Protein AF-0000000080337053 (afdb_homodimer)

Nearest PDB structures (foldseek):
  2oxe-assembly1_A  TM=8.988E-01  e=9.380E-27  Homo sapiens
  2pvs-assembly1_A  TM=9.034E-01  e=1.422E-26  Homo sapiens
  1gpl-assembly1_A  TM=8.709E-01  e=1.672E-27  Cavia porcellus
  2pvs-assembly2_B  TM=8.969E-01  e=1.602E-26  Homo sapiens
  2oxe-assembly2_B  TM=8.987E-01  e=6.675E-26  Homo sapiens

Radius of gyration: 25.96 Å; Cα contacts (8 Å, |Δi|>4): 1400; chains: 2; bounding box: 49×73×68 Å

Solvent-accessible surface area (backbone atoms only — not comparable to full-atom values): 31498 Å² total; per-residue (Å²): 130,88,77,72,81,76,74,73,87,65,86,67,90,72,82,64,91,69,77,88,74,49,38,79,77,46,44,42,37,33,37,29,27,84,90,32,70,85,59,62,45,65,47,46,82,96,34,67,64,41,48,72,76,38,86,74,48,65,87,34,51,35,37,38,39,28,58,25,74,65,25,44,80,80,29,62,68,53,57,48,43,54,51,32,46,57,66,61,45,70,41,32,36,36,36,46,27,43,29,76,47,18,58,41,94,56,57,68,62,29,60,68,40,31,61,47,49,10,51,40,52,34,50,43,54,52,50,39,29,74,73,59,57,44,56,51,64,52,30,37,32,34,8,31,26,50,8,11,22,19,36,23,34,24,19,54,71,49,69,65,46,30,36,37,35,40,26,26,18,33,44,23,82,91,35,62,86,82,41,85,67,45,48,41,36,79,22,18,78,35,17,37,29,34,21,20,14,26,74,65,55,8,40,61,71,81,50,37,39,21,27,36,18,48,52,57,9,38,56,47,65,80,42,76,82,44,87,84,31,61,55,19,45,50,42,25,54,54,52,41,31,46,11,44,61,34,86,73,33,34,65,21,38,26,25,75,42,68,65,25,44,79,67,71,44,67,58,64,73,81,50,67,43,63,50,56,34,75,74,55,52,65,84,83,48,66,70,46,38,24,39,31,66,60,45,63,48,68,68,32,52,61,91,110,130,87,77,72,80,74,72,72,87,65,85,69,92,73,84,63,90,68,76,89,73,49,40,80,77,46,44,42,38,32,37,28,28,83,91,31,71,86,59,61,46,64,47,48,82,94,36,66,63,42,48,72,75,37,86,71,48,63,90,33,50,34,37,37,39,28,59,25,76,63,24,43,80,81,30,63,68,53,57,48,42,53,51,31,47,55,64,60,46,70,42,33,35,36,36,46,27,42,29,76,48,20,58,41,93,55,57,68,62,28,60,69,39,32,62,49,49,11,50,39,52,34,51,43,53,50,50,38,29,74,74,59,57,43,57,52,64,52,30,36,30,34,9,30,26,51,9,11,22,18,36,24,35,22,18,54,72,48,69,66,46,29,36,36,35,39,24,25,18,32,45,24,82,92,37,62,86,80,42,85,68,45,46,40,34,79,22,20,77,35,17,37,31,35,21,19,14,26,74,65,54,9,41,62,71,82,49,38,40,21,26,37,18,48,54,58,8,40,57,46,66,81,43,75,84,42,88,83,31,61,55,20,44,50,43,28,53,54,52,41,31,46,10,43,62,34,88,74,31,35,64,20,37,26,25,76,41,67,65,26,44,79,68,72,44,65,59,65,74,81,51,69,44,65,51,56,36,76,75,56,52,64,86,82,48,64,69,45,38,25,39,32,68,60,45,63,50,67,66,33,50,60,91,106

Foldseek 3Di:
DPPPPDDDPDDPDPDDDADDADQLPQKWKWKAKPVRLDHTQTDHPPDLCSVVVHPDDLPAQEEEEEEAAQDACPDPLNNLQSVLVVVQDIYTYIYIGNNSQRNDPPRVSNLSCLLVNLLNVLSRQVRCCVRVNRQQQRYEYEYAASGLLSQLNVLVVNPARYQEYEYQQYFDVPPPDCNPSGHAQNSYVFYEYEAQQDPQGGHLDDGHQEYECAQLRRHAAPCPPCVNCPVSSCVSSVLQSLQANDPVRAKWFAAPASVCSVVSHGPGPPDIDHDHYVVGCRVVRDGHYTYTYFDNDPVTHPDD/DPPPPQDQPDDPDPDDDADDADQLPQKWKWKAKPVRLDHTQTDHPPDLCSVVVHPDDLPAQEEEEEEAAQDACPDPLNNLQSVLVVVQDTYTYIYIGNNSQRNDPPRVSNLSCLLVNLLNVLSRQVRCCVRVNRQQQRYEYEYAASGLLSQLNVLVVNPARYQEYEYQQYFDVPPPDCNPSGHAQNSYVFYEYEAQQDPQGGHLDDGHQEYECAQLRRHAAPCPPCVNCPVSSCVSSVLQSLQANDPVRAKWFAAPASVCSVVSHGPGPPDIDHDHYVVGCRVVRDGHYTYTYFDNDPVTHPDD

Secondary structure (DSSP, 8-state):
--------SS--SS---PPP--HHHH-EEEEE-TTSSSSPEEE-TT-HHHHHTS---TTS-EEEEE--TT--TT-HHHHHHHHHHHHH---EEEEEE-HHHH--SSHHHHHTTHHHHHHHHHHHHHHHHHHH---GGGEEEEEETHHHHHHHHHHHHHTT---EEEEES-B-TTTTTT-TTS--GGGSSEEEEE-SSBTTTB--S--SSEEEEEGGGT--TT-TT-TT-HHHHHHHHHHHHHHHH-SS-EEEEEES-HHHHHHT---EEEEEEEES-SS-TTTT---EEEEE-B-SSSS-BS--/--------SS--SS---PPP--HHHH-EEEEE-TTSSSSPEEE-TT-HHHHHTS---TTS-EEEEE--TT--TT-HHHHHHHHHHHHH---EEEEEE-HHHH--SSHHHHHTTHHHHHHHHHHHHHHHHHHH---GGGEEEEEETHHHHHHHHHHHHHTT---EEEEES-B-TTTTTT-TTS--GGGSSEEEEE-SSBTTTB--S--SSEEEEEGGGT--TT-TT-TT-HHHHHHHHHHHHHHHH-SS-EEEEEES-HHHHHHT---EEEEEEEES-SS-TTTT---EEEEE-B-SSSS-BS--

pLDDT: mean 91.43, std 13.81, range [21.97, 98.94]

Sequence (608 aa):
MRLVSYRMPYQLDGEKPRREFVPERDTRFLLYTNSNPEVPEVLRNGDVDSIVRSSFNRNNPTRMVIHGWLGSQDSEINRLVRSALFFTGNYNVIYVDWSVGAQDEFYPNSRQLVYAVAAAASNMLDYLSRNVDLNKRDVVVVGHSLGAHVAGNVGKWQSGELETIIGLDPALPFFAGNAPDRIRSTDADYVEIIHTNGGVLGFMEPIGDADFYPNFGRIQPSCGPDAGGSCAHARAVHFYVESILSRNGFVGQQCESFQNIRDGLCNVTGVTSRMGGEPPNAAGAPEGIFFLQTANSFPFAAGCMRLVSYRMPYQLDGEKPRREFVPERDTRFLLYTNSNPEVPEVLRNGDVDSIVRSSFNRNNPTRMVIHGWLGSQDSEINRLVRSALFFTGNYNVIYVDWSVGAQDEFYPNSRQLVYAVAAAASNMLDYLSRNVDLNKRDVVVVGHSLGAHVAGNVGKWQSGELETIIGLDPALPFFAGNAPDRIRSTDADYVEIIHTNGGVLGFMEPIGDADFYPNFGRIQPSCGPDAGGSCAHARAVHFYVESILSRNGFVGQQCESFQNIRDGLCNVTGVTSRMGGEPPNAAGAPEGIFFLQTANSFPFAAGC

Organism: Anopheles sinensis (NCBI:txid74873)

Structure (mmCIF, N/CA/C/O backbone):
data_AF-0000000080337053-model_v1
#
loop_
_entity.id
_entity.type
_entity.pdbx_description
1 polymer 'Lipase domain-containing protein'
#
loop_
_atom_site.group_PDB
_atom_site.id
_atom_site.type_symbol
_atom_site.label_atom_id
_atom_site.label_alt_id
_atom_site.label_comp_id
_atom_site.label_asym_id
_atom_site.label_entity_id
_atom_site.label_seq_id
_atom_site.pdbx_PDB_ins_code
_atom_site.Cartn_x
_atom_site.Cartn_y
_atom_site.Cartn_z
_atom_site.occupancy
_atom_site.B_iso_or_equiv
_atom_site.auth_seq_id
_atom_site.auth_comp_id
_atom_site.auth_asym_id
_atom_site.auth_atom_id
_atom_site.pdbx_PDB_model_num
ATOM 1 N N . MET A 1 1 ? -8.904 -36.789 4.219 1 22.22 1 MET A N 1
ATOM 2 C CA . MET A 1 1 ? -7.641 -36.083 4.024 1 22.22 1 MET A CA 1
ATOM 3 C C . MET A 1 1 ? -6.713 -36.873 3.107 1 22.22 1 MET A C 1
ATOM 5 O O . MET A 1 1 ? -6.377 -38.022 3.397 1 22.22 1 MET A O 1
ATOM 9 N N . ARG A 1 2 ? -6.829 -36.669 1.761 1 28.99 2 ARG A N 1
ATOM 10 C CA . ARG A 1 2 ? -6.061 -37.51 0.849 1 28.99 2 ARG A CA 1
ATOM 11 C C . ARG A 1 2 ? -4.564 -37.272 1.016 1 28.99 2 ARG A C 1
ATOM 13 O O . ARG A 1 2 ? -4.093 -36.138 0.903 1 28.99 2 ARG A O 1
ATOM 20 N N . LEU A 1 3 ? -3.839 -38.064 1.831 1 29.45 3 LEU A N 1
ATOM 21 C CA . LEU A 1 3 ? -2.385 -38.112 1.938 1 29.45 3 LEU A CA 1
ATOM 22 C C . LEU A 1 3 ? -1.752 -38.45 0.593 1 29.45 3 LEU A C 1
ATOM 24 O O . LEU A 1 3 ? -2.029 -39.506 0.019 1 29.45 3 LEU A O 1
ATOM 28 N N . VAL A 1 4 ? -1.73 -37.582 -0.271 1 29.26 4 VAL A N 1
ATOM 29 C CA . VAL A 1 4 ? -1.107 -37.909 -1.55 1 29.26 4 VAL A CA 1
ATOM 30 C C . VAL A 1 4 ? 0.39 -38.137 -1.352 1 29.26 4 VAL A C 1
ATOM 32 O O . VAL A 1 4 ? 1.084 -37.291 -0.783 1 29.26 4 VAL A O 1
ATOM 35 N N . SER A 1 5 ? 0.779 -39.347 -1.19 1 31.09 5 SER A N 1
ATOM 36 C CA . SER A 1 5 ? 2.18 -39.755 -1.179 1 31.09 5 SER A CA 1
ATOM 37 C C . SER A 1 5 ? 2.893 -39.315 -2.454 1 31.09 5 SER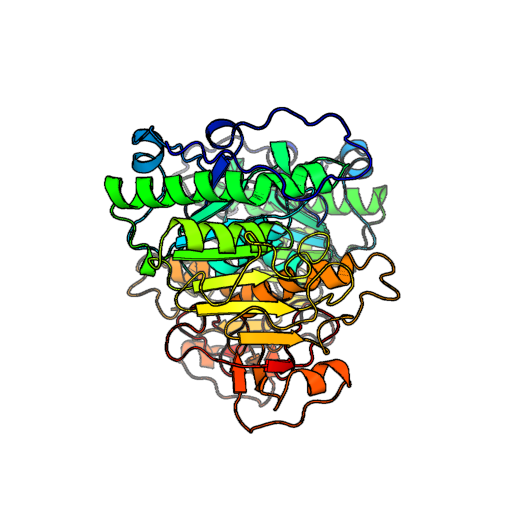 A C 1
ATOM 39 O O . SER A 1 5 ? 2.433 -39.605 -3.56 1 31.09 5 SER A O 1
ATOM 41 N N . TYR A 1 6 ? 3.283 -38.147 -2.635 1 33.03 6 TYR A N 1
ATOM 42 C CA . TYR A 1 6 ? 4.042 -37.709 -3.801 1 33.03 6 TYR A CA 1
ATOM 43 C C . TYR A 1 6 ? 5.463 -38.26 -3.766 1 33.03 6 TYR A C 1
ATOM 45 O O . TYR A 1 6 ? 6.158 -38.136 -2.755 1 33.03 6 TYR A O 1
ATOM 53 N N . ARG A 1 7 ? 5.724 -39.278 -4.45 1 37.87 7 ARG A N 1
ATOM 54 C CA . ARG A 1 7 ? 7.093 -39.74 -4.65 1 37.87 7 ARG A CA 1
ATOM 55 C C . ARG A 1 7 ? 7.817 -38.88 -5.681 1 37.87 7 ARG A C 1
ATOM 57 O O . ARG A 1 7 ? 7.258 -38.559 -6.731 1 37.87 7 ARG A O 1
ATOM 64 N N . MET A 1 8 ? 8.879 -38.238 -5.32 1 42.3 8 MET A N 1
ATOM 65 C CA . MET A 1 8 ? 9.774 -37.43 -6.144 1 42.3 8 MET A CA 1
ATOM 66 C C . MET A 1 8 ? 10.244 -38.213 -7.365 1 42.3 8 MET A C 1
ATOM 68 O O . MET A 1 8 ? 10.755 -39.326 -7.235 1 42.3 8 MET A O 1
ATOM 72 N N . PRO A 1 9 ? 9.801 -37.81 -8.434 1 39.77 9 PRO A N 1
ATOM 73 C CA . PRO A 1 9 ? 10.162 -38.672 -9.563 1 39.77 9 PRO A CA 1
ATOM 74 C C . PRO A 1 9 ? 11.663 -38.678 -9.844 1 39.77 9 PRO A C 1
ATOM 76 O O . PRO A 1 9 ? 12.134 -39.455 -10.678 1 39.77 9 PRO A O 1
ATOM 79 N N . TYR A 1 10 ? 12.388 -37.539 -9.346 1 41.85 10 TYR A N 1
ATOM 80 C CA . TYR A 1 10 ? 13.797 -37.558 -9.724 1 41.85 10 TYR A CA 1
ATOM 81 C C . TYR A 1 10 ? 14.688 -37.743 -8.501 1 41.85 10 TYR A C 1
ATOM 83 O O . TYR A 1 10 ? 14.315 -37.359 -7.39 1 41.85 10 TYR A O 1
ATOM 91 N N . GLN A 1 11 ? 15.548 -38.73 -8.641 1 45.09 11 GLN A N 1
ATOM 92 C CA . GLN A 1 11 ? 16.555 -38.967 -7.613 1 45.09 11 GLN A CA 1
ATOM 93 C C . GLN A 1 11 ? 17.507 -37.78 -7.492 1 45.09 11 GLN A C 1
ATOM 95 O O . GLN A 1 11 ? 18.098 -37.347 -8.483 1 45.09 11 GLN A O 1
ATOM 100 N N . LEU A 1 12 ? 17.297 -36.683 -6.693 1 49.14 12 LEU A N 1
ATOM 101 C CA . LEU A 1 12 ? 18.259 -35.609 -6.474 1 49.14 12 LEU A CA 1
ATOM 102 C C . LEU A 1 12 ? 19.592 -36.165 -5.983 1 49.14 12 LEU A C 1
ATOM 104 O O . LEU A 1 12 ? 19.622 -37.037 -5.112 1 49.14 12 LEU A O 1
ATOM 108 N N . ASP A 1 13 ? 20.538 -35.992 -6.774 1 47.91 13 ASP A N 1
ATOM 109 C CA . ASP A 1 13 ? 21.885 -36.249 -6.274 1 47.91 13 ASP A CA 1
ATOM 110 C C . ASP A 1 13 ? 22.213 -35.341 -5.091 1 47.91 13 ASP A C 1
ATOM 112 O O . ASP A 1 13 ? 21.981 -34.132 -5.146 1 47.91 13 ASP A O 1
ATOM 116 N N . GLY A 1 14 ? 22.299 -35.891 -3.707 1 55.55 14 GLY A N 1
ATOM 117 C CA . GLY A 1 14 ? 22.751 -35.263 -2.476 1 55.55 14 GLY A CA 1
ATOM 118 C C . GLY A 1 14 ? 21.644 -35.09 -1.453 1 55.55 14 GLY A C 1
ATOM 119 O O . GLY A 1 14 ? 21.395 -33.979 -0.981 1 55.55 14 GLY A O 1
ATOM 120 N N . GLU A 1 15 ? 20.895 -35.973 -1.235 1 61.14 15 GLU A N 1
ATOM 121 C CA . GLU A 1 15 ? 19.832 -35.934 -0.236 1 61.14 15 GLU A CA 1
ATOM 122 C C . GLU A 1 15 ? 20.337 -35.363 1.086 1 61.14 15 GLU A C 1
ATOM 124 O O . GLU A 1 15 ? 21.313 -35.86 1.651 1 61.14 15 GLU A O 1
ATOM 129 N N . LYS A 1 16 ? 20.046 -34.011 1.179 1 70.95 16 LYS A N 1
ATOM 130 C CA . LYS A 1 16 ? 20.268 -33.485 2.523 1 70.95 16 LYS A CA 1
ATOM 131 C C . LYS A 1 16 ? 19.055 -33.73 3.416 1 70.95 16 LYS A C 1
ATOM 133 O O . LYS A 1 16 ? 17.926 -33.813 2.93 1 70.95 16 LYS A O 1
ATOM 138 N N . PRO A 1 17 ? 19.337 -34.041 4.651 1 76.14 17 PRO A N 1
ATOM 139 C CA . PRO A 1 17 ? 18.237 -34.283 5.587 1 76.14 17 PRO A CA 1
ATOM 140 C C . PRO A 1 17 ? 17.112 -33.26 5.453 1 76.14 17 PRO A C 1
ATOM 142 O O . PRO A 1 17 ? 17.373 -32.079 5.209 1 76.14 17 PRO A O 1
ATOM 145 N N . ARG A 1 18 ? 15.919 -33.845 5.343 1 78.18 18 ARG A N 1
ATOM 146 C CA . ARG A 1 18 ? 14.707 -33.044 5.203 1 78.18 18 ARG A CA 1
ATOM 147 C C . ARG A 1 18 ? 14.025 -32.844 6.553 1 78.18 18 ARG A C 1
ATOM 149 O O . ARG A 1 18 ? 14.024 -33.745 7.394 1 78.18 18 ARG A O 1
ATOM 156 N N . ARG A 1 19 ? 13.724 -31.639 6.762 1 78.99 19 ARG A N 1
ATOM 157 C CA . ARG A 1 19 ? 12.863 -31.369 7.909 1 78.99 19 ARG A CA 1
ATOM 158 C C . ARG A 1 19 ? 11.487 -31.999 7.719 1 78.99 19 ARG A C 1
ATOM 160 O O . ARG A 1 19 ? 10.99 -32.091 6.595 1 78.99 19 ARG A O 1
ATOM 167 N N . GLU A 1 20 ? 11.071 -32.579 8.792 1 89.8 20 GLU A N 1
ATOM 168 C CA . GLU A 1 20 ? 9.709 -33.102 8.748 1 89.8 20 GLU A CA 1
ATOM 169 C C . GLU A 1 20 ? 8.712 -32.014 8.359 1 89.8 20 GLU A C 1
ATOM 171 O O . GLU A 1 20 ? 8.798 -30.884 8.843 1 89.8 20 GLU A O 1
ATOM 176 N N . PHE A 1 21 ? 7.829 -32.324 7.363 1 94.38 21 PHE A N 1
ATOM 177 C CA . PHE A 1 21 ? 6.792 -31.401 6.917 1 94.38 21 PHE A CA 1
ATOM 178 C C . PHE A 1 21 ? 5.44 -32.101 6.842 1 94.38 21 PHE A C 1
ATOM 180 O O . PHE A 1 21 ? 5.283 -33.082 6.113 1 94.38 21 PHE A O 1
ATOM 187 N N . VAL A 1 22 ? 4.551 -31.714 7.717 1 95.15 22 VAL A N 1
ATOM 188 C CA . VAL A 1 22 ? 3.169 -32.181 7.694 1 95.15 22 VAL A CA 1
ATOM 189 C C . VAL A 1 22 ? 2.266 -31.094 7.116 1 95.15 22 VAL A C 1
ATOM 191 O O . VAL A 1 22 ? 2.001 -30.084 7.773 1 95.15 22 VAL A O 1
ATOM 194 N N . PRO A 1 23 ? 1.763 -31.27 5.967 1 95.11 23 PRO A N 1
ATOM 195 C CA . PRO A 1 23 ? 1.07 -30.209 5.232 1 95.11 23 PRO A CA 1
ATOM 196 C C . PRO A 1 23 ? -0.044 -29.556 6.047 1 95.11 23 PRO A C 1
ATOM 198 O O . PRO A 1 23 ? -0.106 -28.328 6.141 1 95.11 23 PRO A O 1
ATOM 201 N N . GLU A 1 24 ? -0.872 -30.309 6.759 1 93.07 24 GLU A N 1
ATOM 202 C CA . GLU A 1 24 ? -2.021 -29.773 7.483 1 93.07 24 GLU A CA 1
ATOM 203 C C . GLU A 1 24 ? -1.581 -29.008 8.728 1 93.07 24 GLU A C 1
ATOM 205 O O . GLU A 1 24 ? -2.3 -28.131 9.21 1 93.07 24 GLU A O 1
ATOM 210 N N . ARG A 1 25 ? -0.442 -29.357 9.207 1 93.7 25 ARG A N 1
ATOM 211 C CA . ARG A 1 25 ? 0.083 -28.725 10.414 1 93.7 25 ARG A CA 1
ATOM 212 C C . ARG A 1 25 ? 0.988 -27.548 10.066 1 93.7 25 ARG A C 1
ATOM 214 O O . ARG A 1 25 ? 0.951 -26.512 10.733 1 93.7 25 ARG A O 1
ATOM 221 N N . ASP A 1 26 ? 1.736 -27.749 9.04 1 97.02 26 ASP A N 1
ATOM 222 C CA . ASP A 1 26 ? 2.869 -26.855 8.823 1 97.02 26 ASP A CA 1
ATOM 223 C C . ASP A 1 26 ? 2.536 -25.79 7.78 1 97.02 26 ASP A C 1
ATOM 225 O O . ASP A 1 26 ? 3.304 -24.846 7.583 1 97.02 26 ASP A O 1
ATOM 229 N N . THR A 1 27 ? 1.396 -25.944 7.076 1 98.19 27 THR A N 1
ATOM 230 C CA . THR A 1 27 ? 0.877 -24.892 6.209 1 98.19 27 THR A CA 1
ATOM 231 C C . THR A 1 27 ? -0.139 -24.029 6.953 1 98.19 27 THR A C 1
ATOM 233 O O . THR A 1 27 ? -1.176 -24.526 7.396 1 98.19 27 THR A O 1
ATOM 236 N N . ARG A 1 28 ? 0.174 -22.77 7.101 1 98.67 28 ARG A N 1
ATOM 237 C CA . ARG A 1 28 ? -0.706 -21.848 7.811 1 98.67 28 ARG A CA 1
ATOM 238 C C . ARG A 1 28 ? -1.489 -20.977 6.835 1 98.67 28 ARG A C 1
ATOM 240 O O . ARG A 1 28 ? -0.951 -20.541 5.815 1 98.67 28 ARG A O 1
ATOM 247 N N . PHE A 1 29 ? -2.742 -20.769 7.177 1 98.86 29 PHE A N 1
ATOM 248 C CA . PHE A 1 29 ? -3.62 -19.919 6.382 1 98.86 29 PHE A CA 1
ATOM 249 C C . PHE A 1 29 ? -3.954 -18.634 7.131 1 98.86 29 PHE A C 1
ATOM 251 O O . PHE A 1 29 ? -4.694 -18.658 8.116 1 98.86 29 PHE A O 1
ATOM 258 N N . LEU A 1 30 ? -3.403 -17.553 6.644 1 98.86 30 LEU A N 1
ATOM 259 C CA . LEU A 1 30 ? -3.505 -16.256 7.304 1 98.86 30 LEU A CA 1
ATOM 260 C C . LEU A 1 30 ? -4.495 -15.352 6.576 1 98.86 30 LEU A C 1
ATOM 262 O O . LEU A 1 30 ? -4.271 -14.981 5.422 1 98.86 30 LEU A O 1
ATOM 266 N N . LEU A 1 31 ? -5.579 -14.99 7.248 1 98.86 31 LEU A N 1
ATOM 267 C CA . LEU A 1 31 ? -6.622 -14.161 6.653 1 98.86 31 LEU A CA 1
ATOM 268 C C . LEU A 1 31 ? -6.395 -12.687 6.976 1 98.86 31 LEU A C 1
ATOM 270 O O . LEU A 1 31 ? -6.26 -12.317 8.144 1 98.86 31 LEU A O 1
ATOM 274 N N . TYR A 1 32 ? -6.33 -11.933 5.958 1 98.56 32 TYR A N 1
ATOM 275 C CA . TYR A 1 32 ? -6.332 -10.477 6.048 1 98.56 32 TYR A CA 1
ATOM 276 C C . TYR A 1 32 ? -7.568 -9.89 5.375 1 98.56 32 TYR A C 1
ATOM 278 O O . TYR A 1 32 ? -7.975 -10.347 4.305 1 98.56 32 TYR A O 1
ATOM 286 N N . THR A 1 33 ? -8.147 -8.922 6.005 1 98.13 33 THR A N 1
ATOM 287 C CA . THR A 1 33 ? -9.23 -8.105 5.47 1 98.13 33 THR A CA 1
ATOM 288 C C . THR A 1 33 ? -9.02 -6.634 5.815 1 98.13 33 THR A C 1
ATOM 290 O O . THR A 1 33 ? -8.041 -6.28 6.476 1 98.13 33 THR A O 1
ATOM 293 N N . ASN A 1 34 ? -9.92 -5.747 5.328 1 94.5 34 ASN A N 1
ATOM 294 C CA . ASN A 1 34 ? -9.814 -4.335 5.678 1 94.5 34 ASN A CA 1
ATOM 295 C C . ASN A 1 34 ? -9.964 -4.116 7.181 1 94.5 34 ASN A C 1
ATOM 297 O O . ASN A 1 34 ? -9.527 -3.094 7.711 1 94.5 34 ASN A O 1
ATOM 301 N N . SER A 1 35 ? -10.569 -5.108 7.899 1 94.53 35 SER A N 1
ATOM 302 C CA . SER A 1 35 ? -10.764 -5.005 9.342 1 94.53 35 SER A CA 1
ATOM 303 C C . SER A 1 35 ? -9.496 -5.384 10.099 1 94.53 35 SER A C 1
ATOM 305 O O . SER A 1 35 ? -9.322 -5.004 11.259 1 94.53 35 SER A O 1
ATOM 307 N N . ASN A 1 36 ? -8.666 -6.178 9.544 1 96 36 ASN A N 1
ATOM 308 C CA . ASN A 1 36 ? -7.393 -6.613 10.108 1 96 36 ASN A CA 1
ATOM 309 C C . ASN A 1 36 ? -6.293 -6.646 9.05 1 96 36 ASN A C 1
ATOM 311 O O . ASN A 1 36 ? -5.718 -7.702 8.78 1 96 36 ASN A O 1
ATOM 315 N N . PRO A 1 37 ? -5.973 -5.52 8.496 1 95.33 37 PRO A N 1
ATOM 316 C CA . PRO A 1 37 ? -5.146 -5.454 7.288 1 95.33 37 PRO A CA 1
ATOM 317 C C . PRO A 1 37 ? -3.688 -5.822 7.55 1 95.33 37 PRO A C 1
ATOM 319 O O . PRO A 1 37 ? -2.947 -6.129 6.613 1 95.33 37 PRO A O 1
ATOM 322 N N . GLU A 1 38 ? -3.217 -5.847 8.837 1 94.5 38 GLU A N 1
ATOM 323 C CA . GLU A 1 38 ? -1.789 -6.049 9.06 1 94.5 38 GLU A CA 1
ATOM 324 C C . GLU A 1 38 ? -1.542 -7.16 10.077 1 94.5 38 GLU A C 1
ATOM 326 O O . GLU A 1 38 ? -0.418 -7.649 10.209 1 94.5 38 GLU A O 1
ATOM 331 N N . VAL A 1 39 ? -2.56 -7.54 10.85 1 95.04 39 VAL A N 1
ATOM 332 C CA . VAL A 1 39 ? -2.477 -8.65 11.793 1 95.04 39 VAL A CA 1
ATOM 333 C C . VAL A 1 39 ? -3.452 -9.751 11.383 1 95.04 39 VAL A C 1
ATOM 335 O O . VAL A 1 39 ? -4.667 -9.604 11.541 1 95.04 39 VAL A O 1
ATOM 338 N N . PRO A 1 40 ? -2.945 -10.823 10.961 1 97.82 40 PRO A N 1
ATOM 339 C CA . PRO A 1 40 ? -3.83 -11.827 10.366 1 97.82 40 PRO A CA 1
ATOM 340 C C . PRO A 1 40 ? -4.605 -12.625 11.413 1 97.82 40 PRO A C 1
ATOM 342 O O . PRO A 1 40 ? -4.179 -12.712 12.567 1 97.82 40 PRO A O 1
ATOM 345 N N . GLU A 1 41 ? -5.72 -13.133 11.009 1 98.55 41 GLU A N 1
ATOM 346 C CA . GLU A 1 41 ? -6.442 -14.197 11.701 1 98.55 41 GLU A CA 1
ATOM 347 C C . GLU A 1 41 ? -6.126 -15.562 11.097 1 98.55 41 GLU A C 1
ATOM 349 O O . GLU A 1 41 ? -6.086 -15.712 9.874 1 98.55 41 GLU A O 1
ATOM 354 N N . VAL A 1 42 ? -5.841 -16.511 11.914 1 98.46 42 VAL A N 1
ATOM 355 C CA . VAL A 1 42 ? -5.421 -17.823 11.434 1 98.46 42 VAL A CA 1
ATOM 356 C C . VAL A 1 42 ? -6.647 -18.697 11.179 1 98.46 42 VAL A C 1
ATOM 358 O O . VAL A 1 42 ? -7.46 -18.914 12.08 1 98.46 42 VAL A O 1
ATOM 361 N N . LEU A 1 43 ? -6.786 -19.139 9.965 1 98.46 43 LEU A N 1
ATOM 362 C CA . LEU A 1 43 ? -7.82 -20.102 9.603 1 98.46 43 LEU A CA 1
ATOM 363 C C . LEU A 1 43 ? -7.305 -21.531 9.742 1 98.46 43 LEU A C 1
ATOM 365 O O . LEU A 1 43 ? -6.159 -21.819 9.39 1 98.46 43 LEU A O 1
ATOM 369 N N . ARG A 1 44 ? -8.126 -22.348 10.259 1 96.82 44 ARG A N 1
ATOM 370 C CA . ARG A 1 44 ? -7.727 -23.737 10.456 1 96.82 44 ARG A CA 1
ATOM 371 C C . ARG A 1 44 ? -8.766 -24.692 9.878 1 96.82 44 ARG A C 1
ATOM 373 O O . ARG A 1 44 ? -9.965 -24.529 10.11 1 96.82 44 ARG A O 1
ATOM 380 N N . ASN A 1 45 ? -8.206 -25.619 9.085 1 93.66 45 ASN A N 1
ATOM 381 C CA . ASN A 1 45 ? -9.083 -26.701 8.651 1 93.66 45 ASN A CA 1
ATOM 382 C C . ASN A 1 45 ? -9.612 -27.504 9.836 1 93.66 45 ASN A C 1
ATOM 384 O O . ASN A 1 45 ? -8.875 -27.777 10.785 1 93.66 45 ASN A O 1
ATOM 388 N N . GLY A 1 46 ? -10.858 -27.868 9.773 1 93.16 46 GLY A N 1
ATOM 389 C CA . GLY A 1 46 ? -11.445 -28.674 10.831 1 93.16 46 GLY A CA 1
ATOM 390 C C . GLY A 1 46 ? -11.871 -27.858 12.037 1 93.16 46 GLY A C 1
ATOM 391 O O . GLY A 1 46 ? -12.374 -28.408 13.019 1 93.16 46 GLY A O 1
ATOM 392 N N . ASP A 1 47 ? -11.583 -26.611 12.059 1 95.45 47 ASP A N 1
ATOM 393 C CA . ASP A 1 47 ? -11.99 -25.711 13.134 1 95.45 47 ASP A CA 1
ATOM 394 C C . ASP A 1 47 ? -12.894 -24.599 12.606 1 95.45 47 ASP A C 1
ATOM 396 O O . ASP A 1 47 ? -12.423 -23.5 12.305 1 95.45 47 ASP A O 1
ATOM 400 N N . VAL A 1 48 ? -14.176 -24.85 12.597 1 94.32 48 VAL A N 1
ATOM 401 C CA . VAL A 1 48 ? -15.139 -23.935 11.992 1 94.32 48 VAL A CA 1
ATOM 402 C C . VAL A 1 48 ? -15.152 -22.616 12.76 1 94.32 48 VAL A C 1
ATOM 404 O O . VAL A 1 48 ? -15.391 -21.555 12.18 1 94.32 48 VAL A O 1
ATOM 407 N N . ASP A 1 49 ? -14.846 -22.637 14.042 1 96.25 49 ASP A N 1
ATOM 408 C CA . ASP A 1 49 ? -14.83 -21.432 14.865 1 96.25 49 ASP A CA 1
ATOM 409 C C . ASP A 1 49 ? -13.773 -20.445 14.373 1 96.25 49 ASP A C 1
ATOM 411 O O . ASP A 1 49 ? -13.966 -19.23 14.453 1 96.25 49 ASP A O 1
ATOM 415 N N . SER A 1 50 ? -12.68 -20.996 13.852 1 96.8 50 SER A N 1
ATOM 416 C CA . SER A 1 50 ? -11.624 -20.125 13.346 1 96.8 50 SER A CA 1
ATOM 417 C C . SER A 1 50 ? -12.107 -19.307 12.153 1 96.8 50 SER A C 1
ATOM 419 O O . SER A 1 50 ? -11.574 -18.231 11.875 1 96.8 50 SER A O 1
ATOM 421 N N . ILE A 1 51 ? -13.106 -19.808 11.474 1 96.59 51 ILE A N 1
ATOM 422 C CA . ILE A 1 51 ? -13.631 -19.129 10.295 1 96.59 51 ILE A CA 1
ATOM 423 C C . ILE A 1 51 ? -14.758 -18.182 10.704 1 96.59 51 ILE A C 1
ATOM 425 O O . ILE A 1 51 ? -14.734 -16.997 10.367 1 96.59 51 ILE A O 1
ATOM 429 N N . VAL A 1 52 ? -15.664 -18.679 11.53 1 95.41 52 VAL A N 1
ATOM 430 C CA . VAL A 1 52 ? -16.873 -17.94 11.88 1 95.41 52 VAL A CA 1
ATOM 431 C C . VAL A 1 52 ? -16.508 -16.73 12.738 1 95.41 52 VAL A C 1
ATOM 433 O O . VAL A 1 52 ? -17.163 -15.688 12.661 1 95.41 52 VAL A O 1
ATOM 436 N N . ARG A 1 53 ? -15.484 -16.789 13.502 1 96.7 53 ARG A N 1
ATOM 437 C CA . ARG A 1 53 ? -15.081 -15.696 14.38 1 96.7 53 ARG A CA 1
ATOM 438 C C . ARG A 1 53 ? -14.107 -14.757 13.675 1 96.7 53 ARG A C 1
ATOM 440 O O . ARG A 1 53 ? -13.683 -13.75 14.247 1 96.7 53 ARG A O 1
ATOM 447 N N . SER A 1 54 ? -13.785 -15.17 12.47 1 97.87 54 SER A N 1
ATOM 448 C CA . SER A 1 54 ? -12.86 -14.334 11.711 1 97.87 54 SER A CA 1
ATOM 449 C C . SER A 1 54 ? -13.598 -13.22 10.977 1 97.87 54 SER A C 1
ATOM 451 O O . SER A 1 54 ? -14.829 -13.16 11.004 1 97.87 54 SER A O 1
ATOM 453 N N . SER A 1 55 ? -12.879 -12.381 10.318 1 97.94 55 SER A N 1
ATOM 454 C CA . SER A 1 55 ? -13.422 -11.266 9.549 1 97.94 55 SER A CA 1
ATOM 455 C C . SER A 1 55 ? -13.733 -11.682 8.115 1 97.94 55 SER A C 1
ATOM 457 O O . SER A 1 55 ? -13.985 -10.834 7.257 1 97.94 55 SER A O 1
ATOM 459 N N . PHE A 1 56 ? -13.747 -13.035 7.904 1 98.09 56 PHE A N 1
ATOM 460 C CA . PHE A 1 56 ? -14.08 -13.528 6.573 1 98.09 56 PHE A CA 1
ATOM 461 C C . PHE A 1 56 ? -15.486 -13.097 6.171 1 98.09 56 PHE A C 1
ATOM 463 O O . PHE A 1 56 ? -16.426 -13.22 6.958 1 98.09 56 PHE A O 1
ATOM 470 N N . ASN A 1 57 ? -15.579 -12.528 4.939 1 97.5 57 ASN A N 1
ATOM 471 C CA . ASN A 1 57 ? -16.854 -12.117 4.361 1 97.5 57 ASN A CA 1
ATOM 472 C C . ASN A 1 57 ? -17.093 -12.775 3.005 1 97.5 57 ASN A C 1
ATOM 474 O O . ASN A 1 57 ? -16.421 -12.45 2.025 1 97.5 57 ASN A O 1
ATOM 478 N N . ARG A 1 58 ? -18.029 -13.638 2.907 1 95.51 58 ARG A N 1
ATOM 479 C CA . ARG A 1 58 ? -18.288 -14.428 1.707 1 95.51 58 ARG A CA 1
ATOM 480 C C . ARG A 1 58 ? -18.637 -13.53 0.525 1 95.51 58 ARG A C 1
ATOM 482 O O . ARG A 1 58 ? -18.547 -13.952 -0.63 1 95.51 58 ARG A O 1
ATOM 489 N N . ASN A 1 59 ? -19.028 -12.303 0.784 1 96.04 59 ASN A N 1
ATOM 490 C CA . ASN A 1 59 ? -19.438 -11.396 -0.283 1 96.04 59 ASN A CA 1
ATOM 491 C C . ASN A 1 59 ? -18.242 -10.667 -0.889 1 96.04 59 ASN A C 1
ATOM 493 O O . ASN A 1 59 ? -18.373 -9.994 -1.912 1 96.04 59 ASN A O 1
ATOM 497 N N . ASN A 1 60 ? -17.112 -10.764 -0.194 1 96.65 60 ASN A N 1
ATOM 498 C CA . ASN A 1 60 ? -15.889 -10.183 -0.736 1 96.65 60 ASN A CA 1
ATOM 499 C C . ASN A 1 60 ? -15.152 -11.169 -1.639 1 96.65 60 ASN A C 1
ATOM 501 O O . ASN A 1 60 ? -15.108 -12.366 -1.352 1 96.65 60 ASN A O 1
ATOM 505 N N . PRO A 1 61 ? -14.628 -10.651 -2.767 1 96.46 61 PRO A N 1
ATOM 506 C CA . PRO A 1 61 ? -13.764 -11.552 -3.533 1 96.46 61 PRO A CA 1
ATOM 507 C C . PRO A 1 61 ? -12.589 -12.081 -2.714 1 96.46 61 PRO A C 1
ATOM 509 O O . PRO A 1 61 ? -12.046 -11.363 -1.871 1 96.46 61 PRO A O 1
ATOM 512 N N . THR A 1 62 ? -12.209 -13.303 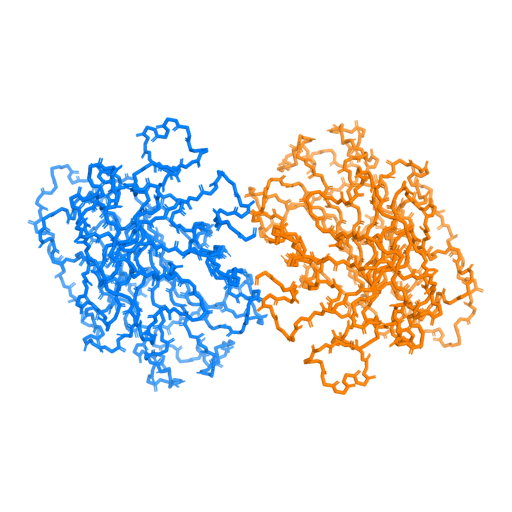-2.973 1 97.96 62 THR A N 1
ATOM 513 C CA . THR A 1 62 ? -11.143 -13.947 -2.213 1 97.96 62 THR A CA 1
ATOM 514 C C . THR A 1 62 ? -9.895 -14.122 -3.073 1 97.96 62 THR A C 1
ATOM 516 O O . THR A 1 62 ? -9.986 -14.518 -4.237 1 97.96 62 THR A O 1
ATOM 519 N N . ARG A 1 63 ? -8.755 -13.715 -2.544 1 98.51 63 ARG A N 1
ATOM 520 C CA . ARG A 1 63 ? -7.444 -13.909 -3.155 1 98.51 63 ARG A CA 1
ATOM 521 C C . ARG A 1 63 ? -6.557 -14.79 -2.281 1 98.51 63 ARG A C 1
ATOM 523 O O . ARG A 1 63 ? -6.405 -14.534 -1.085 1 98.51 63 ARG A O 1
ATOM 530 N N . MET A 1 64 ? -6.102 -15.867 -2.815 1 98.79 64 MET A N 1
ATOM 531 C CA . MET A 1 64 ? -5.122 -16.716 -2.143 1 98.79 64 MET A CA 1
ATOM 532 C C . MET A 1 64 ? -3.719 -16.457 -2.68 1 98.79 64 MET A C 1
ATOM 534 O O . MET A 1 64 ? -3.471 -16.601 -3.879 1 98.79 64 MET A O 1
ATOM 538 N N . VAL A 1 65 ? -2.819 -16.063 -1.831 1 98.91 65 VAL A N 1
ATOM 539 C CA . VAL A 1 65 ? -1.475 -15.648 -2.218 1 98.91 65 VAL A CA 1
ATOM 540 C C . VAL A 1 65 ? -0.447 -16.615 -1.633 1 98.91 65 VAL A C 1
ATOM 542 O O . VAL A 1 65 ? -0.475 -16.911 -0.437 1 98.91 65 VAL A O 1
ATOM 545 N N . ILE A 1 66 ? 0.491 -17.081 -2.446 1 98.94 66 ILE A N 1
ATOM 546 C CA . ILE A 1 66 ? 1.39 -18.152 -2.03 1 98.94 66 ILE A CA 1
ATOM 547 C C . ILE A 1 66 ? 2.836 -17.754 -2.321 1 98.94 66 ILE A C 1
ATOM 549 O O . ILE A 1 66 ? 3.187 -17.461 -3.466 1 98.94 66 ILE A O 1
ATOM 553 N N . HIS A 1 67 ? 3.695 -17.765 -1.275 1 98.8 67 HIS A N 1
ATOM 554 C CA . HIS A 1 67 ? 5.099 -17.406 -1.442 1 98.8 67 HIS A CA 1
ATOM 555 C C . HIS A 1 67 ? 5.913 -18.588 -1.958 1 98.8 67 HIS A C 1
ATOM 557 O O . HIS A 1 67 ? 5.44 -19.726 -1.942 1 98.8 67 HIS A O 1
ATOM 563 N N . GLY A 1 68 ? 7.126 -18.3 -2.464 1 98.41 68 GLY A N 1
ATOM 564 C CA . GLY A 1 68 ? 8.032 -19.312 -2.984 1 98.41 68 GLY A CA 1
ATOM 565 C C . GLY A 1 68 ? 9.115 -19.706 -1.997 1 98.41 68 GLY A C 1
ATOM 566 O O . GLY A 1 68 ? 8.909 -19.643 -0.783 1 98.41 68 GLY A O 1
ATOM 567 N N . TRP A 1 69 ? 10.23 -20.133 -2.51 1 97.56 69 TRP A N 1
ATOM 568 C CA . TRP A 1 69 ? 11.37 -20.617 -1.738 1 97.56 69 TRP A CA 1
ATOM 569 C C . TRP A 1 69 ? 11.904 -19.527 -0.815 1 97.56 69 TRP A C 1
ATOM 571 O O . TRP A 1 69 ? 12.004 -18.363 -1.211 1 97.56 69 TRP A O 1
ATOM 581 N N . LEU A 1 70 ? 12.183 -19.902 0.431 1 97.46 70 LEU A N 1
ATOM 582 C CA . LEU A 1 70 ? 12.734 -19.056 1.484 1 97.46 70 LEU A CA 1
ATOM 583 C C . LEU A 1 70 ? 11.712 -18.02 1.939 1 97.46 70 LEU A C 1
ATOM 585 O O . LEU A 1 70 ? 12.044 -17.104 2.694 1 97.46 70 LEU A O 1
ATOM 589 N N . GLY A 1 71 ? 10.452 -18.161 1.46 1 97.63 71 GLY A N 1
ATOM 590 C CA . GLY A 1 71 ? 9.396 -17.244 1.858 1 97.63 71 GLY A CA 1
ATOM 591 C C . GLY A 1 71 ? 8.864 -17.516 3.252 1 97.63 71 GLY A C 1
ATOM 592 O O . GLY A 1 71 ? 9.106 -18.584 3.818 1 97.63 71 GLY A O 1
ATOM 593 N N . SER A 1 72 ? 8.179 -16.582 3.815 1 97.93 72 SER A N 1
ATOM 594 C CA . SER A 1 72 ? 7.501 -16.619 5.107 1 97.93 72 SER A CA 1
ATOM 595 C C . SER A 1 72 ? 6.343 -15.629 5.152 1 97.93 72 SER A C 1
ATOM 597 O O . SER A 1 72 ? 6.021 -14.996 4.145 1 97.93 72 SER A O 1
ATOM 599 N N . GLN A 1 73 ? 5.698 -15.576 6.291 1 96.96 73 GLN A N 1
ATOM 600 C CA . GLN A 1 73 ? 4.597 -14.636 6.478 1 96.96 73 GLN A CA 1
ATOM 601 C C . GLN A 1 73 ? 5.052 -13.201 6.23 1 96.96 73 GLN A C 1
ATOM 603 O O . GLN A 1 73 ? 4.249 -12.347 5.847 1 96.96 73 GLN A O 1
ATOM 608 N N . ASP A 1 74 ? 6.32 -12.947 6.338 1 94.53 74 ASP A N 1
ATOM 609 C CA . ASP A 1 74 ? 6.863 -11.596 6.238 1 94.53 74 ASP A CA 1
ATOM 610 C C . ASP A 1 74 ? 7.382 -11.316 4.829 1 94.53 74 ASP A C 1
ATOM 612 O O . ASP A 1 74 ? 7.926 -10.242 4.565 1 94.53 74 ASP A O 1
ATOM 616 N N . SER A 1 75 ? 7.172 -12.297 3.968 1 95.82 75 SER A N 1
ATOM 617 C CA . SER A 1 75 ? 7.638 -12.107 2.598 1 95.82 75 SER A CA 1
ATOM 618 C C . SER A 1 75 ? 6.945 -10.919 1.939 1 95.82 75 SER A C 1
ATOM 620 O O . SER A 1 75 ? 5.772 -10.651 2.206 1 95.82 75 SER A O 1
ATOM 622 N N . GLU A 1 76 ? 7.653 -10.294 1.037 1 94.37 76 GLU A N 1
ATOM 623 C CA . GLU A 1 76 ? 7.2 -9.071 0.381 1 94.37 76 GLU A CA 1
ATOM 624 C C . GLU A 1 76 ? 5.899 -9.303 -0.382 1 94.37 76 GLU A C 1
ATOM 626 O O . GLU A 1 76 ? 5.034 -8.426 -0.426 1 94.37 76 GLU A O 1
ATOM 631 N N . ILE A 1 77 ? 5.784 -10.457 -1.014 1 97.89 77 ILE A N 1
ATOM 632 C CA . ILE A 1 77 ? 4.589 -10.715 -1.81 1 97.89 77 ILE A CA 1
ATOM 633 C C . ILE A 1 77 ? 3.348 -10.603 -0.928 1 97.89 77 ILE A C 1
ATOM 635 O O . ILE A 1 77 ? 2.299 -10.136 -1.379 1 97.89 77 ILE A O 1
ATOM 639 N N . ASN A 1 78 ? 3.426 -11.03 0.326 1 98.29 78 ASN A N 1
ATOM 640 C CA . ASN A 1 78 ? 2.305 -10.927 1.254 1 98.29 78 ASN A CA 1
ATOM 641 C C . ASN A 1 78 ? 1.9 -9.473 1.484 1 98.29 78 ASN A C 1
ATOM 643 O O . ASN A 1 78 ? 0.79 -9.07 1.13 1 98.29 78 ASN A O 1
ATOM 647 N N . ARG A 1 79 ? 2.81 -8.695 1.885 1 96.79 79 ARG A N 1
ATOM 648 C CA . ARG A 1 79 ? 2.547 -7.301 2.227 1 96.79 79 ARG A CA 1
ATOM 649 C C . ARG A 1 79 ? 2.122 -6.506 0.998 1 96.79 79 ARG A C 1
ATOM 651 O O . ARG A 1 79 ? 1.144 -5.757 1.044 1 96.79 79 ARG A O 1
ATOM 658 N N . LEU A 1 80 ? 2.829 -6.622 -0.062 1 96.99 80 LEU A N 1
ATOM 659 C CA . LEU A 1 80 ? 2.611 -5.779 -1.233 1 96.99 80 LEU A CA 1
ATOM 660 C C . LEU A 1 80 ? 1.271 -6.096 -1.887 1 96.99 80 LEU A C 1
ATOM 662 O O . LEU A 1 80 ? 0.518 -5.185 -2.241 1 96.99 80 LEU A O 1
ATOM 666 N N . VAL A 1 81 ? 0.961 -7.34 -1.989 1 97.95 81 VAL A N 1
ATOM 667 C CA . VAL A 1 81 ? -0.278 -7.717 -2.661 1 97.95 81 VAL A CA 1
ATOM 668 C C . VAL A 1 81 ? -1.476 -7.29 -1.816 1 97.95 81 VAL A C 1
ATOM 670 O O . VAL A 1 81 ? -2.419 -6.682 -2.328 1 97.95 81 VAL A O 1
ATOM 673 N N . ARG A 1 82 ? -1.45 -7.589 -0.541 1 97.43 82 ARG A N 1
ATOM 674 C CA . ARG A 1 82 ? -2.608 -7.236 0.273 1 97.43 82 ARG A CA 1
ATOM 675 C C . ARG A 1 82 ? -2.786 -5.723 0.346 1 97.43 82 ARG A C 1
ATOM 677 O O . ARG A 1 82 ? -3.912 -5.223 0.316 1 97.43 82 ARG A O 1
ATOM 684 N N . SER A 1 83 ? -1.647 -5.004 0.437 1 95.74 83 SER A N 1
ATOM 685 C CA . SER A 1 83 ? -1.744 -3.548 0.46 1 95.74 83 SER A CA 1
ATOM 686 C C . SER A 1 83 ? -2.381 -3.017 -0.82 1 95.74 83 SER A C 1
ATOM 688 O O . SER A 1 83 ? -3.264 -2.158 -0.769 1 95.74 83 SER A O 1
ATOM 690 N N . ALA A 1 84 ? -1.933 -3.501 -1.925 1 96.03 84 ALA A N 1
ATOM 691 C CA . ALA A 1 84 ? -2.494 -3.072 -3.203 1 96.03 84 ALA A CA 1
ATOM 692 C C . ALA A 1 84 ? -3.989 -3.368 -3.274 1 96.03 84 ALA A C 1
ATOM 694 O O . ALA A 1 84 ? -4.778 -2.518 -3.694 1 96.03 84 ALA A O 1
ATOM 695 N N . LEU A 1 85 ? -4.351 -4.525 -2.823 1 96.86 85 LEU A N 1
ATOM 696 C CA . LEU A 1 85 ? -5.755 -4.921 -2.867 1 96.86 85 LEU A CA 1
ATOM 697 C C . LEU A 1 85 ? -6.601 -4.028 -1.966 1 96.86 85 LEU A C 1
ATOM 699 O O . LEU A 1 85 ? -7.687 -3.595 -2.357 1 96.86 85 LEU A O 1
ATOM 703 N N . PHE A 1 86 ? -6.085 -3.698 -0.815 1 95.46 86 PHE A N 1
ATOM 704 C CA . PHE A 1 86 ? -6.867 -2.94 0.154 1 95.46 86 PHE A CA 1
ATOM 705 C C . PHE A 1 86 ? -6.959 -1.474 -0.253 1 95.46 86 PHE A C 1
ATOM 707 O O . PHE A 1 86 ? -7.827 -0.743 0.229 1 95.46 86 PHE A O 1
ATOM 714 N N . PHE A 1 87 ? -6.057 -1.068 -1.142 1 92.23 87 PHE A N 1
ATOM 715 C CA . PHE A 1 87 ? -6.204 0.262 -1.723 1 92.23 87 PHE A CA 1
ATOM 716 C C . PHE A 1 87 ? -7.386 0.305 -2.684 1 92.23 87 PHE A C 1
ATOM 718 O O . PHE A 1 87 ? -8.008 1.354 -2.863 1 92.23 87 PHE A O 1
ATOM 725 N N . THR A 1 88 ? -7.711 -0.812 -3.241 1 91.46 88 THR A N 1
ATOM 726 C CA . THR A 1 88 ? -8.644 -0.782 -4.362 1 91.46 88 THR A CA 1
ATOM 727 C C . THR A 1 88 ? -10.026 -1.262 -3.927 1 91.46 88 THR A C 1
ATOM 729 O O . THR A 1 88 ? -11.014 -1.046 -4.632 1 91.46 88 THR A O 1
ATOM 732 N N . GLY A 1 89 ? -10.095 -1.98 -2.778 1 92.21 89 GLY A N 1
ATOM 733 C CA . GLY A 1 89 ? -11.407 -2.45 -2.363 1 92.21 89 GLY A CA 1
ATOM 734 C C . GLY A 1 89 ? -11.354 -3.408 -1.188 1 92.21 89 GLY A C 1
ATOM 735 O O . GLY A 1 89 ? -10.353 -3.465 -0.471 1 92.21 89 GLY A O 1
ATOM 736 N N . ASN A 1 90 ? -12.488 -4.088 -0.942 1 94.9 90 ASN A N 1
ATOM 737 C CA . ASN A 1 90 ? -12.616 -5.061 0.138 1 94.9 90 ASN A CA 1
ATOM 738 C C . ASN A 1 90 ? -12.365 -6.483 -0.356 1 94.9 90 ASN A C 1
ATOM 740 O O . ASN A 1 90 ? -13.008 -6.937 -1.305 1 94.9 90 ASN A O 1
ATOM 744 N N . TYR A 1 91 ? -11.451 -7.122 0.259 1 97.43 91 TYR A N 1
ATOM 745 C CA . TYR A 1 91 ? -11.065 -8.47 -0.144 1 97.43 91 TYR A CA 1
ATOM 746 C C . TYR A 1 91 ? -10.875 -9.369 1.072 1 97.43 91 TYR A C 1
ATOM 748 O O . TYR A 1 91 ? -10.616 -8.883 2.176 1 97.43 91 TYR A O 1
ATOM 756 N N . ASN A 1 92 ? -11.133 -10.678 0.884 1 98.57 92 ASN A N 1
ATOM 757 C CA . ASN A 1 92 ? -10.504 -11.713 1.699 1 98.57 92 ASN A CA 1
ATOM 758 C C . ASN A 1 92 ? -9.151 -12.13 1.129 1 98.57 92 ASN A C 1
ATOM 760 O O . ASN A 1 92 ? -9.08 -12.69 0.034 1 98.57 92 ASN A O 1
ATOM 764 N N . VAL A 1 93 ? -8.121 -11.798 1.828 1 98.78 93 VAL A N 1
ATOM 765 C CA . VAL A 1 93 ? -6.808 -12.24 1.37 1 98.78 93 VAL A CA 1
ATOM 766 C C . VAL A 1 93 ? -6.304 -13.373 2.261 1 98.78 93 VAL A C 1
ATOM 768 O O . VAL A 1 93 ? -6.048 -13.169 3.45 1 98.78 93 VAL A O 1
ATOM 771 N N . ILE A 1 94 ? -6.198 -14.53 1.703 1 98.88 94 ILE A N 1
ATOM 772 C CA . ILE A 1 94 ? -5.664 -15.689 2.409 1 98.88 94 ILE A CA 1
ATOM 773 C C . ILE A 1 94 ? -4.222 -15.94 1.973 1 98.88 94 ILE A C 1
ATOM 775 O O . ILE A 1 94 ? -3.974 -16.367 0.843 1 98.88 94 ILE A O 1
ATOM 779 N N . TYR A 1 95 ? -3.334 -15.636 2.823 1 98.89 95 TYR A N 1
ATOM 780 C CA . TYR A 1 95 ? -1.923 -15.884 2.55 1 98.89 95 TYR A CA 1
ATOM 781 C C . TYR A 1 95 ? -1.511 -17.272 3.024 1 98.89 95 TYR A C 1
ATOM 783 O O . TYR A 1 95 ? -1.76 -17.641 4.174 1 98.89 95 TYR A O 1
ATOM 791 N N . VAL A 1 96 ? -0.952 -18.023 2.167 1 98.92 96 VAL A N 1
ATOM 792 C CA . VAL A 1 96 ? -0.502 -19.378 2.468 1 98.92 96 VAL A CA 1
ATOM 793 C C . VAL A 1 96 ? 0.96 -19.352 2.906 1 98.92 96 VAL A C 1
ATOM 795 O O . VAL A 1 96 ? 1.859 -19.174 2.08 1 98.92 96 VAL A O 1
ATOM 798 N N . ASP A 1 97 ? 1.146 -19.565 4.172 1 98.87 97 ASP A N 1
ATOM 799 C CA . ASP A 1 97 ? 2.492 -19.599 4.734 1 98.87 97 ASP A CA 1
ATOM 800 C C . ASP A 1 97 ? 2.966 -21.036 4.939 1 98.87 97 ASP A C 1
ATOM 802 O O . ASP A 1 97 ? 2.509 -21.721 5.857 1 98.87 97 ASP A O 1
ATOM 806 N N . TRP A 1 98 ? 3.87 -21.425 4.1 1 98.73 98 TRP A N 1
ATOM 807 C CA . TRP A 1 98 ? 4.44 -22.761 4.238 1 98.73 98 TRP A CA 1
ATOM 808 C C . TRP A 1 98 ? 5.935 -22.688 4.531 1 98.73 98 TRP A C 1
ATOM 810 O O . TRP A 1 98 ? 6.713 -23.504 4.031 1 98.73 98 TRP A O 1
ATOM 820 N N . SER A 1 99 ? 6.349 -21.738 5.327 1 98.42 99 SER A N 1
ATOM 821 C CA . SER A 1 99 ? 7.738 -21.403 5.625 1 98.42 99 SER A CA 1
ATOM 822 C C . SER A 1 99 ? 8.47 -22.586 6.249 1 98.42 99 SER A C 1
ATOM 824 O O . SER A 1 99 ? 9.677 -22.749 6.055 1 98.42 99 SER A O 1
ATOM 826 N N . VAL A 1 100 ? 7.745 -23.467 6.992 1 97.57 100 VAL A N 1
ATOM 827 C CA . VAL A 1 100 ? 8.361 -24.649 7.587 1 97.57 100 VAL A CA 1
ATOM 828 C C . VAL A 1 100 ? 9.037 -25.483 6.501 1 97.57 100 VAL A C 1
ATOM 830 O O . VAL A 1 100 ? 10.128 -26.017 6.709 1 97.57 100 VAL A O 1
ATOM 833 N N . GLY A 1 101 ? 8.398 -25.594 5.372 1 97.49 101 GLY A N 1
ATOM 834 C CA . GLY A 1 101 ? 8.944 -26.362 4.265 1 97.49 101 GLY A CA 1
ATOM 835 C C . GLY A 1 101 ? 9.768 -25.524 3.306 1 97.49 101 GLY A C 1
ATOM 836 O O . GLY A 1 101 ? 10.721 -26.02 2.701 1 97.49 101 GLY A O 1
ATOM 837 N N . ALA A 1 102 ? 9.443 -24.215 3.191 1 97.7 102 ALA A N 1
ATOM 838 C CA . ALA A 1 102 ? 10.044 -23.366 2.166 1 97.7 102 ALA A CA 1
ATOM 839 C C . ALA A 1 102 ? 11.42 -22.87 2.602 1 97.7 102 ALA A C 1
ATOM 841 O O . ALA A 1 102 ? 12.279 -22.589 1.763 1 97.7 102 ALA A O 1
ATOM 842 N N . GLN A 1 103 ? 11.557 -22.702 3.928 1 96.41 103 GLN A N 1
ATOM 843 C CA . GLN A 1 103 ? 12.817 -22.172 4.438 1 96.41 103 GLN A CA 1
ATOM 844 C C . GLN A 1 103 ? 13.835 -23.287 4.655 1 96.41 103 GLN A C 1
ATOM 846 O O . GLN A 1 103 ? 14.237 -23.555 5.789 1 96.41 103 GLN A O 1
ATOM 851 N N . ASP A 1 104 ? 14.187 -23.931 3.594 1 94.39 104 ASP A N 1
ATOM 852 C CA . ASP A 1 104 ? 15.253 -24.925 3.506 1 94.39 104 ASP A CA 1
ATOM 853 C C . ASP A 1 104 ? 16.347 -24.472 2.542 1 94.39 104 ASP A C 1
ATOM 855 O O . ASP A 1 104 ? 16.068 -24.144 1.387 1 94.39 104 ASP A O 1
ATOM 859 N N . GLU A 1 105 ? 17.569 -24.428 3.033 1 91.51 105 GLU A N 1
ATOM 860 C CA . GLU A 1 105 ? 18.669 -23.948 2.203 1 91.51 105 GLU A CA 1
ATOM 861 C C . GLU A 1 105 ? 18.893 -24.861 1 1 91.51 105 GLU A C 1
ATOM 863 O O . GLU A 1 105 ? 19.424 -24.428 -0.024 1 91.51 105 GLU A O 1
ATOM 868 N N . PHE A 1 106 ? 18.546 -26.109 1.233 1 93.51 106 PHE A N 1
ATOM 869 C CA . PHE A 1 106 ? 18.64 -27.054 0.127 1 93.51 106 PHE A CA 1
ATOM 870 C C . PHE A 1 106 ? 17.359 -27.048 -0.7 1 93.51 106 PHE A C 1
ATOM 872 O O . PHE A 1 106 ? 16.406 -27.762 -0.382 1 93.51 106 PHE A O 1
ATOM 879 N N . TYR A 1 107 ? 17.302 -26.375 -1.811 1 94.01 107 TYR A N 1
ATOM 880 C CA . TYR A 1 107 ? 16.168 -26.029 -2.661 1 94.01 107 TYR A CA 1
ATOM 881 C C . TYR A 1 107 ? 15.354 -27.268 -3.014 1 94.01 107 TYR A C 1
ATOM 883 O O . TYR A 1 107 ? 14.122 -27.245 -2.959 1 94.01 107 TYR A O 1
ATOM 891 N N . PRO A 1 108 ? 15.907 -28.411 -3.339 1 93.52 108 PRO A N 1
ATOM 892 C CA . PRO A 1 108 ? 15.123 -29.581 -3.743 1 93.52 108 PRO A CA 1
ATOM 893 C C . PRO A 1 108 ? 14.173 -30.062 -2.649 1 93.52 108 PRO A C 1
ATOM 895 O O . PRO A 1 108 ? 13.118 -30.628 -2.947 1 93.52 108 PRO A O 1
ATOM 898 N N . ASN A 1 109 ? 14.579 -29.851 -1.389 1 94.2 109 ASN A N 1
ATOM 899 C CA . ASN A 1 109 ? 13.686 -30.21 -0.292 1 94.2 109 ASN A CA 1
ATOM 900 C C . ASN A 1 109 ? 12.373 -29.437 -0.362 1 94.2 109 ASN A C 1
ATOM 902 O O . ASN A 1 109 ? 11.298 -30.014 -0.19 1 94.2 109 ASN A O 1
ATOM 906 N N . SER A 1 110 ? 12.475 -28.158 -0.618 1 96.23 110 SER A N 1
ATOM 907 C CA . SER A 1 110 ? 11.289 -27.316 -0.739 1 96.23 110 SER A CA 1
ATOM 908 C C . SER A 1 110 ? 10.506 -27.642 -2.006 1 96.23 110 SER A C 1
ATOM 910 O O . SER A 1 110 ? 9.275 -27.698 -1.984 1 96.23 110 SER A O 1
ATOM 912 N N . ARG A 1 111 ? 11.217 -27.862 -3.049 1 95.28 111 ARG A N 1
ATOM 913 C CA . ARG A 1 111 ? 10.619 -2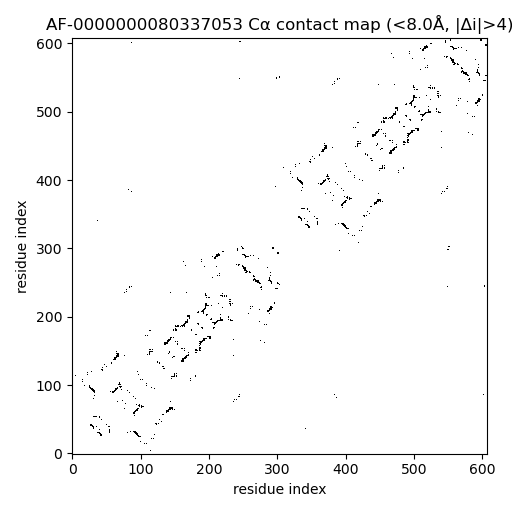8.2 -4.337 1 95.28 111 ARG A CA 1
ATOM 914 C C . ARG A 1 111 ? 9.712 -29.42 -4.216 1 95.28 111 ARG A C 1
ATOM 916 O O . ARG A 1 111 ? 8.632 -29.458 -4.809 1 95.28 111 ARG A O 1
ATOM 923 N N . GLN A 1 112 ? 10.03 -30.343 -3.456 1 93.94 112 GLN A N 1
ATOM 924 C CA . GLN A 1 112 ? 9.307 -31.603 -3.325 1 93.94 112 GLN A CA 1
ATOM 925 C C . GLN A 1 112 ? 7.995 -31.41 -2.569 1 93.94 112 GLN A C 1
ATOM 927 O O . GLN A 1 112 ? 7.135 -32.293 -2.571 1 93.94 112 GLN A O 1
ATOM 932 N N . LEU A 1 113 ? 7.835 -30.279 -1.976 1 96.24 113 LEU A N 1
ATOM 933 C CA . LEU A 1 113 ? 6.686 -30.076 -1.1 1 96.24 113 LEU A CA 1
ATOM 934 C C . LEU A 1 113 ? 5.555 -29.373 -1.842 1 96.24 113 LEU A C 1
ATOM 936 O O . LEU A 1 113 ? 4.47 -29.178 -1.288 1 96.24 113 LEU A O 1
ATOM 940 N N . VAL A 1 114 ? 5.747 -29.007 -3.105 1 96.87 114 VAL A N 1
ATOM 941 C CA . VAL A 1 114 ? 4.815 -28.218 -3.902 1 96.87 114 VAL A CA 1
ATOM 942 C C . VAL A 1 114 ? 3.439 -28.881 -3.894 1 96.87 114 VAL A C 1
ATOM 944 O O . VAL A 1 114 ? 2.435 -28.238 -3.576 1 96.87 114 VAL A O 1
ATOM 947 N N . TYR A 1 115 ? 3.419 -30.139 -4.149 1 95.48 115 TYR A N 1
ATOM 948 C CA . TYR A 1 115 ? 2.158 -30.868 -4.229 1 95.48 115 TYR A CA 1
ATOM 949 C C . TYR A 1 115 ? 1.482 -30.939 -2.865 1 95.48 115 TYR A C 1
ATOM 951 O O . TYR A 1 115 ? 0.265 -30.771 -2.759 1 95.48 115 TYR A O 1
ATOM 959 N N . ALA A 1 116 ? 2.221 -31.217 -1.827 1 95.94 116 ALA A N 1
ATOM 960 C CA . ALA A 1 116 ? 1.691 -31.351 -0.473 1 95.94 116 ALA A CA 1
ATOM 961 C C . ALA A 1 116 ? 1.095 -30.033 0.015 1 95.94 116 ALA A C 1
ATOM 963 O O . ALA A 1 116 ? 0.018 -30.016 0.614 1 95.94 116 ALA A O 1
ATOM 964 N N . VAL A 1 117 ? 1.779 -28.964 -0.201 1 98.26 117 VAL A N 1
ATOM 965 C CA . VAL A 1 117 ? 1.291 -27.647 0.195 1 98.26 117 VAL A CA 1
ATOM 966 C C . VAL A 1 117 ? -0.004 -27.33 -0.55 1 98.26 117 VAL A C 1
ATOM 968 O O . VAL A 1 117 ? -0.959 -26.823 0.042 1 98.26 117 VAL A O 1
ATOM 971 N N . ALA A 1 118 ? -0.049 -27.645 -1.841 1 98.57 118 ALA A N 1
ATOM 972 C CA . ALA A 1 118 ? -1.235 -27.396 -2.655 1 98.57 118 ALA A CA 1
ATOM 973 C C . ALA A 1 118 ? -2.435 -28.18 -2.131 1 98.57 118 ALA A C 1
ATOM 975 O O . ALA A 1 118 ? -3.563 -27.684 -2.146 1 98.57 118 ALA A O 1
ATOM 976 N N . ALA A 1 119 ? -2.191 -29.396 -1.732 1 97.06 119 ALA A N 1
ATOM 977 C CA . ALA A 1 119 ? -3.269 -30.2 -1.162 1 97.06 119 ALA A CA 1
ATOM 978 C C . ALA A 1 119 ? -3.873 -29.518 0.063 1 97.06 119 ALA A C 1
ATOM 980 O O . ALA A 1 119 ? -5.097 -29.421 0.186 1 97.06 119 ALA A O 1
ATOM 981 N N . ALA A 1 120 ? -2.99 -29.06 0.946 1 98.01 120 ALA A N 1
ATOM 982 C CA . ALA A 1 120 ? -3.46 -28.37 2.144 1 98.01 120 ALA A CA 1
ATOM 983 C C . ALA A 1 120 ? -4.252 -27.117 1.781 1 98.01 120 ALA A C 1
ATOM 985 O O . ALA A 1 120 ? -5.309 -26.854 2.358 1 98.01 120 ALA A O 1
ATOM 986 N N . ALA A 1 121 ? -3.751 -26.361 0.852 1 98.49 121 ALA A N 1
ATOM 987 C CA . ALA A 1 121 ? -4.419 -25.138 0.415 1 98.49 121 ALA A CA 1
ATOM 988 C C . ALA A 1 121 ? -5.771 -25.448 -0.22 1 98.49 121 ALA A C 1
ATOM 990 O O . ALA A 1 121 ? -6.756 -24.748 0.028 1 98.49 121 ALA A O 1
ATOM 991 N N . SER A 1 122 ? -5.802 -26.474 -1.026 1 98.09 122 SER A N 1
ATOM 992 C CA . SER A 1 122 ? -7.05 -26.906 -1.646 1 98.09 122 SER A CA 1
ATOM 993 C C . SER A 1 122 ? -8.076 -27.319 -0.596 1 98.09 122 SER A C 1
ATOM 995 O O . SER A 1 122 ? -9.252 -26.966 -0.697 1 98.09 122 SER A O 1
ATOM 997 N N . ASN A 1 123 ? -7.646 -28.039 0.373 1 97.53 123 ASN A N 1
ATOM 998 C CA . ASN A 1 123 ? -8.528 -28.442 1.464 1 97.53 123 ASN A CA 1
ATOM 999 C C . ASN A 1 123 ? -9.122 -27.233 2.18 1 97.53 123 ASN A C 1
ATOM 1001 O O . ASN A 1 123 ? -10.281 -27.261 2.598 1 97.53 123 ASN A O 1
ATOM 1005 N N . MET A 1 124 ? -8.342 -26.212 2.312 1 97.95 124 MET A N 1
ATOM 1006 C CA . MET A 1 124 ? -8.845 -24.995 2.944 1 97.95 124 MET A CA 1
ATOM 1007 C C . MET A 1 124 ? -9.965 -24.375 2.115 1 97.95 124 MET A C 1
ATOM 1009 O O . MET A 1 124 ? -10.99 -23.962 2.66 1 97.95 124 MET A O 1
ATOM 1013 N N . LEU A 1 125 ? -9.766 -24.298 0.827 1 97.93 125 LEU A N 1
ATOM 1014 C CA . LEU A 1 125 ? -10.81 -23.762 -0.04 1 97.93 125 LEU A CA 1
ATOM 1015 C C . LEU A 1 125 ? -12.085 -24.592 0.067 1 97.93 125 LEU A C 1
ATOM 1017 O O . LEU A 1 125 ? -13.186 -24.042 0.135 1 97.93 125 LEU A O 1
ATOM 1021 N N . ASP A 1 126 ? -11.947 -25.897 0.08 1 97.32 126 ASP A N 1
ATOM 1022 C CA . ASP A 1 126 ? -13.097 -26.781 0.241 1 97.32 126 ASP A CA 1
ATOM 1023 C C . ASP A 1 126 ? -13.803 -26.528 1.571 1 97.32 126 ASP A C 1
ATOM 1025 O O . ASP A 1 126 ? -15.034 -26.493 1.629 1 97.32 126 ASP A O 1
ATOM 1029 N N . TYR A 1 127 ? -12.967 -26.418 2.576 1 97.22 127 TYR A N 1
ATOM 1030 C CA . TYR A 1 127 ? -13.516 -26.19 3.908 1 97.22 127 TYR A CA 1
ATOM 1031 C C . TYR A 1 127 ? -14.318 -24.894 3.953 1 97.22 127 TYR A C 1
ATOM 1033 O O . TYR A 1 127 ? -15.408 -24.85 4.528 1 97.22 127 TYR A O 1
ATOM 1041 N N . LEU A 1 128 ? -13.824 -23.826 3.368 1 97.78 128 LEU A N 1
ATOM 1042 C CA . LEU A 1 128 ? -14.514 -22.542 3.31 1 97.78 128 LEU A CA 1
ATOM 1043 C C . LEU A 1 128 ? -15.786 -22.646 2.475 1 97.78 128 LEU A C 1
ATOM 1045 O O . LEU A 1 128 ? -16.814 -22.065 2.829 1 97.78 128 LEU A O 1
ATOM 1049 N N . SER A 1 129 ? -15.696 -23.358 1.357 1 96.92 129 SER A N 1
ATOM 1050 C CA . SER A 1 129 ? -16.865 -23.56 0.508 1 96.92 129 SER A CA 1
ATOM 1051 C C . SER A 1 129 ? -17.983 -24.268 1.267 1 96.92 129 SER A C 1
ATOM 1053 O O . SER A 1 129 ? -19.145 -23.864 1.191 1 96.92 129 SER A O 1
ATOM 1055 N N . ARG A 1 130 ? -17.654 -25.194 2.039 1 96.42 130 ARG A N 1
ATOM 1056 C CA . ARG A 1 130 ? -18.623 -26.025 2.746 1 96.42 130 ARG A CA 1
ATOM 1057 C C . ARG A 1 130 ? -19.217 -25.282 3.937 1 96.42 130 ARG A C 1
ATOM 1059 O O . ARG A 1 130 ? -20.399 -25.441 4.25 1 96.42 130 ARG A O 1
ATOM 1066 N N . ASN A 1 131 ? -18.454 -24.452 4.587 1 96.24 131 ASN A N 1
ATOM 1067 C CA . ASN A 1 131 ? -18.874 -23.97 5.898 1 96.24 131 ASN A CA 1
ATOM 1068 C C . ASN A 1 131 ? -19.318 -22.511 5.844 1 96.24 131 ASN A C 1
ATOM 1070 O O . ASN A 1 131 ? -20.104 -22.065 6.682 1 96.24 131 ASN A O 1
ATOM 1074 N N . VAL A 1 132 ? -18.78 -21.753 4.877 1 96.37 132 VAL A N 1
ATOM 1075 C CA . VAL A 1 132 ? -19.173 -20.348 4.833 1 96.37 132 VAL A CA 1
ATOM 1076 C C . VAL A 1 132 ? -19.519 -19.953 3.399 1 96.37 132 VAL A C 1
ATOM 1078 O O . VAL A 1 132 ? -19.481 -18.771 3.048 1 96.37 132 VAL A O 1
ATOM 1081 N N . ASP A 1 133 ? -19.658 -20.922 2.543 1 95.73 133 ASP A N 1
ATOM 1082 C CA . ASP A 1 133 ? -20.21 -20.781 1.199 1 95.73 133 ASP A CA 1
ATOM 1083 C C . ASP A 1 133 ? -19.285 -19.953 0.31 1 95.73 133 ASP A C 1
ATOM 1085 O O . ASP A 1 133 ? -19.74 -19.056 -0.403 1 95.73 133 ASP A O 1
ATOM 1089 N N . LEU A 1 134 ? -18.026 -20.187 0.478 1 96.91 134 LEU A N 1
ATOM 1090 C CA . LEU A 1 134 ? -17.089 -19.588 -0.467 1 96.91 134 LEU A CA 1
ATOM 1091 C C . LEU A 1 134 ? -17.411 -20.013 -1.895 1 96.91 134 LEU A C 1
ATOM 1093 O O . LEU A 1 134 ? -17.568 -21.205 -2.173 1 96.91 134 LEU A O 1
ATOM 1097 N N . ASN A 1 135 ? -17.576 -19.018 -2.775 1 95.24 135 ASN A N 1
ATOM 1098 C CA . ASN A 1 135 ? -17.658 -19.303 -4.203 1 95.24 135 ASN A CA 1
ATOM 1099 C C . ASN A 1 135 ? -16.273 -19.449 -4.827 1 95.24 135 ASN A C 1
ATOM 1101 O O . ASN A 1 135 ? -15.588 -18.453 -5.068 1 95.24 135 ASN A O 1
ATOM 1105 N N . LYS A 1 136 ? -15.887 -20.581 -5.163 1 94.71 136 LYS A N 1
ATOM 1106 C CA . LYS A 1 136 ? -14.542 -20.868 -5.652 1 94.71 136 LYS A CA 1
ATOM 1107 C C . LYS A 1 136 ? -14.298 -20.211 -7.008 1 94.71 136 LYS A C 1
ATOM 1109 O O . LYS A 1 136 ? -13.15 -19.985 -7.396 1 94.71 136 LYS A O 1
ATOM 1114 N N . ARG A 1 137 ? -15.331 -19.913 -7.743 1 91.31 137 ARG A N 1
ATOM 1115 C CA . ARG A 1 137 ? -15.195 -19.25 -9.036 1 91.31 137 ARG A CA 1
ATOM 1116 C C . ARG A 1 137 ? -14.731 -17.807 -8.865 1 91.31 137 ARG A C 1
ATOM 1118 O O . ARG A 1 137 ? -14.236 -17.193 -9.812 1 91.31 137 ARG A O 1
ATOM 1125 N N . ASP A 1 138 ? -14.86 -17.342 -7.623 1 91.68 138 ASP A N 1
ATOM 1126 C CA . ASP A 1 138 ? -14.446 -15.973 -7.33 1 91.68 138 ASP A CA 1
ATOM 1127 C C . ASP A 1 138 ? -13.068 -15.944 -6.673 1 91.68 138 ASP A C 1
ATOM 1129 O O . ASP A 1 138 ? -12.594 -14.884 -6.259 1 91.68 138 ASP A O 1
ATOM 1133 N N . VAL A 1 139 ? -12.464 -17.066 -6.604 1 96.23 139 VAL A N 1
ATOM 1134 C CA . VAL A 1 139 ? -11.144 -17.155 -5.989 1 96.23 139 VAL A CA 1
ATOM 1135 C C . VAL A 1 139 ? -10.064 -17.007 -7.058 1 96.23 139 VAL A C 1
ATOM 1137 O O . VAL A 1 139 ? -10.136 -17.64 -8.114 1 96.23 139 VAL A O 1
ATOM 1140 N N . VAL A 1 140 ? -9.163 -16.099 -6.875 1 97.24 140 VAL A N 1
ATOM 1141 C CA . VAL A 1 140 ? -7.945 -16.02 -7.674 1 97.24 140 VAL A CA 1
ATOM 1142 C C . VAL A 1 140 ? -6.754 -16.505 -6.851 1 97.24 140 VAL A C 1
ATOM 1144 O O . VAL A 1 140 ? -6.535 -16.039 -5.73 1 97.24 140 VAL A O 1
ATOM 1147 N N . VAL A 1 141 ? -6.062 -17.495 -7.35 1 98.51 141 VAL A N 1
ATOM 1148 C CA . VAL A 1 141 ? -4.86 -17.996 -6.692 1 98.51 141 VAL A CA 1
ATOM 1149 C C . VAL A 1 141 ? -3.62 -17.419 -7.373 1 98.51 141 VAL A C 1
ATOM 1151 O O . VAL A 1 141 ? -3.464 -17.533 -8.591 1 98.51 141 VAL A O 1
ATOM 1154 N N . VAL A 1 142 ? -2.818 -16.754 -6.606 1 98.64 142 VAL A N 1
ATOM 1155 C CA . VAL A 1 142 ? -1.609 -16.099 -7.096 1 98.64 142 VAL A CA 1
ATOM 1156 C C . VAL A 1 142 ? -0.384 -16.686 -6.398 1 98.64 142 VAL A C 1
ATOM 1158 O O . VAL A 1 142 ? -0.371 -16.834 -5.174 1 98.64 142 VAL A O 1
ATOM 1161 N N . GLY A 1 143 ? 0.608 -17.05 -7.105 1 98.79 143 GLY A N 1
ATOM 1162 C CA . GLY A 1 143 ? 1.824 -17.588 -6.515 1 98.79 143 GLY A CA 1
ATOM 1163 C C . GLY A 1 143 ? 3.085 -17.117 -7.213 1 98.79 143 GLY A C 1
ATOM 1164 O O . GLY A 1 143 ? 3.077 -16.87 -8.421 1 98.79 143 GLY A O 1
ATOM 1165 N N . HIS A 1 144 ? 4.189 -17.019 -6.475 1 98.8 144 HIS A N 1
ATOM 1166 C CA . HIS A 1 144 ? 5.482 -16.6 -7.005 1 98.8 144 HIS A CA 1
ATOM 1167 C C . HIS A 1 144 ? 6.507 -17.724 -6.91 1 98.8 144 HIS A C 1
ATOM 1169 O O . HIS A 1 144 ? 6.65 -18.352 -5.858 1 98.8 144 HIS A O 1
ATOM 1175 N N . SER A 1 145 ? 7.29 -17.92 -7.974 1 98.48 145 SER A N 1
ATOM 1176 C CA . SER A 1 145 ? 8.375 -18.896 -7.961 1 98.48 145 SER A CA 1
ATOM 1177 C C . SER A 1 145 ? 7.856 -20.295 -7.646 1 98.48 145 SER A C 1
ATOM 1179 O O . SER A 1 145 ? 6.962 -20.8 -8.328 1 98.48 145 SER A O 1
ATOM 1181 N N . LEU A 1 146 ? 8.231 -20.956 -6.546 1 98.59 146 LEU A N 1
ATOM 1182 C CA . LEU A 1 146 ? 7.652 -22.236 -6.152 1 98.59 146 LEU A CA 1
ATOM 1183 C C . LEU A 1 146 ? 6.167 -22.088 -5.84 1 98.59 146 LEU A C 1
ATOM 1185 O O . LEU A 1 146 ? 5.384 -23.012 -6.073 1 98.59 146 LEU A O 1
ATOM 1189 N N . GLY A 1 147 ? 5.813 -20.941 -5.405 1 98.82 147 GLY A N 1
ATOM 1190 C CA . GLY A 1 147 ? 4.414 -20.674 -5.108 1 98.82 147 GLY A CA 1
ATOM 1191 C C . GLY A 1 147 ? 3.524 -20.719 -6.335 1 98.82 147 GLY A C 1
ATOM 1192 O O . GLY A 1 147 ? 2.342 -21.054 -6.239 1 98.82 147 GLY A O 1
ATOM 1193 N N . ALA A 1 148 ? 4.084 -20.346 -7.452 1 98.84 148 ALA A N 1
ATOM 1194 C CA . ALA A 1 148 ? 3.317 -20.437 -8.692 1 98.84 148 ALA A CA 1
ATOM 1195 C C . ALA A 1 148 ? 2.956 -21.886 -9.008 1 98.84 148 ALA A C 1
ATOM 1197 O O . ALA A 1 148 ? 1.85 -22.169 -9.472 1 98.84 148 ALA A O 1
ATOM 1198 N N . HIS A 1 149 ? 3.899 -22.75 -8.756 1 98.66 149 HIS A N 1
ATOM 1199 C CA . HIS A 1 149 ? 3.608 -24.166 -8.954 1 98.66 149 HIS A CA 1
ATOM 1200 C C . HIS A 1 149 ? 2.614 -24.675 -7.916 1 98.66 149 HIS A C 1
ATOM 1202 O O . HIS A 1 149 ? 1.753 -25.501 -8.227 1 98.66 149 HIS A O 1
ATOM 1208 N N . VAL A 1 150 ? 2.741 -24.188 -6.701 1 98.82 150 VAL A N 1
ATOM 1209 C CA . VAL A 1 150 ? 1.734 -24.536 -5.703 1 98.82 150 VAL A CA 1
ATOM 1210 C C . VAL A 1 150 ? 0.356 -24.084 -6.18 1 98.82 150 VAL A C 1
ATOM 1212 O O . VAL A 1 150 ? -0.612 -24.845 -6.111 1 98.82 150 VAL A O 1
ATOM 1215 N N . ALA A 1 151 ? 0.276 -22.9 -6.698 1 98.82 151 ALA A N 1
ATOM 1216 C CA . ALA A 1 151 ? -0.987 -22.367 -7.203 1 98.82 151 ALA A CA 1
ATOM 1217 C C . ALA A 1 151 ? -1.564 -23.265 -8.293 1 98.82 151 ALA A C 1
ATOM 1219 O O . ALA A 1 151 ? -2.756 -23.581 -8.28 1 98.82 151 ALA A O 1
ATOM 1220 N N . GLY A 1 152 ? -0.727 -23.636 -9.236 1 98.57 152 GLY A N 1
ATOM 1221 C CA . GLY A 1 152 ? -1.177 -24.562 -10.264 1 98.57 152 GLY A CA 1
ATOM 1222 C C . GLY A 1 152 ? -1.718 -25.862 -9.7 1 98.57 152 GLY A C 1
ATOM 1223 O O . GLY A 1 152 ? -2.751 -26.36 -10.153 1 98.57 152 GLY A O 1
ATOM 1224 N N . ASN A 1 153 ? -1.032 -26.378 -8.735 1 98.41 153 ASN A N 1
ATOM 1225 C CA . ASN A 1 153 ? -1.437 -27.655 -8.156 1 98.41 153 ASN A CA 1
ATOM 1226 C C . ASN A 1 153 ? -2.7 -27.513 -7.312 1 98.41 153 ASN A C 1
ATOM 1228 O O . ASN A 1 153 ? -3.48 -28.459 -7.189 1 98.41 153 ASN A O 1
ATOM 1232 N N . VAL A 1 154 ? -2.913 -26.333 -6.713 1 98.65 154 VAL A N 1
ATOM 1233 C CA . VAL A 1 154 ? -4.222 -26.079 -6.12 1 98.65 154 VAL A CA 1
ATOM 1234 C C . VAL A 1 154 ? -5.311 -26.259 -7.175 1 98.65 154 VAL A C 1
ATOM 1236 O O . VAL A 1 154 ? -6.341 -26.885 -6.913 1 98.65 154 VAL A O 1
ATOM 1239 N N . GLY A 1 155 ? -5.078 -25.709 -8.331 1 98.14 155 GLY A N 1
ATOM 1240 C CA . GLY A 1 155 ? -6.011 -25.872 -9.434 1 98.14 155 GLY A CA 1
ATOM 1241 C C . GLY A 1 155 ? -6.265 -27.324 -9.792 1 98.14 155 GLY A C 1
ATOM 1242 O O . GLY A 1 155 ? -7.41 -27.723 -10.013 1 98.14 155 GLY A O 1
ATOM 1243 N N . LYS A 1 156 ? -5.215 -28.131 -9.81 1 96.5 156 LYS A N 1
ATOM 1244 C CA . LYS A 1 156 ? -5.352 -29.558 -10.089 1 96.5 156 LYS A CA 1
ATOM 1245 C C . LYS A 1 156 ? -6.245 -30.237 -9.054 1 96.5 156 LYS A C 1
ATOM 1247 O O . LYS A 1 156 ? -7.13 -31.019 -9.408 1 96.5 156 LYS A O 1
ATOM 1252 N N . TRP A 1 157 ? -6.029 -29.867 -7.83 1 95.57 157 TRP A N 1
ATOM 1253 C CA . TRP A 1 157 ? -6.786 -30.465 -6.735 1 95.57 157 TRP A CA 1
ATOM 1254 C C . TRP A 1 157 ? -8.247 -30.033 -6.784 1 95.57 157 TRP A C 1
ATOM 1256 O O . TRP A 1 157 ? -9.134 -30.771 -6.348 1 95.57 157 TRP A O 1
ATOM 1266 N N . GLN A 1 158 ? -8.48 -28.835 -7.337 1 96.35 158 GLN A N 1
ATOM 1267 C CA . GLN A 1 158 ? -9.832 -28.287 -7.36 1 96.35 158 GLN A CA 1
ATOM 1268 C C . GLN A 1 158 ? -10.604 -28.778 -8.581 1 96.35 158 GLN A C 1
ATOM 1270 O O . GLN A 1 158 ? -11.81 -28.546 -8.695 1 96.35 158 GLN A O 1
ATOM 1275 N N . SER A 1 159 ? -9.962 -29.551 -9.468 1 90.77 159 SER A N 1
ATOM 1276 C CA . SER A 1 159 ? -10.534 -30.283 -10.593 1 90.77 159 SER A CA 1
ATOM 1277 C C . SER A 1 159 ? -11.467 -29.397 -11.412 1 90.77 159 SER A C 1
ATOM 1279 O O . SER A 1 159 ? -12.619 -29.761 -11.658 1 90.77 159 SER A O 1
ATOM 1281 N N . GLY A 1 160 ? -10.979 -28.19 -11.821 1 85.46 160 GLY A N 1
ATOM 1282 C CA . GLY A 1 160 ? -11.724 -27.361 -12.755 1 85.46 160 GLY A CA 1
ATOM 1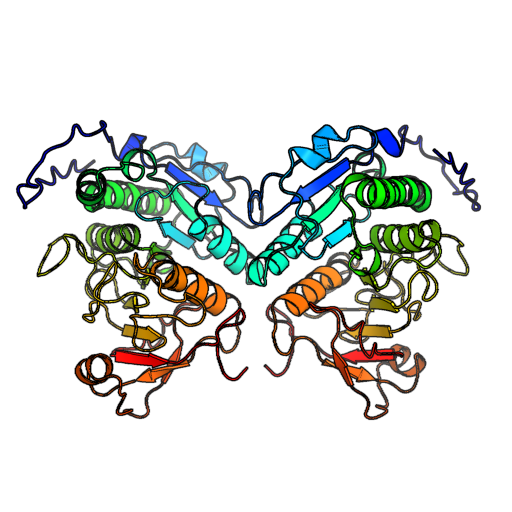283 C C . GLY A 1 160 ? -12.626 -26.353 -12.069 1 85.46 160 GLY A C 1
ATOM 1284 O O . GLY A 1 160 ? -13.417 -25.672 -12.726 1 85.46 160 GLY A O 1
ATOM 1285 N N . GLU A 1 161 ? -12.487 -26.108 -10.8 1 92.33 161 GLU A N 1
ATOM 1286 C CA . GLU A 1 161 ? -13.403 -25.231 -10.077 1 92.33 161 GLU A CA 1
ATOM 1287 C C . GLU A 1 161 ? -12.841 -23.816 -9.968 1 92.33 161 GLU A C 1
ATOM 1289 O O . GLU A 1 161 ? -13.565 -22.88 -9.619 1 92.33 161 GLU A O 1
ATOM 1294 N N . LEU A 1 162 ? -11.571 -23.679 -10.227 1 94.62 162 LEU A N 1
ATOM 1295 C CA . LEU A 1 162 ? -10.971 -22.351 -10.15 1 94.62 162 LEU A CA 1
ATOM 1296 C C . LEU A 1 162 ? -11.072 -21.631 -11.49 1 94.62 162 LEU A C 1
ATOM 1298 O O . LEU A 1 162 ? -10.869 -22.239 -12.544 1 94.62 162 LEU A O 1
ATOM 1302 N N . GLU A 1 163 ? -11.359 -20.386 -11.414 1 93.25 163 GLU A N 1
ATOM 1303 C CA . GLU A 1 163 ? -11.462 -19.615 -12.649 1 93.25 163 GLU A CA 1
ATOM 1304 C C . GLU A 1 163 ? -10.106 -19.051 -13.063 1 93.25 163 GLU A C 1
ATOM 1306 O O . GLU A 1 163 ? -9.759 -19.06 -14.246 1 93.25 163 GLU A O 1
ATOM 1311 N N . THR A 1 164 ? -9.367 -18.613 -12.103 1 95.93 164 THR A N 1
ATOM 1312 C CA . THR A 1 164 ? -8.181 -17.861 -12.498 1 95.93 164 THR A CA 1
ATOM 1313 C C . THR A 1 164 ? -6.998 -18.204 -11.598 1 95.93 164 THR A C 1
ATOM 1315 O O . THR A 1 164 ? -7.146 -18.296 -10.377 1 95.93 164 THR A O 1
ATOM 1318 N N . ILE A 1 165 ? -5.861 -18.485 -12.159 1 97.36 165 ILE A N 1
ATOM 1319 C CA . ILE A 1 165 ? -4.569 -18.594 -11.489 1 97.36 165 ILE A CA 1
ATOM 1320 C C . ILE A 1 165 ? -3.57 -17.637 -12.135 1 97.36 165 ILE A C 1
ATOM 1322 O O . ILE A 1 165 ? -3.526 -17.51 -13.361 1 97.36 165 ILE A O 1
ATOM 1326 N N . ILE A 1 166 ? -2.828 -16.929 -11.373 1 98.09 166 ILE A N 1
ATOM 1327 C CA . ILE A 1 166 ? -1.755 -16.07 -11.861 1 98.09 166 ILE A CA 1
ATOM 1328 C C . ILE A 1 166 ? -0.413 -16.567 -11.328 1 98.09 166 ILE A C 1
ATOM 1330 O O . ILE A 1 166 ? -0.183 -16.574 -10.117 1 98.09 166 ILE A O 1
ATOM 1334 N N . GLY A 1 167 ? 0.426 -17.038 -12.17 1 98.64 167 GLY A N 1
ATOM 1335 C CA . GLY A 1 167 ? 1.779 -17.446 -11.826 1 98.64 167 GLY A CA 1
ATOM 1336 C C . GLY A 1 167 ? 2.806 -16.35 -12.042 1 98.64 167 GLY A C 1
ATOM 1337 O O . GLY A 1 167 ? 2.985 -15.872 -13.164 1 98.64 167 GLY A O 1
ATOM 1338 N N . LEU A 1 168 ? 3.473 -15.972 -11.002 1 98.85 168 LEU A N 1
ATOM 1339 C CA . LEU A 1 168 ? 4.503 -14.941 -11.061 1 98.85 168 LEU A CA 1
ATOM 1340 C C . LEU A 1 168 ? 5.891 -15.563 -11.166 1 98.85 168 LEU A C 1
ATOM 1342 O O . LEU A 1 168 ? 6.427 -16.067 -10.176 1 98.85 168 LEU A O 1
ATOM 1346 N N . ASP A 1 169 ? 6.396 -15.539 -12.316 1 98.69 169 ASP A N 1
ATOM 1347 C CA . ASP A 1 169 ? 7.707 -16.08 -12.661 1 98.69 169 ASP A CA 1
ATOM 1348 C C . ASP A 1 169 ? 7.893 -17.48 -12.08 1 98.69 169 ASP A C 1
ATOM 1350 O O . ASP A 1 169 ? 8.816 -17.715 -11.297 1 98.69 169 ASP A O 1
ATOM 1354 N N . PRO A 1 170 ? 7.102 -18.431 -12.529 1 98.69 170 PRO A N 1
ATOM 1355 C CA . PRO A 1 170 ? 7.203 -19.798 -12.011 1 98.69 170 PRO A CA 1
ATOM 1356 C C . PRO A 1 170 ? 8.627 -20.346 -12.068 1 98.69 170 PRO A C 1
ATOM 1358 O O . PRO A 1 170 ? 9.323 -20.164 -13.07 1 98.69 170 PRO A O 1
ATOM 1361 N N . ALA A 1 171 ? 9.029 -21.034 -11.017 1 97.86 171 ALA A N 1
ATOM 1362 C CA . ALA A 1 171 ? 10.393 -21.545 -10.903 1 97.86 171 ALA A CA 1
ATOM 1363 C C . ALA A 1 171 ? 10.701 -22.541 -12.017 1 97.86 171 ALA A C 1
ATOM 1365 O O . ALA A 1 171 ? 9.889 -23.422 -12.312 1 97.86 171 ALA A O 1
ATOM 1366 N N . LEU A 1 172 ? 11.854 -22.407 -12.595 1 95.71 172 LEU A N 1
ATOM 1367 C CA . LEU A 1 172 ? 12.295 -23.313 -13.651 1 95.71 172 LEU A CA 1
ATOM 1368 C C . LEU A 1 172 ? 13.069 -24.491 -13.068 1 95.71 172 LEU A C 1
ATOM 1370 O O . LEU A 1 172 ? 12.843 -25.64 -13.455 1 95.71 172 LEU A O 1
ATOM 1374 N N . PRO A 1 173 ? 13.967 -24.283 -12.105 1 92.44 173 PRO A N 1
ATOM 1375 C CA . PRO A 1 173 ? 14.8 -25.39 -11.629 1 92.44 173 PRO A CA 1
ATOM 1376 C C . PRO A 1 173 ? 13.978 -26.583 -11.146 1 92.44 173 PRO A C 1
ATOM 1378 O O . PRO A 1 173 ? 13.158 -26.443 -10.235 1 92.44 173 PRO A O 1
ATOM 1381 N N . PHE A 1 174 ? 14.146 -27.645 -11.796 1 90.98 174 PHE A N 1
ATOM 1382 C CA . PHE A 1 174 ? 13.571 -28.941 -11.455 1 90.98 174 PHE A CA 1
ATOM 1383 C C . PHE A 1 174 ? 12.139 -29.049 -11.967 1 90.98 174 PHE A C 1
ATOM 1385 O O . PHE A 1 174 ? 11.402 -29.957 -11.577 1 90.98 174 PHE A O 1
ATOM 1392 N N . PHE A 1 175 ? 11.745 -28.128 -12.785 1 93.48 175 PHE A N 1
ATOM 1393 C CA . PHE A 1 175 ? 10.399 -28.203 -13.342 1 93.48 175 PHE A CA 1
ATOM 1394 C C . PHE A 1 175 ? 10.445 -28.241 -14.865 1 93.48 175 PHE A C 1
ATOM 1396 O O . PHE A 1 175 ? 9.403 -28.243 -15.523 1 93.48 175 PHE A O 1
ATOM 1403 N N . ALA A 1 176 ? 11.696 -28.268 -15.284 1 84.71 176 ALA A N 1
ATOM 1404 C CA . ALA A 1 176 ? 11.846 -28.321 -16.736 1 84.71 176 ALA A CA 1
ATOM 1405 C C . ALA A 1 176 ? 11.195 -29.576 -17.31 1 84.71 176 ALA A C 1
ATOM 1407 O O . ALA A 1 176 ? 10.943 -30.54 -16.583 1 84.71 176 ALA A O 1
ATOM 1408 N N . GLY A 1 177 ? 10.814 -29.557 -18.569 1 80 177 GLY A N 1
ATOM 1409 C CA . GLY A 1 177 ? 10.189 -30.7 -19.216 1 80 177 GLY A CA 1
ATOM 1410 C C . GLY A 1 177 ? 8.721 -30.853 -18.867 1 80 177 GLY A C 1
ATOM 1411 O O . GLY A 1 177 ? 7.965 -29.88 -18.899 1 80 177 GLY A O 1
ATOM 1412 N N . ASN A 1 178 ? 8.298 -32.007 -18.588 1 83.23 178 ASN A N 1
ATOM 1413 C CA . ASN A 1 178 ? 6.886 -32.279 -18.338 1 83.23 178 ASN A CA 1
ATOM 1414 C C . ASN A 1 178 ? 6.645 -32.712 -16.895 1 83.23 178 ASN A C 1
ATOM 1416 O O . ASN A 1 178 ? 5.952 -33.7 -16.646 1 83.23 178 ASN A O 1
ATOM 1420 N N . ALA A 1 179 ? 7.274 -31.911 -15.971 1 88.23 179 ALA A N 1
ATOM 1421 C CA . ALA A 1 179 ? 7.026 -32.225 -14.566 1 88.23 179 ALA A CA 1
ATOM 1422 C C . ALA A 1 179 ? 5.534 -32.181 -14.249 1 88.23 179 ALA A C 1
ATOM 1424 O O . ALA A 1 179 ? 4.851 -31.209 -14.583 1 88.23 179 ALA A O 1
ATOM 1425 N N . PRO A 1 180 ? 4.988 -33.168 -13.689 1 90.45 180 PRO A N 1
ATOM 1426 C CA . PRO A 1 180 ? 3.539 -33.237 -13.484 1 90.45 180 PRO A CA 1
ATOM 1427 C C . PRO A 1 180 ? 3.028 -32.169 -12.518 1 90.45 180 PRO A C 1
ATOM 1429 O O . PRO A 1 180 ? 1.85 -31.807 -12.56 1 90.45 180 PRO A O 1
ATOM 1432 N N . ASP A 1 181 ? 3.894 -31.677 -11.669 1 93.45 181 ASP A N 1
ATOM 1433 C CA . ASP A 1 181 ? 3.459 -30.719 -10.657 1 93.45 181 ASP A CA 1
ATOM 1434 C C . ASP A 1 181 ? 3.828 -29.292 -11.057 1 93.45 181 ASP A C 1
ATOM 1436 O O . ASP A 1 181 ? 3.874 -28.397 -10.211 1 93.45 181 ASP A O 1
ATOM 1440 N N . ARG A 1 182 ? 4.111 -29.125 -12.278 1 95.55 182 ARG A N 1
ATOM 1441 C CA . ARG A 1 182 ? 4.321 -27.774 -12.789 1 95.55 182 ARG A CA 1
ATOM 1442 C C . ARG A 1 182 ? 2.993 -27.102 -13.12 1 95.55 182 ARG A C 1
ATOM 1444 O O . ARG A 1 182 ? 2.044 -27.765 -13.543 1 95.55 182 ARG A O 1
ATOM 1451 N N . ILE A 1 183 ? 2.974 -25.816 -13 1 97.87 183 ILE A N 1
ATOM 1452 C CA . ILE A 1 183 ? 1.793 -25.045 -13.372 1 97.87 183 ILE A CA 1
ATOM 1453 C C . ILE A 1 183 ? 1.554 -25.159 -14.876 1 97.87 183 ILE A C 1
ATOM 1455 O O . ILE A 1 183 ? 2.501 -25.132 -15.665 1 97.87 183 ILE A O 1
ATOM 1459 N N . ARG A 1 184 ? 0.286 -25.332 -15.239 1 96.71 184 ARG A N 1
ATOM 1460 C CA . ARG A 1 184 ? -0.125 -25.47 -16.632 1 96.71 184 ARG A CA 1
ATOM 1461 C C . ARG A 1 184 ? -1.391 -24.667 -16.912 1 96.71 184 ARG A C 1
ATOM 1463 O O . ARG A 1 184 ? -2.119 -24.304 -15.987 1 96.71 184 ARG A O 1
ATOM 1470 N N . SER A 1 185 ? -1.639 -24.446 -18.216 1 95.82 185 SER A N 1
ATOM 1471 C CA . SER A 1 185 ? -2.82 -23.7 -18.638 1 95.82 185 SER A CA 1
ATOM 1472 C C . SER A 1 185 ? -4.102 -24.448 -18.286 1 95.82 185 SER A C 1
ATOM 1474 O O . SER A 1 185 ? -5.169 -23.842 -18.173 1 95.82 185 SER A O 1
ATOM 1476 N N . THR A 1 186 ? -4.057 -25.749 -17.992 1 96.15 186 THR A N 1
ATOM 1477 C CA . THR A 1 186 ? -5.239 -26.565 -17.741 1 96.15 186 THR A CA 1
ATOM 1478 C C . THR A 1 186 ? -5.624 -26.519 -16.265 1 96.15 186 THR A C 1
ATOM 1480 O O . THR A 1 186 ? -6.638 -27.095 -15.864 1 96.15 186 THR A O 1
ATOM 1483 N N . ASP A 1 187 ? -4.842 -25.888 -15.471 1 97.14 187 ASP A N 1
ATOM 1484 C CA . ASP A 1 187 ? -5 -25.96 -14.022 1 97.14 187 ASP A CA 1
ATOM 1485 C C . ASP A 1 187 ? -6.163 -25.089 -13.552 1 97.14 187 ASP A C 1
ATOM 1487 O O . ASP A 1 187 ? -6.603 -25.196 -12.406 1 97.14 187 ASP A O 1
ATOM 1491 N N . ALA A 1 188 ? -6.686 -24.195 -14.374 1 96.27 188 ALA A N 1
ATOM 1492 C CA . ALA A 1 188 ? -7.855 -23.347 -14.16 1 96.27 188 ALA A CA 1
ATOM 1493 C C . ALA A 1 188 ? -8.496 -22.95 -15.487 1 96.27 188 ALA A C 1
ATOM 1495 O O . ALA A 1 188 ? -7.989 -23.297 -16.557 1 96.27 188 ALA A O 1
ATOM 1496 N N . ASP A 1 189 ? -9.633 -22.254 -15.414 1 94.72 189 ASP A N 1
ATOM 1497 C CA . ASP A 1 189 ? -10.242 -21.77 -16.65 1 94.72 189 ASP A CA 1
ATOM 1498 C C . ASP A 1 189 ? -9.312 -20.803 -17.379 1 94.72 189 ASP A C 1
ATOM 1500 O O . ASP A 1 189 ? -9.314 -20.741 -18.61 1 94.72 189 ASP A O 1
ATOM 1504 N N . TYR A 1 190 ? -8.558 -20.073 -16.582 1 95.68 190 TYR A N 1
ATOM 1505 C CA . TYR A 1 190 ? -7.608 -19.105 -17.117 1 95.68 190 TYR A CA 1
ATOM 1506 C C . TYR A 1 190 ? -6.347 -19.049 -16.263 1 95.68 190 TYR A C 1
ATOM 1508 O O . TYR A 1 190 ? -6.417 -18.801 -15.057 1 95.68 190 TYR A O 1
ATOM 1516 N N . VAL A 1 191 ? -5.252 -19.327 -16.856 1 96.94 191 VAL A N 1
ATOM 1517 C CA . VAL A 1 191 ? -3.956 -19.26 -16.19 1 96.94 191 VAL A CA 1
ATOM 1518 C C . VAL A 1 191 ? -3.076 -18.218 -16.876 1 96.94 191 VAL A C 1
ATOM 1520 O O . VAL A 1 191 ? -2.758 -18.347 -18.061 1 96.94 191 VAL A O 1
ATOM 1523 N N . GLU A 1 192 ? -2.712 -17.193 -16.149 1 97.33 192 GLU A N 1
ATOM 1524 C CA . GLU A 1 192 ? -1.833 -16.129 -16.623 1 97.33 192 GLU A CA 1
ATOM 1525 C C . GLU A 1 192 ? -0.447 -16.236 -15.993 1 97.33 192 GLU A C 1
ATOM 1527 O O . GLU A 1 192 ? -0.323 -16.488 -14.793 1 97.33 192 GLU A O 1
ATOM 1532 N N . ILE A 1 193 ? 0.58 -16.138 -16.857 1 98.44 193 ILE A N 1
ATOM 1533 C CA . ILE A 1 193 ? 1.949 -16.2 -16.356 1 98.44 193 ILE A CA 1
ATOM 1534 C C . ILE A 1 193 ? 2.677 -14.898 -16.68 1 98.44 193 ILE A C 1
ATOM 1536 O O . ILE A 1 193 ? 2.593 -14.395 -17.802 1 98.44 193 ILE A O 1
ATOM 1540 N N . ILE A 1 194 ? 3.36 -14.341 -15.743 1 98.59 194 ILE A N 1
ATOM 1541 C CA . ILE A 1 194 ? 4.242 -13.195 -15.93 1 98.59 194 ILE A CA 1
ATOM 1542 C C . ILE A 1 194 ? 5.699 -13.643 -15.831 1 98.59 194 ILE A C 1
ATOM 1544 O O . ILE A 1 194 ? 6.145 -14.096 -14.774 1 98.59 194 ILE A O 1
ATOM 1548 N N . HIS A 1 195 ? 6.412 -13.518 -16.92 1 98.64 195 HIS A N 1
ATOM 1549 C CA . HIS A 1 195 ? 7.799 -13.958 -17.019 1 98.64 195 HIS A CA 1
ATOM 1550 C C . HIS A 1 195 ? 8.761 -12.784 -16.867 1 98.64 195 HIS A C 1
ATOM 1552 O O . HIS A 1 195 ? 8.807 -11.898 -17.723 1 98.64 195 HIS A O 1
ATOM 1558 N N . THR A 1 196 ? 9.617 -12.844 -15.766 1 98.55 196 THR A N 1
ATOM 1559 C CA . THR A 1 196 ? 10.51 -11.706 -15.575 1 98.55 196 THR A CA 1
ATOM 1560 C C . THR A 1 196 ? 11.964 -12.164 -15.508 1 98.55 196 THR A C 1
ATOM 1562 O O . THR A 1 196 ? 12.883 -11.346 -15.582 1 98.55 196 THR A O 1
ATOM 1565 N N . ASN A 1 197 ? 12.219 -13.44 -15.335 1 97.83 197 ASN A N 1
ATOM 1566 C CA . ASN A 1 197 ? 13.569 -13.992 -15.28 1 97.83 197 ASN A CA 1
ATOM 1567 C C . ASN A 1 197 ? 13.654 -15.337 -15.996 1 97.83 197 ASN A C 1
ATOM 1569 O O . ASN A 1 197 ? 14.174 -16.308 -15.444 1 97.83 197 ASN A O 1
ATOM 1573 N N . GLY A 1 198 ? 13.175 -15.361 -17.142 1 95.51 198 GLY A N 1
ATOM 1574 C CA . GLY A 1 198 ? 13.075 -16.57 -17.944 1 95.51 198 GLY A CA 1
ATOM 1575 C C . GLY A 1 198 ? 14.422 -17.203 -18.24 1 95.51 198 GLY A C 1
ATOM 1576 O O . GLY A 1 198 ? 15.367 -16.512 -18.626 1 95.51 198 GLY A O 1
ATOM 1577 N N . GLY A 1 199 ? 14.472 -18.543 -18.084 1 91.77 199 GLY A N 1
ATOM 1578 C CA . GLY A 1 199 ? 15.658 -19.301 -18.45 1 91.77 199 GLY A CA 1
ATOM 1579 C C . GLY A 1 199 ? 16.707 -19.332 -17.355 1 91.77 199 GLY A C 1
ATOM 1580 O O . GLY A 1 199 ? 17.743 -19.986 -17.499 1 91.77 199 GLY A O 1
ATOM 1581 N N . VAL A 1 200 ? 16.498 -18.599 -16.287 1 93.13 200 VAL A N 1
ATOM 1582 C CA . VAL A 1 200 ? 17.414 -18.601 -15.152 1 93.13 200 VAL A CA 1
ATOM 1583 C C . VAL A 1 200 ? 16.711 -19.168 -13.921 1 93.13 200 VAL A C 1
ATOM 1585 O O . VAL A 1 200 ? 16.684 -20.384 -13.719 1 93.13 200 VAL A O 1
ATOM 1588 N N . LEU A 1 201 ? 15.913 -18.343 -13.294 1 95.18 201 LEU A N 1
ATOM 1589 C CA . LEU A 1 201 ? 15.155 -18.853 -12.156 1 95.18 201 LEU A CA 1
ATOM 1590 C C . LEU A 1 201 ? 13.722 -19.181 -12.561 1 95.18 201 LEU A C 1
ATOM 1592 O O . LEU A 1 201 ? 13.076 -20.03 -11.941 1 95.18 201 LEU A O 1
ATOM 1596 N N . GLY A 1 202 ? 13.176 -18.476 -13.566 1 96.48 202 GLY A N 1
ATOM 1597 C CA . GLY A 1 202 ? 11.824 -18.695 -14.057 1 96.48 202 GLY A CA 1
ATOM 1598 C C . GLY A 1 202 ? 11.785 -19.343 -15.428 1 96.48 202 GLY A C 1
ATOM 1599 O O . GLY A 1 202 ? 12.822 -19.504 -16.074 1 96.48 202 GLY A O 1
ATOM 1600 N N . PHE A 1 203 ? 10.612 -19.645 -15.864 1 95.39 203 PHE A N 1
ATOM 1601 C CA . PHE A 1 203 ? 10.393 -20.243 -17.176 1 95.39 203 PHE A CA 1
ATOM 1602 C C . PHE A 1 203 ? 10.507 -19.194 -18.275 1 95.39 203 PHE A C 1
ATOM 1604 O O . PHE A 1 203 ? 9.957 -18.098 -18.154 1 95.39 203 PHE A O 1
ATOM 1611 N N . MET A 1 204 ? 11.214 -19.599 -19.31 1 95.81 204 MET A N 1
ATOM 1612 C CA . MET A 1 204 ? 11.133 -18.791 -20.523 1 95.81 204 MET A CA 1
ATOM 1613 C C . MET A 1 204 ? 9.975 -19.247 -21.404 1 95.81 204 MET A C 1
ATOM 1615 O O . MET A 1 204 ? 9.256 -18.42 -21.969 1 95.81 204 MET A O 1
ATOM 1619 N N . GLU A 1 205 ? 9.738 -20.545 -21.506 1 95.99 205 GLU A N 1
ATOM 1620 C CA . GLU A 1 205 ? 8.687 -21.11 -22.346 1 95.99 205 GLU A CA 1
ATOM 1621 C C . GLU A 1 205 ? 7.303 -20.716 -21.839 1 95.99 205 GLU A C 1
ATOM 1623 O O . GLU A 1 205 ? 7.072 -20.66 -20.629 1 95.99 205 GLU A O 1
ATOM 1628 N N . PRO A 1 206 ? 6.437 -20.43 -22.782 1 97.05 206 PRO A N 1
ATOM 1629 C CA . PRO A 1 206 ? 5.062 -20.17 -22.347 1 97.05 206 PRO A CA 1
ATOM 1630 C C . PRO A 1 206 ? 4.389 -21.403 -21.749 1 97.05 206 PRO A C 1
ATOM 1632 O O . PRO A 1 206 ? 4.458 -22.49 -22.328 1 97.05 206 PRO A O 1
ATOM 1635 N N . ILE A 1 207 ? 3.726 -21.24 -20.593 1 96.95 207 ILE A N 1
ATOM 1636 C CA . ILE A 1 207 ? 3.166 -22.403 -19.915 1 96.95 207 ILE A CA 1
ATOM 1637 C C . ILE A 1 207 ? 1.747 -22.092 -19.444 1 96.95 207 ILE A C 1
ATOM 1639 O O . ILE A 1 207 ? 1.116 -22.91 -18.77 1 96.95 207 ILE A O 1
ATOM 1643 N N . GLY A 1 208 ? 1.201 -20.89 -19.717 1 96.76 208 GLY A N 1
ATOM 1644 C CA . GLY A 1 208 ? -0.159 -20.499 -19.381 1 96.76 208 GLY A CA 1
ATOM 1645 C C . GLY A 1 208 ? -1.036 -20.281 -20.599 1 96.76 208 GLY A C 1
ATOM 1646 O O . GLY A 1 208 ? -0.67 -20.667 -21.711 1 96.76 208 GLY A O 1
ATOM 1647 N N . ASP A 1 209 ? -2.274 -19.838 -20.336 1 96.63 209 ASP A N 1
ATOM 1648 C CA . ASP A 1 209 ? -3.148 -19.393 -21.418 1 96.63 209 ASP A CA 1
ATOM 1649 C C . ASP A 1 209 ? -2.634 -18.098 -22.042 1 96.63 209 ASP A C 1
ATOM 1651 O O . ASP A 1 209 ? -2.73 -17.907 -23.256 1 96.63 209 ASP A O 1
ATOM 1655 N N . ALA A 1 210 ? -2.23 -17.232 -21.201 1 97.18 210 ALA A N 1
ATOM 1656 C CA . ALA A 1 210 ? -1.582 -15.979 -21.583 1 97.18 210 ALA A CA 1
ATOM 1657 C C . ALA A 1 210 ? -0.241 -15.817 -20.873 1 97.18 210 ALA A C 1
ATOM 1659 O O . ALA A 1 210 ? -0.159 -15.947 -19.65 1 97.18 210 ALA A O 1
ATOM 1660 N N . ASP A 1 211 ? 0.72 -15.588 -21.659 1 98.24 211 ASP A N 1
ATOM 1661 C CA . ASP A 1 211 ? 2.071 -15.395 -21.141 1 98.24 211 ASP A CA 1
ATOM 1662 C C . ASP A 1 211 ? 2.582 -13.99 -21.452 1 98.24 211 ASP A C 1
ATOM 1664 O O . ASP A 1 211 ? 2.686 -13.605 -22.619 1 98.24 211 ASP A O 1
ATOM 1668 N N . PHE A 1 212 ? 2.861 -13.273 -20.402 1 98.07 212 PHE A N 1
ATOM 1669 C CA . PHE A 1 212 ? 3.36 -11.91 -20.549 1 98.07 212 PHE A CA 1
ATOM 1670 C C . PHE A 1 212 ? 4.859 -11.852 -20.284 1 98.07 212 PHE A C 1
ATOM 1672 O O . PHE A 1 212 ? 5.339 -12.386 -19.281 1 98.07 212 PHE A O 1
ATOM 1679 N N . TYR A 1 213 ? 5.555 -11.188 -21.204 1 98.51 213 TYR A N 1
ATOM 1680 C CA . TYR A 1 213 ? 7.008 -11.075 -21.147 1 98.51 213 TYR A CA 1
ATOM 1681 C C . TYR A 1 213 ? 7.439 -9.615 -21.079 1 98.51 213 TYR A C 1
ATOM 1683 O O . TYR A 1 213 ? 7.96 -9.069 -22.054 1 98.51 213 TYR A O 1
ATOM 1691 N N . PRO A 1 214 ? 7.302 -9.004 -19.883 1 98.04 214 PRO A N 1
ATOM 1692 C CA . PRO A 1 214 ? 7.894 -7.669 -19.773 1 98.04 214 PRO A CA 1
ATOM 1693 C C . PRO A 1 214 ? 9.383 -7.653 -20.108 1 98.04 214 PRO A C 1
ATOM 1695 O O . PRO A 1 214 ? 10.155 -8.434 -19.544 1 98.04 214 PRO A O 1
ATOM 1698 N N . ASN A 1 215 ? 9.749 -6.75 -21.038 1 97.14 215 ASN A N 1
ATOM 1699 C CA . ASN A 1 215 ? 11.139 -6.607 -21.456 1 97.14 215 ASN A CA 1
ATOM 1700 C C . ASN A 1 215 ? 11.719 -7.933 -21.939 1 97.14 215 ASN A C 1
ATOM 1702 O O . ASN A 1 215 ? 12.829 -8.307 -21.556 1 97.14 215 ASN A O 1
ATOM 1706 N N . PHE A 1 216 ? 10.891 -8.701 -22.524 1 97.22 216 PHE A N 1
ATOM 1707 C CA . PHE A 1 216 ? 11.205 -9.977 -23.155 1 97.22 216 PHE A CA 1
ATOM 1708 C C . PHE A 1 216 ? 11.443 -11.057 -22.106 1 97.22 216 PHE A C 1
ATOM 1710 O O . PHE A 1 216 ? 11.99 -12.118 -22.413 1 97.22 216 PHE A O 1
ATOM 1717 N N . GLY A 1 217 ? 11.173 -10.824 -20.814 1 97.28 217 GLY A N 1
ATOM 1718 C CA . GLY A 1 217 ? 10.926 -11.836 -19.8 1 97.28 217 GLY A CA 1
ATOM 1719 C C . GLY A 1 217 ? 12.197 -12.359 -19.157 1 97.28 217 GLY A C 1
ATOM 1720 O O . GLY A 1 217 ? 12.17 -13.364 -18.444 1 97.28 217 GLY A O 1
ATOM 1721 N N . ARG A 1 218 ? 13.344 -11.7 -19.315 1 94.19 218 ARG A N 1
ATOM 1722 C CA . ARG A 1 218 ? 14.583 -12.264 -18.791 1 94.19 218 ARG A CA 1
ATOM 1723 C C . ARG A 1 218 ? 15.276 -11.284 -17.85 1 94.19 218 ARG A C 1
ATOM 1725 O O . ARG A 1 218 ? 15.628 -11.641 -16.724 1 94.19 218 ARG A O 1
ATOM 1732 N N . ILE A 1 219 ? 15.521 -10.118 -18.306 1 94.63 219 ILE A N 1
ATOM 1733 C CA . ILE A 1 219 ? 16.176 -9.053 -17.553 1 94.63 219 ILE A CA 1
ATOM 1734 C C . ILE A 1 219 ? 15.212 -7.884 -17.368 1 94.63 219 ILE A C 1
ATOM 1736 O O . ILE A 1 219 ? 14.415 -7.581 -18.259 1 94.63 219 ILE A O 1
ATOM 1740 N N . GLN A 1 220 ? 15.312 -7.232 -16.245 1 97.04 220 GLN A N 1
ATOM 1741 C CA . GLN A 1 220 ? 14.415 -6.118 -15.952 1 97.04 220 GLN A CA 1
ATOM 1742 C C . GLN A 1 220 ? 15.197 -4.829 -15.719 1 97.04 220 GLN A C 1
ATOM 1744 O O . GLN A 1 220 ? 16.292 -4.855 -15.152 1 97.04 220 GLN A O 1
ATOM 1749 N N . PRO A 1 221 ? 14.593 -3.765 -16.098 1 94.99 221 PRO A N 1
ATOM 1750 C CA . PRO A 1 221 ? 15.274 -2.486 -15.887 1 94.99 221 PRO A CA 1
ATOM 1751 C C . PRO A 1 221 ? 15.611 -2.232 -14.419 1 94.99 221 PRO A C 1
ATOM 1753 O O . PRO A 1 221 ? 14.825 -2.577 -13.533 1 94.99 221 PRO A O 1
ATOM 1756 N N . SER A 1 222 ? 16.845 -1.666 -14.134 1 92.96 222 SER A N 1
ATOM 1757 C CA . SER A 1 222 ? 17.343 -1.205 -12.842 1 92.96 222 SER A CA 1
ATOM 1758 C C . SER A 1 222 ? 17.833 -2.371 -11.991 1 92.96 222 SER A C 1
ATOM 1760 O O . SER A 1 222 ? 18.228 -2.182 -10.838 1 92.96 222 SER A O 1
ATOM 1762 N N . CYS A 1 223 ? 17.837 -3.611 -12.491 1 93.49 223 CYS A N 1
ATOM 1763 C CA . CYS A 1 223 ? 18.357 -4.743 -11.733 1 93.49 223 CYS A CA 1
ATOM 1764 C C . CYS A 1 223 ? 19.859 -4.895 -11.943 1 93.49 223 CYS A C 1
ATOM 1766 O O . CYS A 1 223 ? 20.51 -5.682 -11.253 1 93.49 223 CYS A O 1
ATOM 1768 N N . GLY A 1 224 ? 20.547 -4.119 -12.807 1 89.51 224 GLY A N 1
ATOM 1769 C CA . GLY A 1 224 ? 21.971 -4.22 -13.084 1 89.51 224 GLY A CA 1
ATOM 1770 C C . GLY A 1 224 ? 22.378 -5.576 -13.629 1 89.51 224 GLY A C 1
ATOM 1771 O O . GLY A 1 224 ? 21.676 -6.152 -14.462 1 89.51 224 GLY A O 1
ATOM 1772 N N . PRO A 1 225 ? 23.536 -6.137 -13.191 1 85.05 225 PRO A N 1
ATOM 1773 C CA . PRO A 1 225 ? 23.983 -7.425 -13.726 1 85.05 225 PRO A CA 1
ATOM 1774 C C . PRO A 1 225 ? 23.122 -8.593 -13.25 1 85.05 225 PRO A C 1
ATOM 1776 O O . PRO A 1 225 ? 22.995 -9.598 -13.954 1 85.05 225 PRO A O 1
ATOM 1779 N N . ASP A 1 226 ? 22.506 -8.452 -12.085 1 87.7 226 ASP A N 1
ATOM 1780 C CA . ASP A 1 226 ? 21.555 -9.402 -11.518 1 87.7 226 ASP A CA 1
ATOM 1781 C C . ASP A 1 226 ? 21.993 -10.841 -11.781 1 87.7 226 ASP A C 1
ATOM 1783 O O . ASP A 1 226 ? 21.217 -11.647 -12.298 1 87.7 226 ASP A O 1
ATOM 1787 N N . ALA A 1 227 ? 23.298 -11.303 -11.499 1 81.12 227 ALA A N 1
ATOM 1788 C CA . ALA A 1 227 ? 23.913 -12.593 -11.802 1 81.12 227 ALA A CA 1
ATOM 1789 C C . ALA A 1 227 ? 23.07 -13.744 -11.261 1 81.12 227 ALA A C 1
ATOM 1791 O O . ALA A 1 227 ? 22.903 -14.767 -11.929 1 81.12 227 ALA A O 1
ATOM 1792 N N . GLY A 1 228 ? 22.479 -13.571 -10.126 1 85.23 228 GLY A N 1
ATOM 1793 C CA . GLY A 1 228 ? 21.668 -14.614 -9.518 1 85.23 228 GLY A CA 1
ATOM 1794 C C . GLY A 1 228 ? 20.204 -14.535 -9.908 1 85.23 228 GLY A C 1
ATOM 1795 O O . GLY A 1 228 ? 19.432 -15.457 -9.635 1 85.23 228 GLY A O 1
ATOM 1796 N N . GLY A 1 229 ? 19.789 -13.393 -10.517 1 89.1 229 GLY A N 1
ATOM 1797 C CA . GLY A 1 229 ? 18.452 -13.221 -11.063 1 89.1 229 GLY A CA 1
ATOM 1798 C C . GLY A 1 229 ? 17.427 -12.823 -10.017 1 89.1 229 GLY A C 1
ATOM 1799 O O . GLY A 1 229 ? 16.227 -12.793 -10.297 1 89.1 229 GLY A O 1
ATOM 1800 N N . SER A 1 230 ? 17.91 -12.668 -8.798 1 92.02 230 SER A N 1
ATOM 1801 C CA . SER A 1 230 ? 16.983 -12.437 -7.695 1 92.02 230 SER A CA 1
ATOM 1802 C C . SER A 1 230 ? 16.161 -11.172 -7.92 1 92.02 230 SER A C 1
ATOM 1804 O O . SER A 1 230 ? 14.963 -11.145 -7.63 1 92.02 230 SER A O 1
ATOM 1806 N N . CYS A 1 231 ? 16.765 -10.134 -8.455 1 94.19 231 CYS A N 1
ATOM 1807 C CA . CYS A 1 231 ? 16.071 -8.877 -8.708 1 94.19 231 CYS A CA 1
ATOM 1808 C C . CYS A 1 231 ? 15.018 -9.045 -9.797 1 94.19 231 CYS A C 1
ATOM 1810 O O . CYS A 1 231 ? 13.847 -8.72 -9.59 1 94.19 231 CYS A O 1
ATOM 1812 N N . ALA A 1 232 ? 15.4 -9.603 -10.931 1 97.03 232 ALA A N 1
ATOM 1813 C CA . ALA A 1 232 ? 14.469 -9.822 -12.035 1 97.03 232 ALA A CA 1
ATOM 1814 C C . ALA A 1 232 ? 13.368 -10.801 -11.638 1 97.03 232 ALA A C 1
ATOM 1816 O O . ALA A 1 232 ? 12.213 -10.641 -12.038 1 97.03 232 ALA A O 1
ATOM 1817 N N . HIS A 1 233 ? 13.77 -11.796 -10.843 1 97.43 233 HIS A N 1
ATOM 1818 C CA . HIS A 1 233 ? 12.833 -12.813 -10.38 1 97.43 233 HIS A CA 1
ATOM 1819 C C . HIS A 1 233 ? 11.747 -12.203 -9.5 1 97.43 233 HIS A C 1
ATOM 1821 O O . HIS A 1 233 ? 10.578 -12.58 -9.598 1 97.43 233 HIS A O 1
ATOM 1827 N N . ALA A 1 234 ? 12.07 -11.23 -8.76 1 96.64 234 ALA A N 1
ATOM 1828 C CA . ALA A 1 234 ? 11.146 -10.579 -7.835 1 96.64 234 ALA A CA 1
ATOM 1829 C C . ALA A 1 234 ? 10.281 -9.551 -8.557 1 96.64 234 ALA A C 1
ATOM 1831 O O . ALA A 1 234 ? 9.233 -9.145 -8.049 1 96.64 234 ALA A O 1
ATOM 1832 N N . ARG A 1 235 ? 10.689 -9.115 -9.737 1 97.84 235 ARG A N 1
ATOM 1833 C CA . ARG A 1 235 ? 10.003 -8.043 -10.452 1 97.84 235 ARG A CA 1
ATOM 1834 C C . ARG A 1 235 ? 8.592 -8.465 -10.849 1 97.84 235 ARG A C 1
ATOM 1836 O O . ARG A 1 235 ? 7.699 -7.625 -10.97 1 97.84 235 ARG A O 1
ATOM 1843 N N . ALA A 1 236 ? 8.377 -9.737 -11.001 1 98.46 236 ALA A N 1
ATOM 1844 C CA . ALA A 1 236 ? 7.037 -10.212 -11.335 1 98.46 236 ALA A CA 1
ATOM 1845 C C . ALA A 1 236 ? 6.028 -9.805 -10.264 1 98.46 236 ALA A C 1
ATOM 1847 O O . ALA A 1 236 ? 4.889 -9.453 -10.578 1 98.46 236 ALA A O 1
ATOM 1848 N N . VAL A 1 237 ? 6.43 -9.871 -9.021 1 98.14 237 VAL A N 1
ATOM 1849 C CA . VAL A 1 237 ? 5.569 -9.46 -7.916 1 98.14 237 VAL A CA 1
ATOM 1850 C C . VAL A 1 237 ? 5.287 -7.963 -8.011 1 98.14 237 VAL A C 1
ATOM 1852 O O . VAL A 1 237 ? 4.136 -7.533 -7.898 1 98.14 237 VAL A O 1
ATOM 1855 N N . HIS A 1 238 ? 6.308 -7.197 -8.272 1 96.86 238 HIS A N 1
ATOM 1856 C CA . HIS A 1 238 ? 6.156 -5.749 -8.359 1 96.86 238 HIS A CA 1
ATOM 1857 C C . HIS A 1 238 ? 5.224 -5.36 -9.502 1 96.86 238 HIS A C 1
ATOM 1859 O O . HIS A 1 238 ? 4.381 -4.474 -9.347 1 96.86 238 HIS A O 1
ATOM 1865 N N . PHE A 1 239 ? 5.398 -5.995 -10.622 1 97.3 239 PHE A N 1
ATOM 1866 C CA . PHE A 1 239 ? 4.55 -5.694 -11.77 1 97.3 239 PHE A CA 1
ATOM 1867 C C . PHE A 1 239 ? 3.1 -6.064 -11.483 1 97.3 239 PHE A C 1
ATOM 1869 O O . PHE A 1 239 ? 2.185 -5.304 -11.805 1 97.3 239 PHE A O 1
ATOM 1876 N N . TYR A 1 240 ? 2.9 -7.189 -10.875 1 97.44 240 TYR A N 1
ATOM 1877 C CA . TYR A 1 240 ? 1.544 -7.602 -10.531 1 97.44 240 TYR A CA 1
ATOM 1878 C C . TYR A 1 240 ? 0.9 -6.611 -9.569 1 97.44 240 TYR A C 1
ATOM 1880 O O . TYR A 1 240 ? -0.251 -6.21 -9.759 1 97.44 240 TYR A O 1
ATOM 1888 N N . VAL A 1 241 ? 1.604 -6.258 -8.612 1 96.75 241 VAL A N 1
ATOM 1889 C CA . VAL A 1 241 ? 1.115 -5.323 -7.606 1 96.75 241 VAL A CA 1
ATOM 1890 C C . VAL A 1 241 ? 0.724 -4.005 -8.271 1 96.75 241 VAL A C 1
ATOM 1892 O O . VAL A 1 241 ? -0.363 -3.476 -8.024 1 96.75 241 VAL A O 1
ATOM 1895 N N . GLU A 1 242 ? 1.612 -3.505 -9.112 1 94.58 242 GLU A N 1
ATOM 1896 C CA . GLU A 1 242 ? 1.293 -2.254 -9.794 1 94.58 242 GLU A CA 1
ATOM 1897 C C . GLU A 1 242 ? 0.084 -2.417 -10.71 1 94.58 242 GLU A C 1
ATOM 1899 O O . GLU A 1 242 ? -0.697 -1.48 -10.889 1 94.58 242 GLU A O 1
ATOM 1904 N N . SER A 1 243 ? -0.057 -3.583 -11.315 1 94.68 243 SER A N 1
ATOM 1905 C CA . SER A 1 243 ? -1.207 -3.821 -12.18 1 94.68 243 SER A CA 1
ATOM 1906 C C . SER A 1 243 ? -2.516 -3.685 -11.41 1 94.68 243 SER A C 1
ATOM 1908 O O . SER A 1 243 ? -3.551 -3.345 -11.988 1 94.68 243 SER A O 1
ATOM 1910 N N . ILE A 1 244 ? -2.54 -3.957 -10.124 1 94.11 244 ILE A N 1
ATOM 1911 C CA . ILE A 1 244 ? -3.71 -3.822 -9.263 1 94.11 244 ILE A CA 1
ATOM 1912 C C . ILE A 1 244 ? -3.974 -2.345 -8.979 1 94.11 244 ILE A C 1
ATOM 1914 O O . ILE A 1 244 ? -5.128 -1.911 -8.937 1 94.11 244 ILE A O 1
ATOM 1918 N N . LEU A 1 245 ? -2.918 -1.579 -8.836 1 90.99 245 LEU A N 1
ATOM 1919 C CA . LEU A 1 245 ? -2.992 -0.198 -8.371 1 90.99 245 LEU A CA 1
ATOM 1920 C C . LEU A 1 245 ? -3.307 0.748 -9.524 1 90.99 245 LEU A C 1
ATOM 1922 O O . LEU A 1 245 ? -3.725 1.887 -9.302 1 90.99 245 LEU A O 1
ATOM 1926 N N . SER A 1 246 ? -3.061 0.286 -10.745 1 84.72 246 SER A N 1
ATOM 1927 C CA . SER A 1 246 ? -3.118 1.181 -11.896 1 84.72 246 SER A CA 1
ATOM 1928 C C . SER A 1 246 ? -4.424 1.01 -12.665 1 84.72 246 SER A C 1
ATOM 1930 O O . SER A 1 246 ? -4.905 -0.112 -12.841 1 84.72 246 SER A O 1
ATOM 1932 N N . ARG A 1 247 ? -4.98 2.144 -13.065 1 78.27 247 ARG A N 1
ATOM 1933 C CA . ARG A 1 247 ? -6.183 2.088 -13.888 1 78.27 247 ARG A CA 1
ATOM 1934 C C . ARG A 1 247 ? -5.87 1.546 -15.279 1 78.27 247 ARG A C 1
ATOM 1936 O O . ARG A 1 247 ? -6.604 0.705 -15.803 1 78.27 247 ARG A O 1
ATOM 1943 N N . ASN A 1 248 ? -4.841 2.037 -15.92 1 77.55 248 ASN A N 1
ATOM 1944 C CA . ASN A 1 248 ? -4.495 1.604 -17.269 1 77.55 248 ASN A CA 1
ATOM 1945 C C . ASN A 1 248 ? -3.632 0.346 -17.251 1 77.55 248 ASN A C 1
ATOM 1947 O O . ASN A 1 248 ? -3.715 -0.483 -18.159 1 77.55 248 ASN A O 1
ATOM 1951 N N . GLY A 1 249 ? -2.739 0.314 -16.113 1 84.69 249 GLY A N 1
ATOM 1952 C CA . GLY A 1 249 ? -1.931 -0.879 -15.913 1 84.69 249 GLY A CA 1
ATOM 1953 C C . GLY A 1 249 ? -0.918 -1.106 -17.019 1 84.69 249 GLY A C 1
ATOM 1954 O O . GLY A 1 249 ? -0.407 -0.15 -17.606 1 84.69 249 GLY A O 1
ATOM 1955 N N . PHE A 1 250 ? -0.5 -2.357 -17.211 1 92.66 250 PHE A N 1
ATOM 1956 C CA . PHE A 1 250 ? 0.466 -2.82 -18.2 1 92.66 250 PHE A CA 1
ATOM 1957 C C . PHE A 1 250 ? -0.241 -3.362 -19.436 1 92.66 250 PHE A C 1
ATOM 1959 O O . PHE A 1 250 ? -0.924 -4.386 -19.369 1 92.66 250 PHE A O 1
ATOM 1966 N N . VAL A 1 251 ? -0.088 -2.681 -20.511 1 92.92 251 VAL A N 1
ATOM 1967 C CA . VAL A 1 251 ? -0.711 -3.173 -21.734 1 92.92 251 VAL A CA 1
ATOM 1968 C C . VAL A 1 251 ? 0.329 -3.888 -22.593 1 92.92 251 VAL A C 1
ATOM 1970 O O . VAL A 1 251 ? 1.302 -3.276 -23.04 1 92.92 251 VAL A O 1
ATOM 1973 N N . GLY A 1 252 ? 0.113 -5.143 -22.748 1 94.64 252 GLY A N 1
ATOM 1974 C CA . GLY A 1 252 ? 0.988 -5.928 -23.603 1 94.64 252 GLY A CA 1
ATOM 1975 C C . GLY A 1 252 ? 0.477 -6.053 -25.026 1 94.64 252 GLY A C 1
ATOM 1976 O O . GLY A 1 252 ? -0.733 -6.036 -25.261 1 94.64 252 GLY A O 1
ATOM 1977 N N . GLN A 1 253 ? 1.39 -6.189 -25.928 1 96.48 253 GLN A N 1
ATOM 1978 C CA . GLN A 1 253 ? 1.094 -6.483 -27.327 1 96.48 253 GLN A CA 1
ATOM 1979 C C . GLN A 1 253 ? 1.321 -7.96 -27.638 1 96.48 253 GLN A C 1
ATOM 1981 O O . GLN A 1 253 ? 2.364 -8.519 -27.295 1 96.48 253 GLN A O 1
ATOM 1986 N N . GLN A 1 254 ? 0.323 -8.511 -28.283 1 97.47 254 GLN A N 1
ATOM 1987 C CA . GLN A 1 254 ? 0.472 -9.918 -28.643 1 97.47 254 GLN A CA 1
ATOM 1988 C C . GLN A 1 254 ? 1.516 -10.096 -29.741 1 97.47 254 GLN A C 1
ATOM 1990 O O . GLN A 1 254 ? 1.529 -9.348 -30.721 1 97.47 254 GLN A O 1
ATOM 1995 N N . CYS A 1 255 ? 2.399 -11.031 -29.515 1 98.34 255 CYS A N 1
ATOM 1996 C CA . CYS A 1 255 ? 3.392 -11.41 -30.514 1 98.34 255 CYS A CA 1
ATOM 1997 C C . CYS A 1 255 ? 2.934 -12.633 -31.301 1 98.34 255 CYS A C 1
ATOM 1999 O O . CYS A 1 255 ? 2.187 -13.465 -30.784 1 98.34 255 CYS A O 1
ATOM 2001 N N . GLU A 1 256 ? 3.363 -12.809 -32.44 1 97.39 256 GLU A N 1
ATOM 2002 C CA . GLU A 1 256 ? 2.947 -13.894 -33.324 1 97.39 256 GLU A CA 1
ATOM 2003 C C . GLU A 1 256 ? 3.338 -15.253 -32.751 1 97.39 256 GLU A C 1
ATOM 2005 O O . GLU A 1 256 ? 2.64 -16.246 -32.964 1 97.39 256 GLU A O 1
ATOM 2010 N N . SER A 1 257 ? 4.5 -15.2 -32.158 1 95.55 257 SER A N 1
ATOM 2011 C CA . SER A 1 257 ? 4.972 -16.482 -31.645 1 95.55 257 SER A CA 1
ATOM 2012 C C . SER A 1 257 ? 5.95 -16.29 -30.491 1 95.55 257 SER A C 1
ATOM 2014 O O . SER A 1 257 ? 6.472 -15.191 -30.29 1 95.55 257 SER A O 1
ATOM 2016 N N . PHE A 1 258 ? 6.126 -17.385 -29.79 1 97.07 258 PHE A N 1
ATOM 2017 C CA . PHE A 1 258 ? 7.127 -17.389 -28.73 1 97.07 258 PHE A CA 1
ATOM 2018 C C . PHE A 1 258 ? 8.519 -17.146 -29.299 1 97.07 258 PHE A C 1
ATOM 2020 O O . PHE A 1 258 ? 9.374 -16.559 -28.633 1 97.07 258 PHE A O 1
ATOM 2027 N N . GLN A 1 259 ? 8.787 -17.555 -30.441 1 96.92 259 GLN A N 1
ATOM 2028 C CA . GLN A 1 259 ? 10.071 -17.313 -31.09 1 96.92 259 GLN A CA 1
ATOM 2029 C C . GLN A 1 259 ? 10.389 -15.821 -31.141 1 96.92 259 GLN A C 1
ATOM 2031 O O . GLN A 1 259 ? 11.553 -15.425 -31.042 1 96.92 259 GLN A O 1
ATOM 2036 N N . ASN A 1 260 ? 9.325 -15.021 -31.25 1 97.12 260 ASN A N 1
ATOM 2037 C CA . ASN A 1 260 ? 9.52 -13.576 -31.208 1 97.12 260 ASN A CA 1
ATOM 2038 C C . ASN A 1 260 ? 10.187 -13.138 -29.907 1 97.12 260 ASN A C 1
ATOM 2040 O O . ASN A 1 260 ? 11.116 -12.329 -29.922 1 97.12 260 ASN A O 1
ATOM 2044 N N . ILE A 1 261 ? 9.773 -13.694 -28.857 1 97.36 261 ILE A N 1
ATOM 2045 C CA . ILE A 1 261 ? 10.324 -13.369 -27.546 1 97.36 261 ILE A CA 1
ATOM 2046 C C . ILE A 1 261 ? 11.787 -13.801 -27.48 1 97.36 261 ILE A C 1
ATOM 2048 O O . ILE A 1 261 ? 12.647 -13.038 -27.032 1 97.36 261 ILE A O 1
ATOM 2052 N N . ARG A 1 262 ? 12.074 -14.965 -27.931 1 95.66 262 ARG A N 1
ATOM 2053 C CA . ARG A 1 262 ? 13.426 -15.514 -27.899 1 95.66 262 ARG A CA 1
ATOM 2054 C C . ARG A 1 262 ? 14.381 -14.666 -28.733 1 95.66 262 ARG A C 1
ATOM 2056 O O . ARG A 1 262 ? 15.554 -14.518 -28.384 1 95.66 262 ARG A O 1
ATOM 2063 N N . ASP A 1 263 ? 13.826 -14.096 -29.78 1 95.42 263 ASP A N 1
ATOM 2064 C CA . ASP A 1 263 ? 14.645 -13.327 -30.712 1 95.42 263 ASP A CA 1
ATOM 2065 C C . ASP A 1 263 ? 14.756 -11.869 -30.272 1 95.42 263 ASP A C 1
ATOM 2067 O O . ASP A 1 263 ? 15.472 -11.081 -30.893 1 95.42 263 ASP A O 1
ATOM 2071 N N . GLY A 1 264 ? 14.066 -11.542 -29.335 1 94.63 264 GLY A N 1
ATOM 2072 C CA . GLY A 1 264 ? 14.11 -10.167 -28.864 1 94.63 264 GLY A CA 1
ATOM 2073 C C . GLY A 1 264 ? 13.355 -9.205 -29.762 1 94.63 264 GLY A C 1
ATOM 2074 O O . GLY A 1 264 ? 13.759 -8.051 -29.924 1 94.63 264 GLY A O 1
ATOM 2075 N N . LEU A 1 265 ? 12.393 -9.767 -30.393 1 92.82 265 LEU A N 1
ATOM 2076 C CA . LEU A 1 265 ? 11.524 -8.994 -31.274 1 92.82 265 LEU A CA 1
ATOM 2077 C C . LEU A 1 265 ? 10.07 -9.429 -31.123 1 92.82 265 LEU A C 1
ATOM 2079 O O . LEU A 1 265 ? 9.794 -10.524 -30.627 1 92.82 265 LEU A O 1
ATOM 2083 N N . CYS A 1 266 ? 9.089 -8.588 -31.337 1 96.28 266 CYS A N 1
ATOM 2084 C CA . CYS A 1 266 ? 7.676 -8.95 -31.315 1 96.28 266 CYS A CA 1
ATOM 2085 C C . CYS A 1 266 ? 6.968 -8.461 -32.573 1 96.28 266 CYS A C 1
ATOM 2087 O O . CYS A 1 266 ? 6.716 -7.264 -32.723 1 96.28 266 CYS A O 1
ATOM 2089 N N . ASN A 1 267 ? 6.812 -9.434 -33.521 1 97.58 267 ASN A N 1
ATOM 2090 C CA . ASN A 1 267 ? 5.879 -9.128 -34.6 1 97.58 267 ASN A CA 1
ATOM 2091 C C . ASN A 1 267 ? 4.436 -9.107 -34.105 1 97.58 267 ASN A C 1
ATOM 2093 O O . ASN A 1 267 ? 3.85 -10.158 -33.843 1 97.58 267 ASN A O 1
ATOM 2097 N N . VAL A 1 268 ? 3.9 -7.939 -34.062 1 97.1 268 VAL A N 1
ATOM 2098 C CA . VAL A 1 268 ? 2.646 -7.735 -33.344 1 97.1 268 VAL A CA 1
ATOM 2099 C C . VAL A 1 268 ? 1.477 -8.221 -34.197 1 97.1 268 VAL A C 1
ATOM 2101 O O . VAL A 1 268 ? 1.474 -8.043 -35.417 1 97.1 268 VAL A O 1
ATOM 2104 N N . THR A 1 269 ? 0.451 -8.798 -33.599 1 96.73 269 THR A N 1
ATOM 2105 C CA . THR A 1 269 ? -0.747 -9.282 -34.276 1 96.73 269 THR A CA 1
ATOM 2106 C C . THR A 1 269 ? -1.817 -8.194 -34.326 1 96.73 269 THR A C 1
ATOM 2108 O O . THR A 1 269 ? -2.793 -8.311 -35.069 1 96.73 269 THR A O 1
ATOM 2111 N N . GLY A 1 270 ? -1.684 -7.14 -33.461 1 95.25 270 GLY A N 1
ATOM 2112 C CA . GLY A 1 270 ? -2.695 -6.101 -33.337 1 95.25 270 GLY A CA 1
ATOM 2113 C C . GLY A 1 270 ? -3.565 -6.259 -32.104 1 95.25 270 GLY A C 1
ATOM 2114 O O . GLY A 1 270 ? -4.272 -5.328 -31.714 1 95.25 270 GLY A O 1
ATOM 2115 N N . VAL A 1 271 ? -3.483 -7.44 -31.485 1 94.44 271 VAL A N 1
ATOM 2116 C CA . VAL A 1 271 ? -4.246 -7.695 -30.268 1 94.44 271 VAL A CA 1
ATOM 2117 C C . VAL A 1 271 ? -3.471 -7.183 -29.055 1 94.44 271 VAL A C 1
ATOM 2119 O O . VAL A 1 271 ? -2.254 -7.366 -28.966 1 94.44 271 VAL A O 1
ATOM 2122 N N . THR A 1 272 ? -4.125 -6.509 -28.159 1 93.33 272 THR A N 1
ATOM 2123 C CA . THR A 1 272 ? -3.531 -6.054 -26.908 1 93.33 272 THR A CA 1
ATOM 2124 C C . THR A 1 272 ? -4.279 -6.633 -25.711 1 93.33 272 THR A C 1
ATOM 2126 O O . THR A 1 272 ? -5.442 -7.025 -25.83 1 93.33 272 THR A O 1
ATOM 2129 N N . SER A 1 273 ? -3.589 -6.777 -24.636 1 92.8 273 SER A N 1
ATOM 2130 C CA . SER A 1 273 ? -4.203 -7.238 -23.394 1 92.8 273 SER A CA 1
ATOM 2131 C C . SER A 1 273 ? -3.481 -6.67 -22.177 1 92.8 273 SER A C 1
ATOM 2133 O O . SER A 1 273 ? -2.272 -6.429 -22.222 1 92.8 273 SER A O 1
ATOM 2135 N N . ARG A 1 274 ? -4.208 -6.534 -21.099 1 92.35 274 ARG A N 1
ATOM 2136 C CA . ARG A 1 274 ? -3.62 -6.062 -19.85 1 92.35 274 ARG A CA 1
ATOM 2137 C C . ARG A 1 274 ? -3.001 -7.214 -19.066 1 92.35 274 ARG A C 1
ATOM 2139 O O . ARG A 1 274 ? -3.58 -8.299 -18.985 1 92.35 274 ARG A O 1
ATOM 2146 N N . MET A 1 275 ? -1.848 -6.948 -18.576 1 95.2 275 MET A N 1
ATOM 2147 C CA . MET A 1 275 ? -1.189 -7.899 -17.685 1 95.2 275 MET A CA 1
ATOM 2148 C C . MET A 1 275 ? -1.686 -7.737 -16.252 1 95.2 275 MET A C 1
ATOM 2150 O O . MET A 1 275 ? -1.674 -6.632 -15.708 1 95.2 275 MET A O 1
ATOM 2154 N N . GLY A 1 276 ? -2.066 -8.822 -15.607 1 93.51 276 GLY A N 1
ATOM 2155 C CA . GLY A 1 276 ? -2.529 -8.783 -14.228 1 93.51 276 GLY A CA 1
ATOM 2156 C C . GLY A 1 276 ? -3.805 -7.983 -14.05 1 93.51 276 GLY A C 1
ATOM 2157 O O . GLY A 1 276 ? -4.73 -8.092 -14.858 1 93.51 276 GLY A O 1
ATOM 2158 N N . GLY A 1 277 ? -3.889 -7.305 -12.909 1 88.52 277 GLY A N 1
ATOM 2159 C CA . GLY A 1 277 ? -4.999 -6.408 -12.631 1 88.52 277 GLY A CA 1
ATOM 2160 C C . GLY A 1 277 ? -6.037 -7.011 -11.704 1 88.52 277 GLY A C 1
ATOM 2161 O O . GLY A 1 277 ? -5.956 -8.192 -11.357 1 88.52 277 GLY A O 1
ATOM 2162 N N . GLU A 1 278 ? -6.985 -6.164 -11.273 1 85.26 278 GLU A N 1
ATOM 2163 C CA . GLU A 1 278 ? -8.158 -6.484 -10.465 1 85.26 278 GLU A CA 1
ATOM 2164 C C . GLU A 1 278 ? -9.395 -5.748 -10.973 1 85.26 278 GLU A C 1
ATOM 2166 O O . GLU A 1 278 ? -9.468 -4.52 -10.897 1 85.26 278 GLU A O 1
ATOM 2171 N N . PRO A 1 279 ? -10.397 -6.514 -11.608 1 77.52 279 PRO A N 1
ATOM 2172 C CA . PRO A 1 279 ? -10.422 -7.975 -11.713 1 77.52 279 PRO A CA 1
ATOM 2173 C C . PRO A 1 279 ? -9.402 -8.512 -12.715 1 77.52 279 PRO A C 1
ATOM 2175 O O . PRO A 1 279 ? -9.028 -7.809 -13.657 1 77.52 279 PRO A O 1
ATOM 2178 N N . PRO A 1 280 ? -9.101 -9.71 -12.438 1 73.67 280 PRO A N 1
ATOM 2179 C CA . PRO A 1 280 ? -8.193 -10.334 -13.403 1 73.67 280 PRO A CA 1
ATOM 2180 C C . PRO A 1 280 ? -8.837 -10.535 -14.773 1 73.67 280 PRO A C 1
ATOM 2182 O O . PRO A 1 280 ? -10.063 -10.488 -14.896 1 73.67 280 PRO A O 1
ATOM 2185 N N . ASN A 1 281 ? -8.089 -10.539 -15.884 1 70.41 281 ASN A N 1
ATOM 2186 C CA . ASN A 1 281 ? -8.483 -10.691 -17.281 1 70.41 281 ASN A CA 1
ATOM 2187 C C . ASN A 1 281 ? -9.381 -11.908 -17.48 1 70.41 281 ASN A C 1
ATOM 2189 O O . ASN A 1 281 ? -9.392 -12.508 -18.557 1 70.41 281 ASN A O 1
ATOM 2193 N N . ALA A 1 282 ? -10.144 -12.286 -16.559 1 60.24 282 ALA A N 1
ATOM 2194 C CA . ALA A 1 282 ? -10.877 -13.542 -16.695 1 60.24 282 ALA A CA 1
ATOM 2195 C C . ALA A 1 282 ? -11.973 -13.426 -17.751 1 60.24 282 ALA A C 1
ATOM 2197 O O . ALA A 1 282 ? -12.113 -14.302 -18.608 1 60.24 282 ALA A O 1
ATOM 2198 N N . ALA A 1 283 ? -12.855 -12.357 -17.677 1 62.87 283 ALA A N 1
ATOM 2199 C CA . ALA A 1 283 ? -13.897 -12.218 -18.691 1 62.87 283 ALA A CA 1
ATOM 2200 C C . ALA A 1 283 ? -13.32 -11.689 -20.001 1 62.87 283 ALA A C 1
ATOM 2202 O O . ALA A 1 283 ? -12.745 -10.598 -20.037 1 62.87 283 ALA A O 1
ATOM 2203 N N . GLY A 1 284 ? -13.298 -12.542 -20.946 1 69.5 284 GLY A N 1
ATOM 2204 C CA . GLY A 1 284 ? -12.673 -12.192 -22.211 1 69.5 284 GLY A CA 1
ATOM 2205 C C . GLY A 1 284 ? -11.161 -12.318 -22.184 1 69.5 284 GLY A C 1
ATOM 2206 O O . GLY A 1 284 ? -10.456 -11.529 -22.816 1 69.5 284 GLY A O 1
ATOM 2207 N N . ALA A 1 285 ? -10.691 -13.349 -21.513 1 75.11 285 ALA A N 1
ATOM 2208 C CA . ALA A 1 285 ? -9.305 -13.602 -21.127 1 75.11 285 ALA A CA 1
ATOM 2209 C C . ALA A 1 285 ? -8.405 -13.711 -22.354 1 75.11 285 ALA A C 1
ATOM 2211 O O . ALA A 1 285 ? -8.729 -14.422 -23.308 1 75.11 285 ALA A O 1
ATOM 2212 N N . PRO A 1 286 ? -7.384 -12.954 -22.273 1 82.35 286 PRO A N 1
ATOM 2213 C CA . PRO A 1 286 ? -6.434 -13.002 -23.387 1 82.35 286 PRO A CA 1
ATOM 2214 C C . PRO A 1 286 ? -5.711 -14.344 -23.488 1 82.35 286 PRO A C 1
ATOM 2216 O O . PRO A 1 286 ? -5.581 -15.056 -22.489 1 82.35 286 PRO A O 1
ATOM 2219 N N . GLU A 1 287 ? -5.51 -14.85 -24.724 1 93.2 287 GLU A N 1
ATOM 2220 C CA . GLU A 1 287 ? -4.652 -16.006 -24.968 1 93.2 287 GLU A CA 1
ATOM 2221 C C . GLU A 1 287 ? -3.476 -15.64 -25.868 1 93.2 287 GLU A C 1
ATOM 2223 O O . GLU A 1 287 ? -3.629 -14.863 -26.813 1 93.2 287 GLU A O 1
ATOM 2228 N N . GLY A 1 288 ? -2.34 -16.139 -25.478 1 96.34 288 GLY A N 1
ATOM 2229 C CA . GLY A 1 288 ? -1.208 -15.939 -26.369 1 96.34 288 GLY A CA 1
ATOM 2230 C C . GLY A 1 288 ? 0.019 -15.396 -25.663 1 96.34 288 GLY A C 1
ATOM 2231 O O . GLY A 1 288 ? 0.177 -15.577 -24.454 1 96.34 288 GLY A O 1
ATOM 2232 N N . ILE A 1 289 ? 0.921 -14.989 -26.544 1 97.93 289 ILE A N 1
ATOM 2233 C CA . ILE A 1 289 ? 2.222 -14.482 -26.125 1 97.93 289 ILE A CA 1
ATOM 2234 C C . ILE A 1 289 ? 2.234 -12.958 -26.21 1 97.93 289 ILE A C 1
ATOM 2236 O O . ILE A 1 289 ? 2.01 -12.388 -27.281 1 97.93 289 ILE A O 1
ATOM 2240 N N . PHE A 1 290 ? 2.525 -12.331 -25.051 1 97.62 290 PHE A N 1
ATOM 2241 C CA . PHE A 1 290 ? 2.435 -10.876 -25.026 1 97.62 290 PHE A CA 1
ATOM 2242 C C . PHE A 1 290 ? 3.759 -10.26 -24.587 1 97.62 290 PHE A C 1
ATOM 2244 O O . PHE A 1 290 ? 4.416 -10.771 -23.678 1 97.62 290 PHE A O 1
ATOM 2251 N N . PHE A 1 291 ? 4.11 -9.159 -25.256 1 97.91 291 PHE A N 1
ATOM 2252 C CA . PHE A 1 291 ? 5.301 -8.382 -24.935 1 97.91 291 PHE A CA 1
ATOM 2253 C C . PHE A 1 291 ? 4.925 -6.977 -24.481 1 97.91 291 PHE A C 1
ATOM 2255 O O . PHE A 1 291 ? 3.96 -6.395 -24.981 1 97.91 291 PHE A O 1
ATOM 2262 N N . LEU A 1 292 ? 5.648 -6.45 -23.478 1 96.95 292 LEU A N 1
ATOM 2263 C CA . LEU A 1 292 ? 5.534 -5.053 -23.073 1 96.95 292 LEU A CA 1
ATOM 2264 C C . LEU A 1 292 ? 6.855 -4.541 -22.509 1 96.95 292 LEU A C 1
ATOM 2266 O O . LEU A 1 292 ? 7.725 -5.332 -22.137 1 96.95 292 LEU A O 1
ATOM 2270 N N . GLN A 1 293 ? 7 -3.247 -22.489 1 96.1 293 GLN A N 1
ATOM 2271 C CA . GLN A 1 293 ? 8.156 -2.598 -21.879 1 96.1 293 GLN A CA 1
ATOM 2272 C C . GLN A 1 293 ? 7.768 -1.885 -20.587 1 96.1 293 GLN A C 1
ATOM 2274 O O . GLN A 1 293 ? 6.625 -1.451 -20.43 1 96.1 293 GLN A O 1
ATOM 2279 N N . THR A 1 294 ? 8.624 -1.85 -19.674 1 95.71 294 THR A N 1
ATOM 2280 C CA . THR A 1 294 ? 8.37 -1.202 -18.392 1 95.71 294 THR A CA 1
ATOM 2281 C C . THR A 1 294 ? 9.415 -0.125 -18.113 1 95.71 294 THR A C 1
ATOM 2283 O O . THR A 1 294 ? 10.49 -0.126 -18.715 1 95.71 294 THR A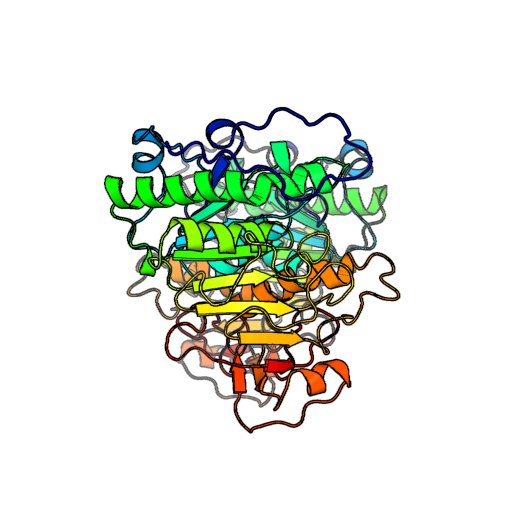 O 1
ATOM 2286 N N . ALA A 1 295 ? 9.098 0.803 -17.221 1 92.44 295 ALA A N 1
ATOM 2287 C CA . ALA A 1 295 ? 10.056 1.773 -16.698 1 92.44 295 ALA A CA 1
ATOM 2288 C C . ALA A 1 295 ? 11.002 1.123 -15.692 1 92.44 295 ALA A C 1
ATOM 2290 O O . ALA A 1 295 ? 10.854 -0.057 -15.364 1 92.44 295 ALA A O 1
ATOM 2291 N N . ASN A 1 296 ? 12.002 1.907 -15.292 1 91.28 296 ASN A N 1
ATOM 2292 C CA . ASN A 1 296 ? 13.046 1.366 -14.428 1 91.28 296 ASN A CA 1
ATOM 2293 C C . ASN A 1 296 ? 12.689 1.521 -12.953 1 91.28 296 ASN A C 1
ATOM 2295 O O . ASN A 1 296 ? 13.403 1.023 -12.081 1 91.28 296 ASN A O 1
ATOM 2299 N N . SER A 1 297 ? 11.567 2.229 -12.704 1 88.56 297 SER A N 1
ATOM 2300 C CA . SER A 1 297 ? 11.104 2.401 -11.331 1 88.56 297 SER A CA 1
ATOM 2301 C C . SER A 1 297 ? 9.59 2.58 -11.277 1 88.56 297 SER A C 1
ATOM 2303 O O . SER A 1 297 ? 8.951 2.815 -12.305 1 88.56 297 SER A O 1
ATOM 2305 N N . PHE A 1 298 ? 9.011 2.445 -10.105 1 88.01 298 PHE A N 1
ATOM 2306 C CA . PHE A 1 298 ? 7.578 2.633 -9.908 1 88.01 298 PHE A CA 1
ATOM 2307 C C . PHE A 1 298 ? 7.179 4.077 -10.186 1 88.01 298 PHE A C 1
ATOM 2309 O O . PHE A 1 298 ? 7.869 5.009 -9.768 1 88.01 298 PHE A O 1
ATOM 2316 N N . PRO A 1 299 ? 6.109 4.28 -10.858 1 88.43 299 PRO A N 1
ATOM 2317 C CA . PRO A 1 299 ? 5.339 3.249 -11.556 1 88.43 299 PRO A CA 1
ATOM 2318 C C . PRO A 1 299 ? 6.068 2.694 -12.778 1 88.43 299 PRO A C 1
ATOM 2320 O O . PRO A 1 299 ? 6.718 3.446 -13.508 1 88.43 299 PRO A O 1
ATOM 2323 N N . PHE A 1 300 ? 5.991 1.399 -13.002 1 92.27 300 PHE A N 1
ATOM 2324 C CA . PHE A 1 300 ? 6.711 0.683 -14.048 1 92.27 300 PHE A CA 1
ATOM 2325 C C . PHE A 1 300 ? 5.953 0.747 -15.369 1 92.27 300 PHE A C 1
ATOM 2327 O O . PHE A 1 300 ? 6.547 0.601 -16.439 1 92.27 300 PHE A O 1
ATOM 2334 N N . ALA A 1 301 ? 4.589 0.808 -15.262 1 88.75 301 ALA A N 1
ATOM 2335 C CA . ALA A 1 301 ? 3.782 0.813 -16.479 1 88.75 301 ALA A CA 1
ATOM 2336 C C . ALA A 1 301 ? 4.086 2.041 -17.333 1 88.75 301 ALA A C 1
ATOM 2338 O O . ALA A 1 301 ? 4.182 3.156 -16.816 1 88.75 301 ALA A O 1
ATOM 2339 N N . ALA A 1 302 ? 4.344 1.764 -18.582 1 77.51 302 ALA A N 1
ATOM 2340 C CA . ALA A 1 302 ? 4.662 2.852 -19.503 1 77.51 302 ALA A CA 1
ATOM 2341 C C . ALA A 1 302 ? 3.392 3.492 -20.056 1 77.51 302 ALA A C 1
ATOM 2343 O O . ALA A 1 302 ? 2.376 2.817 -20.233 1 77.51 302 ALA A O 1
ATOM 2344 N N . GLY A 1 303 ? 3.378 4.864 -20.4 1 59.89 303 GLY A N 1
ATOM 2345 C CA . GLY A 1 303 ? 2.34 5.56 -21.143 1 59.89 303 GLY A CA 1
ATOM 2346 C C . GLY A 1 303 ? 1.362 6.301 -20.251 1 59.89 303 GLY A C 1
ATOM 2347 O O . GLY A 1 303 ? 0.398 6.895 -20.736 1 59.89 303 GLY A O 1
ATOM 2348 N N . CYS A 1 304 ? 1.334 5.938 -18.899 1 51.53 304 CYS A N 1
ATOM 2349 C CA . CYS A 1 304 ? 0.29 6.714 -18.239 1 51.53 304 CYS A CA 1
ATOM 2350 C C . CYS A 1 304 ? 0.784 8.116 -17.901 1 51.53 304 CYS A C 1
ATOM 2352 O O . CYS A 1 304 ? 1.984 8.33 -17.725 1 51.53 304 CYS A O 1
ATOM 2354 N N . MET B 1 1 ? 14.073 21.658 27.9 1 21.97 1 MET B N 1
ATOM 2355 C CA . MET B 1 1 ? 12.751 21.145 27.555 1 21.97 1 MET B CA 1
ATOM 2356 C C . MET B 1 1 ? 11.677 22.199 27.799 1 21.97 1 MET B C 1
ATOM 2358 O O . MET B 1 1 ? 11.507 22.669 28.925 1 21.97 1 MET B O 1
ATOM 2362 N N . ARG B 1 2 ? 11.446 23.094 26.791 1 28.1 2 ARG B N 1
ATOM 2363 C CA . ARG B 1 2 ? 10.555 24.217 27.061 1 28.1 2 ARG B CA 1
ATOM 2364 C C . ARG B 1 2 ? 9.129 23.737 27.308 1 28.1 2 ARG B C 1
ATOM 2366 O O . ARG B 1 2 ? 8.548 23.043 26.471 1 28.1 2 ARG B O 1
ATOM 2373 N N . LEU B 1 3 ? 8.705 23.526 28.564 1 28.63 3 LEU B N 1
ATOM 2374 C CA . LEU B 1 3 ? 7.337 23.285 29.01 1 28.63 3 LEU B CA 1
ATOM 2375 C C . LEU B 1 3 ? 6.415 24.419 28.573 1 28.63 3 LEU B C 1
ATOM 2377 O O . LEU B 1 3 ? 6.625 25.575 28.947 1 28.63 3 LEU B O 1
ATOM 2381 N N . VAL B 1 4 ? 6.112 24.487 27.377 1 28.79 4 VAL B N 1
ATOM 2382 C CA . VAL B 1 4 ? 5.215 25.565 26.975 1 28.79 4 VAL B CA 1
ATOM 2383 C C . VAL B 1 4 ? 3.848 25.37 27.626 1 28.79 4 VAL B C 1
ATOM 2385 O O . VAL B 1 4 ? 3.248 24.298 27.515 1 28.79 4 VAL B O 1
ATOM 2388 N N . SER B 1 5 ? 3.642 25.96 28.738 1 30.4 5 SER B N 1
ATOM 2389 C CA . SER B 1 5 ? 2.34 26.041 29.391 1 30.4 5 SER B CA 1
ATOM 2390 C C . SER B 1 5 ? 1.287 26.622 28.454 1 30.4 5 SER B C 1
ATOM 2392 O O . SER B 1 5 ? 1.475 27.704 27.895 1 30.4 5 SER B O 1
ATOM 2394 N N . TYR B 1 6 ? 0.787 25.933 27.555 1 32.36 6 TYR B N 1
ATOM 2395 C CA . TYR B 1 6 ? -0.274 26.426 26.684 1 32.36 6 TYR B CA 1
ATOM 2396 C C . TYR B 1 6 ? -1.58 26.59 27.452 1 32.36 6 TYR B C 1
ATOM 2398 O O . TYR B 1 6 ? -2.02 25.668 28.144 1 32.36 6 TYR B O 1
ATOM 2406 N N . ARG B 1 7 ? -1.884 27.722 27.893 1 36.96 7 ARG B N 1
ATOM 2407 C CA . ARG B 1 7 ? -3.204 28.015 28.442 1 36.96 7 ARG B CA 1
ATOM 2408 C C . ARG B 1 7 ? -4.246 28.124 27.334 1 36.96 7 ARG B C 1
ATOM 2410 O O . ARG B 1 7 ? -4.008 28.772 26.312 1 36.96 7 ARG B O 1
ATOM 2417 N N . MET B 1 8 ? -5.237 27.286 27.321 1 41.83 8 MET B N 1
ATOM 2418 C CA . MET B 1 8 ? -6.393 27.251 26.43 1 41.83 8 MET B CA 1
ATOM 2419 C C . MET B 1 8 ? -7.08 28.612 26.375 1 41.83 8 MET B C 1
ATOM 2421 O O . MET B 1 8 ? -7.425 29.18 27.412 1 41.83 8 MET B O 1
ATOM 2425 N N . PRO B 1 9 ? -6.95 29.205 25.301 1 39.62 9 PRO B N 1
ATOM 2426 C CA . PRO B 1 9 ? -7.483 30.569 25.345 1 39.62 9 PRO B CA 1
ATOM 2427 C C . PRO B 1 9 ? -8.999 30.604 25.528 1 39.62 9 PRO B C 1
ATOM 2429 O O . PRO B 1 9 ? -9.576 31.677 25.721 1 39.62 9 PRO B O 1
ATOM 2432 N N . TYR B 1 10 ? -9.695 29.388 25.121 1 42.07 10 TYR B N 1
ATOM 2433 C CA . TYR B 1 10 ? -11.144 29.524 25.23 1 42.07 10 TYR B CA 1
ATOM 2434 C C . TYR B 1 10 ? -11.689 28.664 26.364 1 42.07 10 TYR B C 1
ATOM 2436 O O . TYR B 1 10 ? -11.091 27.647 26.723 1 42.07 10 TYR B O 1
ATOM 2444 N N . GLN B 1 11 ? -12.461 29.344 27.181 1 45.29 11 GLN B N 1
ATOM 2445 C CA . GLN B 1 11 ? -13.158 28.639 28.252 1 45.29 11 GLN B CA 1
ATOM 2446 C C . GLN B 1 11 ? -14.153 27.628 27.689 1 45.29 11 GLN B C 1
ATOM 2448 O O . GLN B 1 11 ? -15.005 27.978 26.87 1 45.29 11 GLN B O 1
ATOM 2453 N N . LEU B 1 12 ? -13.85 26.337 27.368 1 49.03 12 LEU B N 1
ATOM 2454 C CA . LEU B 1 12 ? -14.813 25.32 26.959 1 49.03 12 LEU B CA 1
ATOM 2455 C C . LEU B 1 12 ? -15.943 25.202 27.976 1 49.03 12 LEU B C 1
ATOM 2457 O O . LEU B 1 12 ? -15.696 25.159 29.184 1 49.03 12 LEU B O 1
ATOM 2461 N N . ASP B 1 13 ? -17.056 25.573 27.529 1 46.99 13 ASP B N 1
ATOM 2462 C CA . ASP B 1 13 ? -18.217 25.234 28.346 1 46.99 13 ASP B CA 1
ATOM 2463 C C . ASP B 1 13 ? -18.357 23.721 28.5 1 46.99 13 ASP B C 1
ATOM 2465 O O . ASP B 1 13 ? -18.307 22.984 27.513 1 46.99 13 ASP B O 1
ATOM 2469 N N . GLY B 1 14 ? -17.964 23.067 29.789 1 55.22 14 GLY B N 1
ATOM 2470 C CA . GLY B 1 14 ? -18.171 21.696 30.226 1 55.22 14 GLY B CA 1
ATOM 2471 C C . GLY B 1 14 ? -16.876 20.943 30.461 1 55.22 14 GLY B C 1
ATOM 2472 O O . GLY B 1 14 ? -16.607 19.936 29.802 1 55.22 14 GLY B O 1
ATOM 2473 N N . GLU B 1 15 ? -16.032 21.421 31.13 1 60.28 15 GLU B N 1
ATOM 2474 C CA . GLU B 1 15 ? -14.773 20.767 31.473 1 60.28 15 GLU B CA 1
ATOM 2475 C C . GLU B 1 15 ? -15.007 19.335 31.948 1 60.28 15 GLU B C 1
ATOM 2477 O O . GLU B 1 15 ? -15.787 19.102 32.873 1 60.28 15 GLU B O 1
ATOM 2482 N N . LYS B 1 16 ? -14.832 18.445 30.903 1 70.32 16 LYS B N 1
ATOM 2483 C CA . LYS B 1 16 ? -14.777 17.064 31.375 1 70.32 16 LYS B CA 1
ATOM 2484 C C . LYS B 1 16 ? -13.365 16.687 31.812 1 70.32 16 LYS B C 1
ATOM 2486 O O . LYS B 1 16 ? -12.385 17.232 31.3 1 70.32 16 LYS B O 1
ATOM 2491 N N . PRO B 1 17 ? -13.291 15.927 32.857 1 75.93 17 PRO B N 1
ATOM 2492 C CA . PRO B 1 17 ? -11.974 15.505 33.342 1 75.93 17 PRO B CA 1
ATOM 2493 C C . PRO B 1 17 ? -11.043 15.068 32.213 1 75.93 17 PRO B C 1
ATOM 2495 O O . PRO B 1 17 ? -11.491 14.455 31.241 1 75.93 17 PRO B O 1
ATOM 2498 N N . ARG B 1 18 ? -9.859 15.646 32.284 1 77.87 18 ARG B N 1
ATOM 2499 C CA . ARG B 1 18 ? -8.82 15.366 31.299 1 77.87 18 ARG B CA 1
ATOM 2500 C C . ARG B 1 18 ? -7.854 14.302 31.809 1 77.87 18 ARG B C 1
ATOM 2502 O O . ARG B 1 18 ? -7.546 14.257 33.002 1 77.87 18 ARG B O 1
ATOM 2509 N N . ARG B 1 19 ? -7.628 13.421 30.954 1 78.91 19 ARG B N 1
ATOM 2510 C CA . ARG B 1 19 ? -6.545 12.487 31.245 1 78.91 19 ARG B CA 1
ATOM 2511 C C . ARG B 1 19 ? -5.198 13.201 31.269 1 78.91 19 ARG B C 1
ATOM 2513 O O . ARG B 1 19 ? -4.989 14.168 30.532 1 78.91 19 ARG B O 1
ATOM 2520 N N . GLU B 1 20 ? -4.476 12.823 32.265 1 89.66 20 GLU B N 1
ATOM 2521 C CA . GLU B 1 20 ? -3.118 13.357 32.299 1 89.66 20 GLU B CA 1
ATOM 2522 C C . GLU B 1 20 ? -2.373 13.054 31.002 1 89.66 20 GLU B C 1
ATOM 2524 O O . GLU B 1 20 ? -2.458 11.942 30.476 1 89.66 20 GLU B O 1
ATOM 2529 N N . PHE B 1 21 ? -1.748 14.099 30.406 1 94.35 21 PHE B N 1
ATOM 2530 C CA . PHE B 1 21 ? -0.964 13.953 29.185 1 94.35 21 PHE B CA 1
ATOM 2531 C C . PHE B 1 21 ? 0.398 14.621 29.333 1 94.35 21 PHE B C 1
ATOM 2533 O O . PHE B 1 21 ? 0.481 15.825 29.581 1 94.35 21 PHE B O 1
ATOM 2540 N N . VAL B 1 22 ? 1.43 13.825 29.355 1 95.12 22 VAL B N 1
ATOM 2541 C CA . VAL B 1 22 ? 2.808 14.305 29.352 1 95.12 22 VAL B CA 1
ATOM 2542 C C . VAL B 1 22 ? 3.412 14.132 27.961 1 95.12 22 VAL B C 1
ATOM 2544 O O . VAL B 1 22 ? 3.716 13.012 27.543 1 95.12 22 VAL B O 1
ATOM 2547 N N . PRO B 1 23 ? 3.635 15.165 27.264 1 95.07 23 PRO B N 1
ATOM 2548 C CA . PRO B 1 23 ? 4.002 15.105 25.847 1 95.07 23 PRO B CA 1
ATOM 2549 C C . PRO B 1 23 ? 5.2 14.195 25.587 1 95.07 23 PRO B C 1
ATOM 2551 O O . PRO B 1 23 ? 5.144 13.33 24.708 1 95.07 23 PRO B O 1
ATOM 2554 N N . GLU B 1 24 ? 6.257 14.245 26.389 1 93 24 GLU B N 1
ATOM 2555 C CA . GLU B 1 24 ? 7.48 13.485 26.151 1 93 24 GLU B CA 1
ATOM 2556 C C . GLU B 1 24 ? 7.276 12.002 26.45 1 93 24 GLU B C 1
ATOM 2558 O O . GLU B 1 24 ? 7.987 11.151 25.911 1 93 24 GLU B O 1
ATOM 2563 N N . ARG B 1 25 ? 6.33 11.742 27.285 1 93.73 25 ARG B N 1
ATOM 2564 C CA . ARG B 1 25 ? 6.05 10.365 27.68 1 93.73 25 ARG B CA 1
ATOM 2565 C C . ARG B 1 25 ? 4.962 9.754 26.804 1 93.73 25 ARG B C 1
ATOM 2567 O O . ARG B 1 25 ? 5.045 8.583 26.427 1 93.73 25 ARG B O 1
ATOM 2574 N N . ASP B 1 26 ? 4.012 10.564 26.508 1 97.06 26 ASP B N 1
ATOM 2575 C CA . ASP B 1 26 ? 2.767 10.013 25.982 1 97.06 26 ASP B CA 1
ATOM 2576 C C . ASP B 1 26 ? 2.712 10.134 24.461 1 97.06 26 ASP B C 1
ATOM 2578 O O . ASP B 1 26 ? 1.827 9.565 23.819 1 97.06 26 ASP B O 1
ATOM 2582 N N . THR B 1 27 ? 3.643 10.904 23.86 1 98.19 27 THR B N 1
ATOM 2583 C CA . THR B 1 27 ? 3.808 10.927 22.411 1 98.19 27 THR B CA 1
ATOM 2584 C C . THR B 1 27 ? 4.87 9.922 21.972 1 98.19 27 THR B C 1
ATOM 2586 O O . THR B 1 27 ? 6.033 10.029 22.365 1 98.19 27 THR B O 1
ATOM 2589 N N . ARG B 1 28 ? 4.466 8.955 21.191 1 98.69 28 ARG B N 1
ATOM 2590 C CA . ARG B 1 28 ? 5.384 7.923 20.72 1 98.69 28 ARG B CA 1
ATOM 2591 C C . ARG B 1 28 ? 5.8 8.177 19.275 1 98.69 28 ARG B C 1
ATOM 2593 O O . ARG B 1 28 ? 4.982 8.598 18.454 1 98.69 28 ARG B O 1
ATOM 2600 N N . PHE B 1 29 ? 7.064 7.934 19.026 1 98.86 29 PHE B N 1
ATOM 2601 C CA . PHE B 1 29 ? 7.618 8.079 17.685 1 98.86 29 PHE B CA 1
ATOM 2602 C C . PHE B 1 29 ? 7.977 6.719 17.098 1 98.86 29 PHE B C 1
ATOM 2604 O O . PHE B 1 29 ? 8.937 6.082 17.536 1 98.86 29 PHE B O 1
ATOM 2611 N N . LEU B 1 30 ? 7.205 6.316 16.126 1 98.86 30 LEU B N 1
ATOM 2612 C CA . LEU B 1 30 ? 7.317 4.988 15.532 1 98.86 30 LEU B CA 1
ATOM 2613 C C . LEU B 1 30 ? 7.989 5.059 14.165 1 98.86 30 LEU B C 1
ATOM 2615 O O . LEU B 1 30 ? 7.445 5.653 13.232 1 98.86 30 LEU B O 1
ATOM 2619 N N . LEU B 1 31 ? 9.162 4.443 14.041 1 98.85 31 LEU B N 1
ATOM 2620 C CA . LEU B 1 31 ? 9.926 4.471 12.799 1 98.85 31 LEU B CA 1
ATOM 2621 C C . LEU B 1 31 ? 9.622 3.244 11.946 1 98.85 31 LEU B C 1
ATOM 2623 O O . LEU B 1 31 ? 9.734 2.11 12.418 1 98.85 31 LEU B O 1
ATOM 2627 N N . TYR B 1 32 ? 9.232 3.51 10.768 1 98.54 32 TYR B N 1
ATOM 2628 C CA . TYR B 1 32 ? 9.091 2.496 9.729 1 98.54 32 TYR B CA 1
ATOM 2629 C C . TYR B 1 32 ? 10.049 2.761 8.574 1 98.54 32 TYR B C 1
ATOM 2631 O O . TYR B 1 32 ? 10.229 3.909 8.159 1 98.54 32 TYR B O 1
ATOM 2639 N N . THR B 1 33 ? 10.652 1.726 8.096 1 98.11 33 THR B N 1
ATOM 2640 C CA . THR B 1 33 ? 11.469 1.72 6.887 1 98.11 33 THR B CA 1
ATOM 2641 C C . THR B 1 33 ? 11.183 0.478 6.047 1 98.11 33 THR B C 1
ATOM 2643 O O . THR B 1 33 ? 10.366 -0.362 6.43 1 98.11 33 THR B O 1
ATOM 2646 N N . ASN B 1 34 ? 11.827 0.37 4.861 1 94.42 34 ASN B N 1
ATOM 2647 C CA . ASN B 1 34 ? 11.649 -0.825 4.043 1 94.42 34 ASN B CA 1
ATOM 2648 C C . ASN B 1 34 ? 12.14 -2.077 4.764 1 94.42 34 ASN B C 1
ATOM 2650 O O . ASN B 1 34 ? 11.73 -3.191 4.432 1 94.42 34 ASN B O 1
ATOM 2654 N N . SER B 1 35 ? 13.018 -1.901 5.8 1 94.48 35 SER B N 1
ATOM 2655 C CA . SER B 1 35 ? 13.549 -3.028 6.56 1 94.48 35 SER B CA 1
ATOM 2656 C C . SER B 1 35 ? 12.558 -3.496 7.621 1 94.48 35 SER B C 1
ATOM 2658 O O . SER B 1 35 ? 12.632 -4.633 8.089 1 94.48 35 SER B O 1
ATOM 2660 N N . ASN B 1 36 ? 11.711 -2.659 8.075 1 96.04 36 ASN B N 1
ATOM 2661 C CA . ASN B 1 36 ? 10.672 -2.946 9.059 1 96.04 36 ASN B CA 1
ATOM 2662 C C . ASN B 1 36 ? 9.358 -2.257 8.703 1 96.04 36 ASN B C 1
ATOM 2664 O O . ASN B 1 36 ? 8.858 -1.432 9.47 1 96.04 36 ASN B O 1
ATOM 2668 N N . PRO B 1 37 ? 8.78 -2.609 7.603 1 95.31 37 PRO B N 1
ATOM 2669 C CA . PRO B 1 37 ? 7.677 -1.844 7.015 1 95.31 37 PRO B CA 1
ATOM 2670 C C . PRO B 1 37 ? 6.38 -1.974 7.81 1 95.31 37 PRO B C 1
ATOM 2672 O O . PRO B 1 37 ? 5.467 -1.16 7.646 1 95.31 37 PRO B O 1
ATOM 2675 N N . GLU B 1 38 ? 6.257 -2.977 8.727 1 94.48 38 GLU B N 1
ATOM 2676 C CA . GLU B 1 38 ? 4.961 -3.179 9.367 1 94.48 38 GLU B CA 1
ATOM 2677 C C . GLU B 1 38 ? 5.101 -3.254 10.885 1 94.48 38 GLU B C 1
ATOM 2679 O O . GLU B 1 38 ? 4.108 -3.174 11.61 1 94.48 38 GLU B O 1
ATOM 2684 N N . VAL B 1 39 ? 6.311 -3.457 11.393 1 95.04 39 VAL B N 1
ATOM 2685 C CA . VAL B 1 39 ? 6.591 -3.452 12.825 1 95.04 39 VAL B CA 1
ATOM 2686 C C . VAL B 1 39 ? 7.551 -2.312 13.16 1 95.04 39 VAL B C 1
ATOM 2688 O O . VAL B 1 39 ? 8.742 -2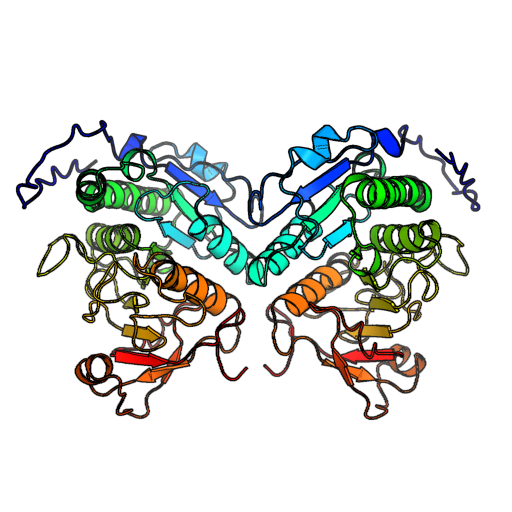.383 12.847 1 95.04 39 VAL B O 1
ATOM 2691 N N . PRO B 1 40 ? 7.073 -1.365 13.819 1 97.8 40 PRO B N 1
ATOM 2692 C CA . PRO B 1 40 ? 7.892 -0.163 13.992 1 97.8 40 PRO B CA 1
ATOM 2693 C C . PRO B 1 40 ? 8.983 -0.339 15.046 1 97.8 40 PRO B C 1
ATOM 2695 O O . PRO B 1 40 ? 8.864 -1.196 15.926 1 97.8 40 PRO B O 1
ATOM 2698 N N . GLU B 1 41 ? 10.017 0.429 14.911 1 98.54 41 GLU B N 1
ATOM 2699 C CA . GLU B 1 41 ? 11 0.685 15.96 1 98.54 41 GLU B CA 1
ATOM 2700 C C . GLU B 1 41 ? 10.699 1.99 16.691 1 98.54 41 GLU B C 1
ATOM 2702 O O . GLU B 1 41 ? 10.368 2.998 16.063 1 98.54 41 GLU B O 1
ATOM 2707 N N . VAL B 1 42 ? 10.734 1.966 17.975 1 98.44 42 VAL B N 1
ATOM 2708 C CA . VAL B 1 42 ? 10.359 3.132 18.769 1 98.44 42 VAL B CA 1
ATOM 2709 C C . VAL B 1 42 ? 11.575 4.034 18.968 1 98.44 42 VAL B C 1
ATOM 2711 O O . VAL B 1 42 ? 12.604 3.594 19.485 1 98.44 42 VAL B O 1
ATOM 2714 N N . LEU B 1 43 ? 11.441 5.251 18.5 1 98.46 43 LEU B N 1
ATOM 2715 C CA . LEU B 1 43 ? 12.456 6.269 18.747 1 98.46 43 LEU B CA 1
ATOM 2716 C C . LEU B 1 43 ? 12.158 7.034 20.032 1 98.46 43 LEU B C 1
ATOM 2718 O O . LEU B 1 43 ? 11 7.35 20.316 1 98.46 43 LEU B O 1
ATOM 2722 N N . ARG B 1 44 ? 13.116 7.286 20.779 1 96.41 44 ARG B N 1
ATOM 2723 C CA . ARG B 1 44 ? 12.942 7.998 22.041 1 96.41 44 ARG B CA 1
ATOM 2724 C C . ARG B 1 44 ? 13.911 9.171 22.147 1 96.41 44 ARG B C 1
ATOM 2726 O O . ARG B 1 44 ? 15.105 9.023 21.876 1 96.41 44 ARG B O 1
ATOM 2733 N N . ASN B 1 45 ? 13.338 10.278 22.504 1 93.51 45 ASN B N 1
ATOM 2734 C CA . ASN B 1 45 ? 14.196 11.411 22.833 1 93.51 45 ASN B CA 1
ATOM 2735 C C . ASN B 1 45 ? 15.091 11.107 24.031 1 93.51 45 ASN B C 1
ATOM 2737 O O . ASN B 1 45 ? 14.65 10.483 24.998 1 93.51 45 ASN B O 1
ATOM 2741 N N . GLY B 1 46 ? 16.334 11.524 23.958 1 93.17 46 GLY B N 1
ATOM 2742 C CA . GLY B 1 46 ? 17.253 11.326 25.067 1 93.17 46 GLY B CA 1
ATOM 2743 C C . GLY B 1 46 ? 17.867 9.94 25.094 1 93.17 46 GLY B C 1
ATOM 2744 O O . GLY B 1 46 ? 18.652 9.62 25.989 1 93.17 46 GLY B O 1
ATOM 2745 N N . ASP B 1 47 ? 17.455 9.08 24.241 1 95.43 47 ASP B N 1
ATOM 2746 C CA . ASP B 1 47 ? 18.009 7.734 24.129 1 95.43 47 ASP B CA 1
ATOM 2747 C C . ASP B 1 47 ? 18.62 7.506 22.748 1 95.43 47 ASP B C 1
ATOM 2749 O O . ASP B 1 47 ? 17.97 6.95 21.86 1 95.43 47 ASP B O 1
ATOM 2753 N N . VAL B 1 48 ? 19.876 7.825 22.626 1 94.15 48 VAL B N 1
ATOM 2754 C CA . VAL B 1 48 ? 20.547 7.792 21.331 1 94.15 48 VAL B CA 1
ATOM 2755 C C . VAL B 1 48 ? 20.599 6.357 20.812 1 94.15 48 VAL B C 1
ATOM 2757 O O . VAL B 1 48 ? 20.567 6.127 19.6 1 94.15 48 VAL B O 1
ATOM 2760 N N . ASP B 1 49 ? 20.617 5.376 21.685 1 96.25 49 ASP B N 1
ATOM 2761 C CA . ASP B 1 49 ? 20.667 3.971 21.291 1 96.25 49 ASP B CA 1
ATOM 2762 C C . ASP B 1 49 ? 19.417 3.576 20.509 1 96.25 49 ASP B C 1
ATOM 2764 O O . ASP B 1 49 ? 19.483 2.743 19.602 1 96.25 49 ASP B O 1
ATOM 2768 N N . SER B 1 50 ? 18.299 4.204 20.873 1 96.69 50 SER B N 1
ATOM 2769 C CA . SER B 1 50 ? 17.059 3.898 20.168 1 96.69 50 SER B CA 1
ATOM 2770 C C . SER B 1 50 ? 17.137 4.314 18.704 1 96.69 50 SER B C 1
ATOM 2772 O O . SER B 1 50 ? 16.432 3.761 17.857 1 96.69 50 SER B O 1
ATOM 2774 N N . ILE B 1 51 ? 17.998 5.273 18.409 1 96.53 51 ILE B N 1
ATOM 2775 C CA . ILE B 1 51 ? 18.136 5.775 17.046 1 96.53 51 ILE B CA 1
ATOM 2776 C C . ILE B 1 51 ? 19.212 4.98 16.31 1 96.53 51 ILE B C 1
ATOM 2778 O O . ILE B 1 51 ? 18.972 4.463 15.217 1 96.53 51 ILE B O 1
ATOM 2782 N N . VAL B 1 52 ? 20.342 4.78 16.979 1 95.32 52 VAL B N 1
ATOM 2783 C CA . VAL B 1 52 ? 21.509 4.175 16.345 1 95.32 52 VAL B CA 1
ATOM 2784 C C . VAL B 1 52 ? 21.23 2.704 16.047 1 95.32 52 VAL B C 1
ATOM 2786 O O . VAL B 1 52 ? 21.724 2.16 15.057 1 95.32 52 VAL B O 1
ATOM 2789 N N . ARG B 1 53 ? 20.438 2.056 16.811 1 96.69 53 ARG B N 1
ATOM 2790 C CA . ARG B 1 53 ? 20.142 0.639 16.626 1 96.69 53 ARG B CA 1
ATOM 2791 C C . ARG B 1 53 ? 18.929 0.447 15.722 1 96.69 53 ARG B C 1
ATOM 2793 O O . ARG B 1 53 ? 18.553 -0.685 15.412 1 96.69 53 ARG B O 1
ATOM 2800 N N . SER B 1 54 ? 18.372 1.583 15.364 1 97.83 54 SER B N 1
ATOM 2801 C CA . SER B 1 54 ? 17.2 1.502 14.498 1 97.83 54 SER B CA 1
ATOM 2802 C C . SER B 1 54 ? 17.602 1.415 13.029 1 97.83 54 SER B C 1
ATOM 2804 O O . SER B 1 54 ? 18.787 1.498 12.699 1 97.83 54 SER B O 1
ATOM 2806 N N . SER B 1 55 ? 16.649 1.279 12.181 1 97.93 55 SER B N 1
ATOM 2807 C CA . SER B 1 55 ? 16.854 1.193 10.739 1 97.93 55 SER B CA 1
ATOM 2808 C C . SER B 1 55 ? 16.851 2.576 10.096 1 97.93 55 SER B C 1
ATOM 2810 O O . SER B 1 55 ? 16.781 2.697 8.872 1 97.93 55 SER B O 1
ATOM 2812 N N . PHE B 1 56 ? 16.969 3.609 10.974 1 98.06 56 PHE B N 1
ATOM 2813 C CA . PHE B 1 56 ? 17.019 4.967 10.447 1 98.06 56 PHE B CA 1
ATOM 2814 C C . PHE B 1 56 ? 18.225 5.149 9.533 1 98.06 56 PHE B C 1
ATOM 2816 O O . PHE B 1 56 ? 19.337 4.743 9.875 1 98.06 56 PHE B O 1
ATOM 2823 N N . ASN B 1 57 ? 17.948 5.718 8.33 1 97.44 57 ASN B N 1
ATOM 2824 C CA . ASN B 1 57 ? 18.988 6.033 7.357 1 97.44 57 ASN B CA 1
ATOM 2825 C C . ASN B 1 57 ? 18.964 7.508 6.967 1 97.44 57 ASN B C 1
ATOM 2827 O O . ASN B 1 57 ? 18.04 7.959 6.288 1 97.44 57 ASN B O 1
ATOM 2831 N N . ARG B 1 58 ? 19.941 8.243 7.317 1 95.37 58 ARG B N 1
ATOM 2832 C CA . ARG B 1 58 ? 19.988 9.687 7.115 1 95.37 58 ARG B CA 1
ATOM 2833 C C . ARG B 1 58 ? 19.929 10.036 5.632 1 95.37 58 ARG B C 1
ATOM 2835 O O . ARG B 1 58 ? 19.599 11.166 5.267 1 95.37 58 ARG B O 1
ATOM 2842 N N . ASN B 1 59 ? 20.234 9.088 4.772 1 95.9 59 ASN B N 1
ATOM 2843 C CA . ASN B 1 59 ? 20.261 9.35 3.337 1 95.9 59 ASN B CA 1
ATOM 2844 C C . ASN B 1 59 ? 18.878 9.197 2.712 1 95.9 59 ASN B C 1
ATOM 2846 O O . ASN B 1 59 ? 18.674 9.551 1.549 1 95.9 59 ASN B O 1
ATOM 2850 N N . ASN B 1 60 ? 17.965 8.614 3.49 1 96.54 60 ASN B N 1
ATOM 2851 C CA . ASN B 1 60 ? 16.589 8.501 3.02 1 96.54 60 ASN B CA 1
ATOM 2852 C C . ASN B 1 60 ? 15.768 9.734 3.385 1 96.54 60 ASN B C 1
ATOM 2854 O O . ASN B 1 60 ? 15.93 10.294 4.471 1 96.54 60 ASN B O 1
ATOM 2858 N N . PRO B 1 61 ? 14.931 10.182 2.432 1 96.33 61 PRO B N 1
ATOM 2859 C CA . PRO B 1 61 ? 14.011 11.242 2.849 1 96.33 61 PRO B CA 1
ATOM 2860 C C . PRO B 1 61 ? 13.14 10.834 4.036 1 96.33 61 PRO B C 1
ATOM 2862 O O . PRO B 1 61 ? 12.741 9.672 4.143 1 96.33 61 PRO B O 1
ATOM 2865 N N . THR B 1 62 ? 12.849 11.776 4.886 1 97.91 62 THR B N 1
ATOM 2866 C CA . THR B 1 62 ? 12.082 11.5 6.095 1 97.91 62 THR B CA 1
ATOM 2867 C C . THR B 1 62 ? 10.688 12.113 6.004 1 97.91 62 THR B C 1
ATOM 2869 O O . THR B 1 62 ? 10.534 13.255 5.566 1 97.91 62 THR B O 1
ATOM 2872 N N . ARG B 1 63 ? 9.674 11.318 6.301 1 98.46 63 ARG B N 1
ATOM 2873 C CA . ARG B 1 63 ? 8.283 11.75 6.392 1 98.46 63 ARG B CA 1
ATOM 2874 C C . ARG B 1 63 ? 7.744 11.566 7.806 1 98.46 63 ARG B C 1
ATOM 2876 O O . ARG B 1 63 ? 7.862 10.484 8.385 1 98.46 63 ARG B O 1
ATOM 2883 N N . MET B 1 64 ? 7.298 12.621 8.402 1 98.77 64 MET B N 1
ATOM 2884 C CA . MET B 1 64 ? 6.616 12.556 9.691 1 98.77 64 MET B CA 1
ATOM 2885 C C . MET B 1 64 ? 5.104 12.629 9.51 1 98.77 64 MET B C 1
ATOM 2887 O O . MET B 1 64 ? 4.587 13.597 8.949 1 98.77 64 MET B O 1
ATOM 2891 N N . VAL B 1 65 ? 4.398 11.625 9.951 1 98.9 65 VAL B N 1
ATOM 2892 C CA . VAL B 1 65 ? 2.962 11.49 9.729 1 98.9 65 VAL B CA 1
ATOM 2893 C C . VAL B 1 65 ? 2.223 11.562 11.063 1 98.9 65 VAL B C 1
ATOM 2895 O O . VAL B 1 65 ? 2.575 10.858 12.013 1 98.9 65 VAL B O 1
ATOM 2898 N N . ILE B 1 66 ? 1.169 12.373 11.146 1 98.94 66 ILE B N 1
ATOM 2899 C CA . ILE B 1 66 ? 0.525 12.655 12.424 1 98.94 66 ILE B CA 1
ATOM 2900 C C . ILE B 1 66 ? -0.983 12.449 12.298 1 98.94 66 ILE B C 1
ATOM 2902 O O . ILE B 1 66 ? -1.634 13.079 11.462 1 98.94 66 ILE B O 1
ATOM 2906 N N . HIS B 1 67 ? -1.553 11.575 13.15 1 98.8 67 HIS B N 1
ATOM 2907 C CA . HIS B 1 67 ? -2.986 11.304 13.123 1 98.8 67 HIS B CA 1
ATOM 2908 C C . HIS B 1 67 ? -3.762 12.367 13.894 1 98.8 67 HIS B C 1
ATOM 2910 O O . HIS B 1 67 ? -3.174 13.15 14.643 1 98.8 67 HIS B O 1
ATOM 2916 N N . GLY B 1 68 ? -5.083 12.422 13.664 1 98.38 68 GLY B N 1
ATOM 2917 C CA . GLY B 1 68 ? -5.97 13.365 14.327 1 98.38 68 GLY B CA 1
ATOM 2918 C C . GLY B 1 68 ? -6.723 12.755 15.494 1 98.38 68 GLY B C 1
ATOM 2919 O O . GLY B 1 68 ? -6.235 11.823 16.137 1 98.38 68 GLY B O 1
ATOM 2920 N N . TRP B 1 69 ? -7.878 13.293 15.78 1 97.51 69 TRP B N 1
ATOM 2921 C CA . TRP B 1 69 ? -8.73 12.899 16.897 1 97.51 69 TRP B CA 1
ATOM 2922 C C . TRP B 1 69 ? -9.139 11.434 16.779 1 97.51 69 TRP B C 1
ATOM 2924 O O . TRP B 1 69 ? -9.465 10.96 15.689 1 97.51 69 TRP B O 1
ATOM 2934 N N . LEU B 1 70 ? -9.054 10.72 17.893 1 97.42 70 LEU B N 1
ATOM 2935 C CA . LEU B 1 70 ? -9.421 9.316 18.043 1 97.42 70 LEU B CA 1
ATOM 2936 C C . LEU B 1 70 ? -8.443 8.416 17.296 1 97.42 70 LEU B C 1
ATOM 2938 O O . LEU B 1 70 ? -8.679 7.213 17.16 1 97.42 70 LEU B O 1
ATOM 2942 N N . GLY B 1 71 ? -7.334 9.004 16.795 1 97.6 71 GLY B N 1
ATOM 2943 C CA . GLY B 1 71 ? -6.325 8.228 16.091 1 97.6 71 GLY B CA 1
ATOM 2944 C C . GLY B 1 71 ? -5.434 7.425 17.02 1 97.6 71 GLY B C 1
ATOM 2945 O O . GLY B 1 71 ? -5.401 7.675 18.227 1 97.6 71 GLY B O 1
ATOM 2946 N N . SER B 1 72 ? -4.745 6.482 16.501 1 97.9 72 SER B N 1
ATOM 2947 C CA . SER B 1 72 ? -3.765 5.62 17.153 1 97.9 72 SER B CA 1
ATOM 2948 C C . SER B 1 72 ? -2.754 5.074 16.151 1 97.9 72 SER B C 1
ATOM 2950 O O . SER B 1 72 ? -2.769 5.452 14.977 1 97.9 72 SER B O 1
ATOM 2952 N N . GLN B 1 73 ? -1.853 4.261 16.65 1 96.88 73 GLN B N 1
ATOM 2953 C CA . GLN B 1 73 ? -0.855 3.638 15.787 1 96.88 73 GLN B CA 1
ATOM 2954 C C . GLN B 1 73 ? -1.516 2.834 14.671 1 96.88 73 GLN B C 1
ATOM 2956 O O . GLN B 1 73 ? -0.936 2.658 13.598 1 96.88 73 GLN B O 1
ATOM 2961 N N . ASP B 1 74 ? -2.741 2.442 14.859 1 94.44 74 ASP B N 1
ATOM 2962 C CA . ASP B 1 74 ? -3.441 1.575 13.916 1 94.44 74 ASP B CA 1
ATOM 2963 C C . ASP B 1 74 ? -4.32 2.389 12.97 1 94.44 74 ASP B C 1
ATOM 2965 O O . ASP B 1 74 ? -5.033 1.825 12.137 1 94.44 74 ASP B O 1
ATOM 2969 N N . SER B 1 75 ? -4.22 3.702 13.123 1 95.76 75 SER B N 1
ATOM 2970 C CA . SER B 1 75 ? -5.028 4.551 12.255 1 95.76 75 SER B CA 1
ATOM 2971 C C . SER B 1 75 ? -4.663 4.349 10.788 1 95.76 75 SER B C 1
ATOM 2973 O O . SER B 1 75 ? -3.499 4.11 10.46 1 95.76 75 SER B O 1
ATOM 2975 N N . GLU B 1 76 ? -5.643 4.536 9.933 1 94.37 76 GLU B N 1
ATOM 2976 C CA . GLU B 1 76 ? -5.511 4.284 8.502 1 94.37 76 GLU B CA 1
ATOM 2977 C C . GLU B 1 76 ? -4.419 5.156 7.887 1 94.37 76 GLU B C 1
ATOM 2979 O O . GLU B 1 76 ? -3.699 4.716 6.988 1 94.37 76 GLU B O 1
ATOM 2984 N N . ILE B 1 77 ? -4.324 6.393 8.335 1 97.88 77 ILE B N 1
ATOM 2985 C CA . ILE B 1 77 ? -3.339 7.295 7.747 1 97.88 77 ILE B CA 1
ATOM 2986 C C . ILE B 1 77 ? -1.941 6.702 7.898 1 97.88 77 ILE B C 1
ATOM 2988 O O . ILE B 1 77 ? -1.096 6.853 7.012 1 97.88 77 ILE B O 1
ATOM 2992 N N . ASN B 1 78 ? -1.654 6.04 9.01 1 98.27 78 ASN B N 1
ATOM 2993 C CA . ASN B 1 78 ? -0.358 5.406 9.228 1 98.27 78 ASN B CA 1
ATOM 2994 C C . ASN B 1 78 ? -0.077 4.33 8.183 1 98.27 78 ASN B C 1
ATOM 2996 O O . ASN B 1 78 ? 0.864 4.452 7.397 1 98.27 78 ASN B O 1
ATOM 3000 N N . ARG B 1 79 ? -0.948 3.42 8.074 1 96.77 79 ARG B N 1
ATOM 3001 C CA . ARG B 1 79 ? -0.771 2.281 7.178 1 96.77 79 ARG B CA 1
ATOM 3002 C C . ARG B 1 79 ? -0.751 2.73 5.72 1 96.77 79 ARG B C 1
ATOM 3004 O O . ARG B 1 79 ? 0.12 2.319 4.951 1 96.77 79 ARG B O 1
ATOM 3011 N N . LEU B 1 80 ? -1.679 3.515 5.327 1 96.99 80 LEU B N 1
ATOM 3012 C CA . LEU B 1 80 ? -1.848 3.868 3.922 1 96.99 80 LEU B CA 1
ATOM 3013 C C . LEU B 1 80 ? -0.68 4.717 3.43 1 96.99 80 LEU B C 1
ATOM 3015 O O . LEU B 1 80 ? -0.141 4.472 2.348 1 96.99 80 LEU B O 1
ATOM 3019 N N . VAL B 1 81 ? -0.269 5.646 4.22 1 97.88 81 VAL B N 1
ATOM 3020 C CA . VAL B 1 81 ? 0.801 6.538 3.788 1 97.88 81 VAL B CA 1
ATOM 3021 C C . VAL B 1 81 ? 2.114 5.764 3.695 1 97.88 81 VAL B C 1
ATOM 3023 O O . VAL B 1 81 ? 2.829 5.859 2.695 1 97.88 81 VAL B O 1
ATOM 3026 N N . ARG B 1 82 ? 2.442 5.001 4.714 1 97.42 82 ARG B N 1
ATOM 3027 C CA . ARG B 1 82 ? 3.719 4.297 4.667 1 97.42 82 ARG B CA 1
ATOM 3028 C C . ARG B 1 82 ? 3.739 3.273 3.538 1 97.42 82 ARG B C 1
ATOM 3030 O O . ARG B 1 82 ? 4.761 3.096 2.871 1 97.42 82 ARG B O 1
ATOM 3037 N N . SER B 1 83 ? 2.582 2.607 3.331 1 95.69 83 SER B N 1
ATOM 3038 C CA . SER B 1 83 ? 2.519 1.65 2.231 1 95.69 83 SER B CA 1
ATOM 3039 C C . SER B 1 83 ? 2.756 2.334 0.889 1 95.69 83 SER B C 1
ATOM 3041 O O . SER B 1 83 ? 3.522 1.838 0.06 1 95.69 83 SER B O 1
ATOM 3043 N N . ALA B 1 84 ? 2.104 3.425 0.687 1 96 84 ALA B N 1
ATOM 3044 C CA . ALA B 1 84 ? 2.28 4.165 -0.56 1 96 84 ALA B CA 1
ATOM 3045 C C . ALA B 1 84 ? 3.735 4.584 -0.749 1 96 84 ALA B C 1
ATOM 3047 O O . ALA B 1 84 ? 4.294 4.434 -1.838 1 96 84 ALA B O 1
ATOM 3048 N N . LEU B 1 85 ? 4.326 5.043 0.304 1 96.76 85 LEU B N 1
ATOM 3049 C CA . LEU B 1 85 ? 5.711 5.497 0.229 1 96.76 85 LEU B CA 1
ATOM 3050 C C . LEU B 1 85 ? 6.646 4.337 -0.093 1 96.76 85 LEU B C 1
ATOM 3052 O O . LEU B 1 85 ? 7.547 4.472 -0.925 1 96.76 85 LEU B O 1
ATOM 3056 N N . PHE B 1 86 ? 6.399 3.201 0.493 1 95.37 86 PHE B N 1
ATOM 3057 C CA . PHE B 1 86 ? 7.304 2.07 0.328 1 95.37 86 PHE B CA 1
ATOM 3058 C C . PHE B 1 86 ? 7.128 1.431 -1.045 1 95.37 86 PHE B C 1
ATOM 3060 O O . PHE B 1 86 ? 7.999 0.692 -1.508 1 95.37 86 PHE B O 1
ATOM 3067 N N . PHE B 1 87 ? 5.999 1.733 -1.668 1 92.12 87 PHE B N 1
ATOM 3068 C CA . PHE B 1 87 ? 5.847 1.318 -3.057 1 92.12 87 PHE B CA 1
ATOM 3069 C C . PHE B 1 87 ? 6.743 2.145 -3.971 1 92.12 87 PHE B C 1
ATOM 3071 O O . PHE B 1 87 ? 7.178 1.668 -5.021 1 92.12 87 PHE B O 1
ATOM 3078 N N . THR B 1 88 ? 7.045 3.328 -3.555 1 91.24 88 THR B N 1
ATOM 3079 C CA . THR B 1 88 ? 7.663 4.256 -4.496 1 91.24 88 THR B CA 1
ATOM 3080 C C . THR B 1 88 ? 9.154 4.404 -4.209 1 91.24 88 THR B C 1
ATOM 3082 O O . THR B 1 88 ? 9.907 4.901 -5.049 1 91.24 88 THR B O 1
ATOM 3085 N N . GLY B 1 89 ? 9.584 4.021 -2.981 1 92.01 89 GLY B N 1
ATOM 3086 C CA . GLY B 1 89 ? 11.002 4.171 -2.696 1 92.01 89 GLY B CA 1
ATOM 3087 C C . GLY B 1 89 ? 11.35 3.903 -1.244 1 92.01 89 GLY B C 1
ATOM 3088 O O . GLY B 1 89 ? 10.573 3.279 -0.519 1 92.01 89 GLY B O 1
ATOM 3089 N N . ASN B 1 90 ? 12.578 4.293 -0.859 1 94.77 90 ASN B N 1
ATOM 3090 C CA . ASN B 1 90 ? 13.08 4.13 0.501 1 94.77 90 ASN B CA 1
ATOM 3091 C C . ASN B 1 90 ? 12.878 5.396 1.329 1 94.77 90 ASN B C 1
ATOM 3093 O O . ASN B 1 90 ? 13.316 6.477 0.933 1 94.77 90 ASN B O 1
ATOM 3097 N N . TYR B 1 91 ? 12.219 5.24 2.407 1 97.31 91 TYR B N 1
ATOM 3098 C CA . TYR B 1 91 ? 11.901 6.374 3.266 1 97.31 91 TYR B CA 1
ATOM 3099 C C . TYR B 1 91 ? 12.119 6.025 4.734 1 97.31 91 TYR B C 1
ATOM 3101 O O . TYR B 1 91 ? 12.09 4.85 5.109 1 97.31 91 TYR B O 1
ATOM 3109 N N . ASN B 1 92 ? 12.468 7.057 5.54 1 98.54 92 ASN B N 1
ATOM 3110 C CA . ASN B 1 92 ? 12.179 7.046 6.97 1 98.54 92 ASN B CA 1
ATOM 3111 C C . ASN B 1 92 ? 10.783 7.588 7.263 1 98.54 92 ASN B C 1
ATOM 3113 O O . ASN B 1 92 ? 10.508 8.767 7.032 1 98.54 92 ASN B O 1
ATOM 3117 N N . VAL B 1 93 ? 9.918 6.721 7.699 1 98.77 93 VAL B N 1
ATOM 3118 C CA . VAL B 1 93 ? 8.591 7.201 8.069 1 98.77 93 VAL B CA 1
ATOM 3119 C C . VAL B 1 93 ? 8.45 7.208 9.59 1 98.77 93 VAL B C 1
ATOM 3121 O O . VAL B 1 93 ? 8.471 6.151 10.226 1 98.77 93 VAL B O 1
ATOM 3124 N N . ILE B 1 94 ? 8.346 8.369 10.14 1 98.87 94 ILE B N 1
ATOM 3125 C CA . ILE B 1 94 ? 8.134 8.529 11.574 1 98.87 94 ILE B CA 1
ATOM 3126 C C . ILE B 1 94 ? 6.667 8.853 11.846 1 98.87 94 ILE B C 1
ATOM 3128 O O . ILE B 1 94 ? 6.199 9.95 11.533 1 98.87 94 ILE B O 1
ATOM 3132 N N . TYR B 1 95 ? 5.979 7.916 12.359 1 98.89 95 TYR B N 1
ATOM 3133 C CA . TYR B 1 95 ? 4.582 8.122 12.723 1 98.89 95 TYR B CA 1
ATOM 3134 C C . TYR B 1 95 ? 4.461 8.622 14.158 1 98.89 95 TYR B C 1
ATOM 3136 O O . TYR B 1 95 ? 5.023 8.026 15.079 1 98.89 95 TYR B O 1
ATOM 3144 N N . VAL B 1 96 ? 3.796 9.69 14.333 1 98.92 96 VAL B N 1
ATOM 3145 C CA . VAL B 1 96 ? 3.593 10.292 15.646 1 98.92 96 VAL B CA 1
ATOM 3146 C C . VAL B 1 96 ? 2.291 9.777 16.255 1 98.92 96 VAL B C 1
ATOM 3148 O O . VAL B 1 96 ? 1.202 10.179 15.838 1 98.92 96 VAL B O 1
ATOM 3151 N N . ASP B 1 97 ? 2.448 8.942 17.233 1 98.87 97 ASP B N 1
ATOM 3152 C CA . ASP B 1 97 ? 1.295 8.387 17.937 1 98.87 97 ASP B CA 1
ATOM 3153 C C . ASP B 1 97 ? 1.052 9.118 19.255 1 98.87 97 ASP B C 1
ATOM 3155 O O . ASP B 1 97 ? 1.791 8.926 20.223 1 98.87 97 ASP B O 1
ATOM 3159 N N . TRP B 1 98 ? 0.023 9.902 19.251 1 98.72 98 TRP B N 1
ATOM 3160 C CA . TRP B 1 98 ? -0.341 10.605 20.477 1 98.72 98 TRP B CA 1
ATOM 3161 C C . TRP B 1 98 ? -1.716 10.166 20.969 1 98.72 98 TRP B C 1
ATOM 3163 O O . TRP B 1 98 ? -2.494 10.983 21.467 1 98.72 98 TRP B O 1
ATOM 3173 N N . SER B 1 99 ? -2.028 8.905 20.843 1 98.42 99 SER B N 1
ATOM 3174 C CA . SER B 1 99 ? -3.329 8.303 21.117 1 98.42 99 SER B CA 1
ATOM 3175 C C . SER B 1 99 ? -3.744 8.52 22.568 1 98.42 99 SER B C 1
ATOM 3177 O O . SER B 1 99 ? -4.934 8.629 22.869 1 98.42 99 SER B O 1
ATOM 3179 N N . VAL B 1 100 ? -2.759 8.622 23.507 1 97.61 100 VAL B N 1
ATOM 3180 C CA . VAL B 1 100 ? -3.071 8.876 24.91 1 97.61 100 VAL B CA 1
ATOM 3181 C C . VAL B 1 100 ? -3.892 10.158 25.033 1 97.61 100 VAL B C 1
ATOM 3183 O O . VAL B 1 100 ? -4.831 10.227 25.83 1 97.61 100 VAL B O 1
ATOM 3186 N N . GLY B 1 101 ? -3.538 11.145 24.263 1 97.48 101 GLY B N 1
ATOM 3187 C CA . GLY B 1 101 ? -4.245 12.416 24.293 1 97.48 101 GLY B CA 1
ATOM 3188 C C . GLY B 1 101 ? -5.37 12.496 23.278 1 97.48 101 GLY B C 1
ATOM 3189 O O . GLY B 1 101 ? -6.38 13.162 23.515 1 97.48 101 GLY B O 1
ATOM 3190 N N . ALA B 1 102 ? -5.247 11.771 22.141 1 97.7 102 ALA B N 1
ATOM 3191 C CA . ALA B 1 102 ? -6.175 11.921 21.023 1 97.7 102 ALA B CA 1
ATOM 3192 C C . ALA B 1 102 ? -7.451 11.117 21.259 1 97.7 102 ALA B C 1
ATOM 3194 O O . ALA B 1 102 ? -8.517 11.469 20.748 1 97.7 102 ALA B O 1
ATOM 3195 N N . GLN B 1 103 ? -7.283 10.001 21.987 1 96.43 103 GLN B N 1
ATOM 3196 C CA . GLN B 1 103 ? -8.432 9.13 22.21 1 96.43 103 GLN B CA 1
ATOM 3197 C C . GLN B 1 103 ? -9.232 9.576 23.431 1 96.43 103 GLN B C 1
ATOM 3199 O O . GLN B 1 103 ? -9.311 8.851 24.425 1 96.43 103 GLN B O 1
ATOM 3204 N N . ASP B 1 104 ? -9.756 10.746 23.354 1 94.31 104 ASP B N 1
ATOM 3205 C CA . ASP B 1 104 ? -10.692 11.336 24.306 1 94.31 104 ASP B CA 1
ATOM 3206 C C . ASP B 1 104 ? -12.034 11.638 23.642 1 94.31 104 ASP B C 1
ATOM 3208 O O . ASP B 1 104 ? -12.086 12.322 22.618 1 94.31 104 ASP B O 1
ATOM 3212 N N . GLU B 1 105 ? -13.096 11.106 24.203 1 91.4 105 GLU B N 1
ATOM 3213 C CA . GLU B 1 105 ? -14.414 11.288 23.602 1 91.4 105 GLU B CA 1
ATOM 3214 C C . GLU B 1 105 ? -14.823 12.758 23.604 1 91.4 105 GLU B C 1
ATOM 3216 O O . GLU B 1 105 ? -15.636 13.183 22.78 1 91.4 105 GLU B O 1
ATOM 3221 N N . PHE B 1 106 ? -14.281 13.435 24.589 1 93.39 106 PHE B N 1
ATOM 3222 C CA . PHE B 1 106 ? -14.537 14.87 24.64 1 93.39 106 PHE B CA 1
ATOM 3223 C C . PHE B 1 106 ? -13.508 15.633 23.814 1 93.39 106 PHE B C 1
ATOM 3225 O O . PHE B 1 106 ? -12.432 15.971 24.313 1 93.39 106 PHE B O 1
ATOM 3232 N N . TYR B 1 107 ? -13.804 16.024 22.618 1 93.89 107 TYR B N 1
ATOM 3233 C CA . TYR B 1 107 ? -12.96 16.568 21.56 1 93.89 107 TYR B CA 1
ATOM 3234 C C . TYR B 1 107 ? -12.121 17.731 22.075 1 93.89 107 TYR B C 1
ATOM 3236 O O . TYR B 1 107 ? -10.924 17.815 21.789 1 93.89 107 TYR B O 1
ATOM 3244 N N . PRO B 1 108 ? -12.599 18.66 22.87 1 93.42 108 PRO B N 1
ATOM 3245 C CA . PRO B 1 108 ? -11.811 19.813 23.309 1 93.42 108 PRO B CA 1
ATOM 3246 C C . PRO B 1 108 ? -10.573 19.412 24.108 1 93.42 108 PRO B C 1
ATOM 3248 O O . PRO B 1 108 ? -9.565 20.124 24.092 1 93.42 108 PRO B O 1
ATOM 3251 N N . ASN B 1 109 ? -10.679 18.277 24.822 1 94.08 109 ASN B N 1
ATOM 3252 C CA . ASN B 1 109 ? -9.51 17.79 25.547 1 94.08 109 ASN B CA 1
ATOM 3253 C C . ASN B 1 109 ? -8.352 17.485 24.602 1 94.08 109 ASN B C 1
ATOM 3255 O O . ASN B 1 109 ? -7.207 17.85 24.878 1 94.08 109 ASN B O 1
ATOM 3259 N N . SER B 1 110 ? -8.661 16.841 23.511 1 96.16 110 SER B N 1
ATOM 3260 C CA . SER B 1 110 ? -7.645 16.52 22.514 1 96.16 110 SER B CA 1
ATOM 3261 C C . SER B 1 110 ? -7.167 17.774 21.789 1 96.16 110 SER B C 1
ATOM 3263 O O . SER B 1 110 ? -5.97 17.935 21.54 1 96.16 110 SER B O 1
ATOM 3265 N N . ARG B 1 111 ? -8.079 18.627 21.492 1 95.2 111 ARG B N 1
ATOM 3266 C CA . ARG B 1 111 ? -7.78 19.882 20.808 1 95.2 111 ARG B CA 1
ATOM 3267 C C . ARG B 1 111 ? -6.739 20.689 21.576 1 95.2 111 ARG B C 1
ATOM 3269 O O . ARG B 1 111 ? -5.842 21.285 20.976 1 95.2 111 ARG B O 1
ATOM 3276 N N . GLN B 1 112 ? -6.747 20.678 22.815 1 93.75 112 GLN B N 1
ATOM 3277 C CA . GLN B 1 112 ? -5.877 21.484 23.664 1 93.75 112 GLN B CA 1
ATOM 3278 C C . GLN B 1 112 ? -4.451 20.941 23.664 1 93.75 112 GLN B C 1
ATOM 3280 O O . GLN B 1 112 ? -3.524 21.614 24.118 1 93.75 112 GLN B O 1
ATOM 3285 N N . LEU B 1 113 ? -4.28 19.778 23.131 1 96.16 113 LEU B N 1
ATOM 3286 C CA . LEU B 1 113 ? -2.983 19.12 23.235 1 96.16 113 LEU B CA 1
ATOM 3287 C C . LEU B 1 113 ? -2.155 19.346 21.975 1 96.16 113 LEU B C 1
ATOM 3289 O O . LEU B 1 113 ? -0.996 18.931 21.905 1 96.16 113 LEU B O 1
ATOM 3293 N N . VAL B 1 114 ? -2.693 20.033 20.975 1 96.82 114 VAL B N 1
ATOM 3294 C CA . VAL B 1 114 ? -2.08 20.223 19.664 1 96.82 114 VAL B CA 1
ATOM 3295 C C . VAL B 1 114 ? -0.677 20.804 19.83 1 96.82 114 VAL B C 1
ATOM 3297 O O . VAL B 1 114 ? 0.293 20.26 19.298 1 96.82 114 VAL B O 1
ATOM 3300 N N . TYR B 1 115 ? -0.579 21.819 20.615 1 95.36 115 TYR B N 1
ATOM 3301 C CA . TYR B 1 115 ? 0.698 22.499 20.801 1 95.36 115 TYR B CA 1
ATOM 3302 C C . TYR B 1 115 ? 1.692 21.603 21.529 1 95.36 115 TYR B C 1
ATOM 3304 O O . TYR B 1 115 ? 2.873 21.56 21.174 1 95.36 115 TYR B O 1
ATOM 3312 N N . ALA B 1 116 ? 1.272 20.914 22.553 1 95.84 116 ALA B N 1
ATOM 3313 C CA . ALA B 1 116 ? 2.131 20.045 23.353 1 95.84 116 ALA B CA 1
ATOM 3314 C C . ALA B 1 116 ? 2.674 18.889 22.518 1 95.84 116 ALA B C 1
ATOM 3316 O O . ALA B 1 116 ? 3.856 18.55 22.61 1 95.84 116 ALA B O 1
ATOM 3317 N N . VAL B 1 117 ? 1.839 18.279 21.754 1 98.24 117 VAL B N 1
ATOM 3318 C CA . VAL B 1 117 ? 2.257 17.181 20.89 1 98.24 117 VAL B CA 1
ATOM 3319 C C . VAL B 1 117 ? 3.286 17.683 19.878 1 98.24 117 VAL B C 1
ATOM 3321 O O . VAL B 1 117 ? 4.291 17.016 19.624 1 98.24 117 VAL B O 1
ATOM 3324 N N . ALA B 1 118 ? 3.049 18.866 19.309 1 98.56 118 ALA B N 1
ATOM 3325 C CA . ALA B 1 118 ? 3.964 19.451 18.332 1 98.56 118 ALA B CA 1
ATOM 3326 C C . ALA B 1 118 ? 5.336 19.705 18.95 1 98.56 118 ALA B C 1
ATOM 3328 O O . ALA B 1 118 ? 6.363 19.522 18.292 1 98.56 118 ALA B O 1
ATOM 3329 N N . ALA B 1 119 ? 5.335 20.161 20.165 1 97 119 ALA B N 1
ATOM 3330 C CA . ALA B 1 119 ? 6.603 20.38 20.856 1 97 119 ALA B CA 1
ATOM 3331 C C . ALA B 1 119 ? 7.406 19.086 20.951 1 97 119 ALA B C 1
ATOM 3333 O O . ALA B 1 119 ? 8.605 19.07 20.661 1 97 119 ALA B O 1
ATOM 3334 N N . ALA B 1 120 ? 6.724 18.028 21.363 1 98 120 ALA B N 1
ATOM 3335 C CA . ALA B 1 120 ? 7.392 16.733 21.467 1 98 120 ALA B CA 1
ATOM 3336 C C . ALA B 1 120 ? 7.925 16.279 20.111 1 98 120 ALA B C 1
ATOM 3338 O O . ALA B 1 120 ? 9.055 15.797 20.011 1 98 120 ALA B O 1
ATOM 3339 N N . ALA B 1 121 ? 7.13 16.43 19.097 1 98.5 121 ALA B N 1
ATOM 3340 C CA . ALA B 1 121 ? 7.53 16.036 17.749 1 98.5 121 ALA B CA 1
ATOM 3341 C C . ALA B 1 121 ? 8.712 16.869 17.261 1 98.5 121 ALA B C 1
ATOM 3343 O O . ALA B 1 121 ? 9.641 16.34 16.646 1 98.5 121 ALA B O 1
ATOM 3344 N N . SER B 1 122 ? 8.658 18.149 17.529 1 98.09 122 SER B N 1
ATOM 3345 C CA . SER B 1 122 ? 9.757 19.038 17.168 1 98.09 122 SER B CA 1
ATOM 3346 C C . SER B 1 122 ? 11.048 18.636 17.873 1 98.09 122 SER B C 1
ATOM 3348 O O . SER B 1 122 ? 12.118 18.622 17.261 1 98.09 122 SER B O 1
ATOM 3350 N N . ASN B 1 123 ? 10.958 18.324 19.118 1 97.52 123 ASN B N 1
ATOM 3351 C CA . ASN B 1 123 ? 12.118 17.87 19.877 1 97.52 123 ASN B CA 1
ATOM 3352 C C . ASN B 1 123 ? 12.729 16.612 19.266 1 97.52 123 ASN B C 1
ATOM 3354 O O . ASN B 1 123 ? 13.951 16.448 19.263 1 97.52 123 ASN B O 1
ATOM 3358 N N . MET B 1 124 ? 11.9 15.756 18.76 1 97.95 124 MET B N 1
ATOM 3359 C CA . MET B 1 124 ? 12.401 14.547 18.113 1 97.95 124 MET B CA 1
ATOM 3360 C C . MET B 1 124 ? 13.206 14.893 16.864 1 97.95 124 MET B C 1
ATOM 3362 O O . MET B 1 124 ? 14.281 14.333 16.639 1 97.95 124 MET B O 1
ATOM 3366 N N . LEU B 1 125 ? 12.688 15.788 16.062 1 97.91 125 LEU B N 1
ATOM 3367 C CA . LEU B 1 125 ? 13.42 16.209 14.872 1 97.91 125 LEU B CA 1
ATOM 3368 C C . LEU B 1 125 ? 14.767 16.816 15.249 1 97.91 125 LEU B C 1
ATOM 3370 O O . LEU B 1 125 ? 15.782 16.532 14.608 1 97.91 125 LEU B O 1
ATOM 3374 N N . ASP B 1 126 ? 14.785 17.64 16.273 1 97.3 126 ASP B N 1
ATOM 3375 C CA . ASP B 1 126 ? 16.032 18.227 16.754 1 97.3 126 ASP B CA 1
ATOM 3376 C C . ASP B 1 126 ? 17.009 17.144 17.207 1 97.3 126 ASP B C 1
ATOM 3378 O O . ASP B 1 126 ? 18.205 17.22 16.917 1 97.3 126 ASP B O 1
ATOM 3382 N N . TYR B 1 127 ? 16.443 16.219 17.949 1 97.2 127 TYR B N 1
ATOM 3383 C CA . TYR B 1 127 ? 17.273 15.134 18.46 1 97.2 127 TYR B CA 1
ATOM 3384 C C . TYR B 1 127 ? 17.907 14.348 17.319 1 97.2 127 TYR B C 1
ATOM 3386 O O . TYR B 1 127 ? 19.091 14.008 17.374 1 97.2 127 TYR B O 1
ATOM 3394 N N . LEU B 1 128 ? 17.17 14.044 16.283 1 97.78 128 LEU B N 1
ATOM 3395 C CA . LEU B 1 128 ? 17.673 13.332 15.114 1 97.78 128 LEU B CA 1
ATOM 3396 C C . LEU B 1 128 ? 18.705 14.172 14.368 1 97.78 128 LEU B C 1
ATOM 3398 O O . LEU B 1 128 ? 19.716 13.647 13.897 1 97.78 128 LEU B O 1
ATOM 3402 N N . SER B 1 129 ? 18.418 15.463 14.239 1 96.89 129 SER B N 1
ATOM 3403 C CA . SER B 1 129 ? 19.358 16.366 13.584 1 96.89 129 SER B CA 1
ATOM 3404 C C . SER B 1 129 ? 20.7 16.387 14.307 1 96.89 129 SER B C 1
ATOM 3406 O O . SER B 1 129 ? 21.755 16.313 13.673 1 96.89 129 SER B O 1
ATOM 3408 N N . ARG B 1 130 ? 20.671 16.368 15.555 1 96.4 130 ARG B N 1
ATOM 3409 C CA . ARG B 1 130 ? 21.871 16.493 16.377 1 96.4 130 ARG B CA 1
ATOM 3410 C C . ARG B 1 130 ? 22.653 15.184 16.407 1 96.4 130 ARG B C 1
ATOM 3412 O O . ARG B 1 130 ? 23.885 15.192 16.432 1 96.4 130 ARG B O 1
ATOM 3419 N N . ASN B 1 131 ? 21.98 14.07 16.365 1 96.27 131 ASN B N 1
ATOM 3420 C CA . ASN B 1 131 ? 22.655 12.823 16.707 1 96.27 131 ASN B CA 1
ATOM 3421 C C . ASN B 1 131 ? 22.904 11.963 15.472 1 96.27 131 ASN B C 1
ATOM 3423 O O . ASN B 1 131 ? 23.813 11.131 15.462 1 96.27 131 ASN B O 1
ATOM 3427 N N . VAL B 1 132 ? 22.07 12.133 14.442 1 96.38 132 VAL B N 1
ATOM 3428 C CA . VAL B 1 132 ? 22.278 11.294 13.266 1 96.38 132 VAL B CA 1
ATOM 3429 C C . VAL B 1 132 ? 22.219 12.15 12.003 1 96.38 132 VAL B C 1
ATOM 3431 O O . VAL B 1 132 ? 21.956 11.639 10.912 1 96.38 132 VAL B O 1
ATOM 3434 N N . ASP B 1 133 ? 22.242 13.444 12.165 1 95.65 133 ASP B N 1
ATOM 3435 C CA . ASP B 1 133 ? 22.432 14.422 11.098 1 95.65 133 ASP B CA 1
ATOM 3436 C C . ASP B 1 133 ? 21.231 14.447 10.155 1 95.65 133 ASP B C 1
ATOM 3438 O O . ASP B 1 133 ? 21.395 14.453 8.934 1 95.65 133 ASP B O 1
ATOM 3442 N N . LEU B 1 134 ? 20.09 14.332 10.743 1 96.85 134 LEU B N 1
ATOM 3443 C CA . LEU B 1 134 ? 18.889 14.544 9.943 1 96.85 134 LEU B CA 1
ATOM 3444 C C . LEU B 1 134 ? 18.897 15.931 9.308 1 96.85 134 LEU B C 1
ATOM 3446 O O . LEU B 1 134 ? 19.117 16.931 9.995 1 96.85 134 LEU B O 1
ATOM 3450 N N . ASN B 1 135 ? 18.72 15.972 7.98 1 95.14 135 ASN B N 1
ATOM 3451 C CA . ASN B 1 135 ? 18.481 17.239 7.298 1 95.14 135 ASN B CA 1
ATOM 3452 C C . ASN B 1 135 ? 17.011 17.643 7.363 1 95.14 135 ASN B C 1
ATOM 3454 O O . ASN B 1 135 ? 16.182 17.101 6.63 1 95.14 135 ASN B O 1
ATOM 3458 N N . LYS B 1 136 ? 16.679 18.582 8.107 1 94.56 136 LYS B N 1
ATOM 3459 C CA . LYS B 1 136 ? 15.297 18.983 8.351 1 94.56 136 LYS B CA 1
ATOM 3460 C C . LYS B 1 136 ? 14.654 19.541 7.084 1 94.56 136 LYS B C 1
ATOM 3462 O O . LYS B 1 136 ? 13.428 19.552 6.957 1 94.56 136 LYS B O 1
ATOM 3467 N N . ARG B 1 137 ? 15.434 20.016 6.148 1 91.02 137 ARG B N 1
ATOM 3468 C CA . ARG B 1 137 ? 14.911 20.53 4.886 1 91.02 137 ARG B CA 1
ATOM 3469 C C . ARG B 1 137 ? 14.347 19.402 4.028 1 91.02 137 ARG B C 1
ATOM 3471 O O . ARG B 1 137 ? 13.563 19.648 3.108 1 91.02 137 ARG B O 1
ATOM 3478 N N . ASP B 1 138 ? 14.725 18.176 4.414 1 91.34 138 ASP B N 1
ATOM 3479 C CA . ASP B 1 138 ? 14.249 17.012 3.673 1 91.34 138 ASP B CA 1
ATOM 3480 C C . ASP B 1 138 ? 13.082 16.342 4.395 1 91.34 138 ASP B C 1
ATOM 3482 O O . ASP B 1 138 ? 12.616 15.279 3.98 1 91.34 138 ASP B O 1
ATOM 3486 N N . VAL B 1 139 ? 12.638 16.965 5.418 1 96.13 139 VAL B N 1
ATOM 3487 C CA . VAL B 1 139 ? 11.528 16.413 6.187 1 96.13 139 VAL B CA 1
ATOM 3488 C C . VAL B 1 139 ? 10.209 16.995 5.683 1 96.13 139 VAL B C 1
ATOM 3490 O O . VAL B 1 139 ? 10.093 18.208 5.491 1 96.13 139 VAL B O 1
ATOM 3493 N N . VAL B 1 140 ? 9.287 16.169 5.336 1 97.15 140 VAL B N 1
ATOM 3494 C CA . VAL B 1 140 ? 7.91 16.578 5.081 1 97.15 140 VAL B CA 1
ATOM 3495 C C . VAL B 1 140 ? 7.017 16.137 6.239 1 97.15 140 VAL B C 1
ATOM 3497 O O . VAL B 1 140 ? 7.027 14.967 6.628 1 97.15 140 VAL B O 1
ATOM 3500 N N . VAL B 1 141 ? 6.334 17.076 6.849 1 98.48 141 VAL B N 1
ATOM 3501 C CA . VAL B 1 141 ? 5.393 16.769 7.922 1 98.48 141 VAL B CA 1
ATOM 3502 C C . VAL B 1 141 ? 3.968 16.763 7.373 1 98.48 141 VAL B C 1
ATOM 3504 O O . VAL B 1 141 ? 3.53 17.736 6.754 1 98.48 141 VAL B O 1
ATOM 3507 N N . VAL B 1 142 ? 3.307 15.662 7.533 1 98.62 142 VAL B N 1
ATOM 3508 C CA . VAL B 1 142 ? 1.949 15.466 7.038 1 98.62 142 VAL B CA 1
ATOM 3509 C C . VAL B 1 142 ? 1.008 15.182 8.207 1 98.62 142 VAL B C 1
ATOM 3511 O O . VAL B 1 142 ? 1.313 14.358 9.072 1 98.62 142 VAL B O 1
ATOM 3514 N N . GLY B 1 143 ? -0.08 15.839 8.286 1 98.79 143 GLY B N 1
ATOM 3515 C CA . GLY B 1 143 ? -1.043 15.607 9.35 1 98.79 143 GLY B CA 1
ATOM 3516 C C . GLY B 1 143 ? -2.483 15.683 8.878 1 98.79 143 GLY B C 1
ATOM 3517 O O . GLY B 1 143 ? -2.798 16.426 7.947 1 98.79 143 GLY B O 1
ATOM 3518 N N . HIS B 1 144 ? -3.386 14.949 9.531 1 98.79 144 HIS B N 1
ATOM 3519 C CA . HIS B 1 144 ? -4.809 14.926 9.208 1 98.79 144 HIS B CA 1
ATOM 3520 C C . HIS B 1 144 ? -5.645 15.466 10.362 1 98.79 144 HIS B C 1
ATOM 3522 O O . HIS B 1 144 ? -5.453 15.068 11.513 1 98.79 144 HIS B O 1
ATOM 3528 N N . SER B 1 145 ? -6.644 16.305 10.048 1 98.46 145 SER B N 1
ATOM 3529 C CA . SER B 1 145 ? -7.575 16.804 11.054 1 98.46 145 SER B CA 1
ATOM 3530 C C . SER B 1 145 ? -6.84 17.537 12.172 1 98.46 145 SER B C 1
ATOM 3532 O O . SER B 1 145 ? -6.088 18.479 11.914 1 98.46 145 SER B O 1
ATOM 3534 N N . LEU B 1 146 ? -6.85 17.099 13.435 1 98.55 146 LEU B N 1
ATOM 3535 C CA . LEU B 1 146 ? -6.049 17.703 14.495 1 98.55 146 LEU B CA 1
ATOM 3536 C C . LEU B 1 146 ? -4.56 17.543 14.21 1 98.55 146 LEU B C 1
ATOM 3538 O O . LEU B 1 146 ? -3.758 18.409 14.567 1 98.55 146 LEU B O 1
ATOM 3542 N N . GLY B 1 147 ? -4.241 16.499 13.53 1 98.82 147 GLY B N 1
ATOM 3543 C CA . GLY B 1 147 ? -2.853 16.261 13.169 1 98.82 147 GLY B CA 1
ATOM 3544 C C . GLY B 1 147 ? -2.292 17.311 12.229 1 98.82 147 GLY B C 1
ATOM 3545 O O . GLY B 1 147 ? -1.091 17.59 12.247 1 98.82 147 GLY B O 1
ATOM 3546 N N . ALA B 1 148 ? -3.145 17.846 11.405 1 98.84 148 ALA B N 1
ATOM 3547 C CA . ALA B 1 148 ? -2.701 18.922 10.522 1 98.84 148 ALA B CA 1
ATOM 3548 C C . ALA B 1 148 ? -2.264 20.144 11.324 1 98.84 148 ALA B C 1
ATOM 3550 O O . ALA B 1 148 ? -1.281 20.802 10.978 1 98.84 148 ALA B O 1
ATOM 3551 N N . HIS B 1 149 ? -3.012 20.41 12.358 1 98.62 149 HIS B N 1
ATOM 3552 C CA . HIS B 1 149 ? -2.62 21.515 13.225 1 98.62 149 HIS B CA 1
ATOM 3553 C C . HIS B 1 149 ? -1.35 21.182 14.002 1 98.62 149 HIS B C 1
ATOM 3555 O O . HIS B 1 149 ? -0.503 22.052 14.217 1 98.62 149 HIS B O 1
ATOM 3561 N N . VAL B 1 150 ? -1.23 19.939 14.414 1 98.8 150 VAL B N 1
ATOM 3562 C CA . VAL B 1 150 ? 0.022 19.532 15.041 1 98.8 150 VAL B CA 1
ATOM 3563 C C . VAL B 1 150 ? 1.181 19.751 14.072 1 98.8 150 VAL B C 1
ATOM 3565 O O . VAL B 1 150 ? 2.218 20.302 14.449 1 98.8 150 VAL B O 1
ATOM 3568 N N . ALA B 1 151 ? 0.997 19.381 12.846 1 98.81 151 ALA B N 1
ATOM 3569 C CA . ALA B 1 151 ? 2.029 19.555 11.827 1 98.81 151 ALA B CA 1
ATOM 3570 C C . ALA B 1 151 ? 2.422 21.023 11.689 1 98.81 151 ALA B C 1
ATOM 3572 O O . ALA B 1 151 ? 3.609 21.352 11.644 1 98.81 151 ALA B O 1
ATOM 3573 N N . GLY B 1 152 ? 1.424 21.88 11.59 1 98.54 152 GLY B N 1
ATOM 3574 C CA . GLY B 1 152 ? 1.712 23.304 11.543 1 98.54 152 GLY B CA 1
ATOM 3575 C C . GLY B 1 152 ? 2.519 23.79 12.732 1 98.54 152 GLY B C 1
ATOM 3576 O O . GLY B 1 152 ? 3.46 24.571 12.574 1 98.54 152 GLY B O 1
ATOM 3577 N N . ASN B 1 153 ? 2.155 23.324 13.877 1 98.37 153 ASN B N 1
ATOM 3578 C CA . ASN B 1 153 ? 2.831 23.768 15.091 1 98.37 153 ASN B CA 1
ATOM 3579 C C . ASN B 1 153 ? 4.236 23.184 15.197 1 98.37 153 ASN B C 1
ATOM 3581 O O . ASN B 1 153 ? 5.124 23.795 15.794 1 98.37 153 ASN B O 1
ATOM 3585 N N . VAL B 1 154 ? 4.454 21.991 14.628 1 98.63 154 VAL B N 1
ATOM 3586 C CA . VAL B 1 154 ? 5.83 21.528 14.484 1 98.63 154 VAL B CA 1
ATOM 3587 C C . VAL B 1 154 ? 6.644 22.558 13.705 1 98.63 154 VAL B C 1
ATOM 3589 O O . VAL B 1 154 ? 7.769 22.887 14.086 1 98.63 154 VAL B O 1
ATOM 3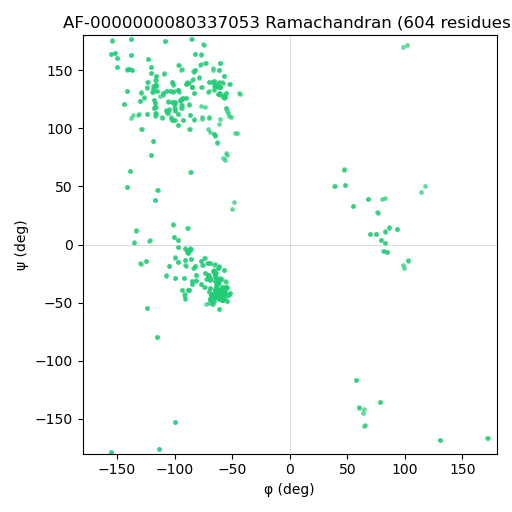592 N N . GLY B 1 155 ? 6.078 23.039 12.643 1 98.11 155 GLY B N 1
ATOM 3593 C CA . GLY B 1 155 ? 6.727 24.078 11.859 1 98.11 155 GLY B CA 1
ATOM 3594 C C . GLY B 1 155 ? 7.05 25.321 12.666 1 98.11 155 GLY B C 1
ATOM 3595 O O . GLY B 1 155 ? 8.144 25.877 12.548 1 98.11 155 GLY B O 1
ATOM 3596 N N . LYS B 1 156 ? 6.129 25.743 13.521 1 96.49 156 LYS B N 1
ATOM 3597 C CA . LYS B 1 156 ? 6.354 26.898 14.385 1 96.49 156 LYS B CA 1
ATOM 3598 C C . LYS B 1 156 ? 7.543 26.668 15.313 1 96.49 156 LYS B C 1
ATOM 3600 O O . LYS B 1 156 ? 8.395 27.545 15.469 1 96.49 156 LYS B O 1
ATOM 3605 N N . TRP B 1 157 ? 7.594 25.484 15.84 1 95.51 157 TRP B N 1
ATOM 3606 C CA . TRP B 1 157 ? 8.66 25.139 16.776 1 95.51 157 TRP B CA 1
ATOM 3607 C C . TRP B 1 157 ? 10.006 25.061 16.063 1 95.51 157 TRP B C 1
ATOM 3609 O O . TRP B 1 157 ? 11.051 25.317 16.667 1 95.51 157 TRP B O 1
ATOM 3619 N N . GLN B 1 158 ? 9.96 24.711 14.772 1 96.37 158 GLN B N 1
ATOM 3620 C CA . GLN B 1 158 ? 11.193 24.526 14.015 1 96.37 158 GLN B CA 1
ATOM 3621 C C . GLN B 1 158 ? 11.693 25.85 13.445 1 96.37 158 GLN B C 1
ATOM 3623 O O . GLN B 1 158 ? 12.8 25.922 12.907 1 96.37 158 GLN B O 1
ATOM 3628 N N . SER B 1 159 ? 10.948 26.95 13.629 1 90.65 159 SER B N 1
ATOM 3629 C CA . SER B 1 159 ? 11.303 28.337 13.347 1 90.65 159 SER B CA 1
ATOM 3630 C C . SER B 1 159 ? 11.899 28.482 11.951 1 90.65 159 SER B C 1
ATOM 3632 O O . SER B 1 159 ? 12.991 29.03 11.791 1 90.65 159 SER B O 1
ATOM 3634 N N . GLY B 1 160 ? 11.193 27.945 10.916 1 85.48 160 GLY B N 1
ATOM 3635 C CA . GLY B 1 160 ? 11.586 28.19 9.538 1 85.48 160 GLY B CA 1
ATOM 3636 C C . GLY B 1 160 ? 12.509 27.124 8.981 1 85.48 160 GLY B C 1
ATOM 3637 O O . GLY B 1 160 ? 13.029 27.263 7.872 1 85.48 160 GLY B O 1
ATOM 3638 N N . GLU B 1 161 ? 12.656 26 9.613 1 92.35 161 GLU B N 1
ATOM 3639 C CA . GLU B 1 161 ? 13.616 24.992 9.174 1 92.35 161 GLU B CA 1
ATOM 3640 C C . GLU B 1 161 ? 12.941 23.922 8.32 1 92.35 161 GLU B C 1
ATOM 3642 O O . GLU B 1 161 ? 13.616 23.135 7.654 1 92.35 161 GLU B O 1
ATOM 3647 N N . LEU B 1 162 ? 11.638 23.883 8.368 1 94.54 162 LEU B N 1
ATOM 3648 C CA . LEU B 1 162 ? 10.925 22.894 7.566 1 94.54 162 LEU B CA 1
ATOM 3649 C C . LEU B 1 162 ? 10.611 23.444 6.179 1 94.54 162 LEU B C 1
ATOM 3651 O O . LEU B 1 162 ? 10.229 24.608 6.04 1 94.54 162 LEU B O 1
ATOM 3655 N N . GLU B 1 163 ? 10.765 22.618 5.213 1 93.1 163 GLU B N 1
ATOM 3656 C CA . GLU B 1 163 ? 10.473 23.055 3.851 1 93.1 163 GLU B CA 1
ATOM 3657 C C . GLU B 1 163 ? 9.002 22.842 3.506 1 93.1 163 GLU B C 1
ATOM 3659 O O . GLU B 1 163 ? 8.381 23.69 2.862 1 93.1 163 GLU B O 1
ATOM 3664 N N . THR B 1 164 ? 8.472 21.749 3.955 1 95.76 164 THR B N 1
ATOM 3665 C CA . THR B 1 164 ? 7.148 21.418 3.441 1 95.76 164 THR B CA 1
ATOM 3666 C C . THR B 1 164 ? 6.271 20.832 4.544 1 95.76 164 THR B C 1
ATOM 3668 O O . THR B 1 164 ? 6.726 19.996 5.328 1 95.76 164 THR B O 1
ATOM 3671 N N . ILE B 1 165 ? 5.068 21.308 4.685 1 97.23 165 ILE B N 1
ATOM 3672 C CA . ILE B 1 165 ? 4.003 20.73 5.497 1 97.23 165 ILE B CA 1
ATOM 3673 C C . ILE B 1 165 ? 2.772 20.477 4.629 1 97.23 165 ILE B C 1
ATOM 3675 O O . ILE B 1 165 ? 2.414 21.307 3.79 1 97.23 165 ILE B O 1
ATOM 3679 N N . ILE B 1 166 ? 2.16 19.359 4.755 1 98.04 166 ILE B N 1
ATOM 3680 C CA . ILE B 1 166 ? 0.911 19.041 4.073 1 98.04 166 ILE B CA 1
ATOM 3681 C C . ILE B 1 166 ? -0.195 18.811 5.101 1 98.04 166 ILE B C 1
ATOM 3683 O O . ILE B 1 166 ? -0.118 17.881 5.907 1 98.04 166 ILE B O 1
ATOM 3687 N N . GLY B 1 167 ? -1.16 19.655 5.134 1 98.63 167 GLY B N 1
ATOM 3688 C CA . GLY B 1 167 ? -2.332 19.507 5.982 1 98.63 167 GLY B CA 1
ATOM 3689 C C . GLY B 1 167 ? -3.497 18.838 5.277 1 98.63 167 GLY B C 1
ATOM 3690 O O . GLY B 1 167 ? -4.001 19.35 4.275 1 98.63 167 GLY B O 1
ATOM 3691 N N . LEU B 1 168 ? -3.924 17.734 5.79 1 98.84 168 LEU B N 1
ATOM 3692 C CA . LEU B 1 168 ? -5.046 16.988 5.231 1 98.84 168 LEU B CA 1
ATOM 3693 C C . LEU B 1 168 ? -6.338 17.311 5.973 1 98.84 168 LEU B C 1
ATOM 3695 O O . LEU B 1 168 ? -6.554 16.834 7.089 1 98.84 168 LEU B O 1
ATOM 3699 N N . ASP B 1 169 ? -7.114 18.101 5.38 1 98.67 169 ASP B N 1
ATOM 3700 C CA . ASP B 1 169 ? -8.4 18.56 5.896 1 98.67 169 ASP B CA 1
ATOM 3701 C C . ASP B 1 169 ? -8.278 19.016 7.349 1 98.67 169 ASP B C 1
ATOM 3703 O O . ASP B 1 169 ? -8.945 18.475 8.233 1 98.67 169 ASP B O 1
ATOM 3707 N N . PRO B 1 170 ? -7.52 20.066 7.59 1 98.66 170 PRO B N 1
ATOM 3708 C CA . PRO B 1 170 ? -7.333 20.555 8.957 1 98.66 170 PRO B CA 1
ATOM 3709 C C . PRO B 1 170 ? -8.654 20.795 9.684 1 98.66 170 PRO B C 1
ATOM 3711 O O . PRO B 1 170 ? -9.588 21.355 9.105 1 98.66 170 PRO B O 1
ATOM 3714 N N . ALA B 1 171 ? -8.702 20.405 10.943 1 97.75 171 ALA B N 1
ATOM 3715 C CA . ALA B 1 171 ? -9.928 20.497 11.732 1 97.75 171 ALA B CA 1
ATOM 3716 C C . ALA B 1 171 ? -10.384 21.947 11.87 1 97.75 171 ALA B C 1
ATOM 3718 O O . ALA B 1 171 ? -9.575 22.834 12.153 1 97.75 171 ALA B O 1
ATOM 3719 N N . LEU B 1 172 ? -11.651 22.16 11.705 1 95.48 172 LEU B N 1
ATOM 3720 C CA . LEU B 1 172 ? -12.23 23.492 11.841 1 95.48 172 LEU B CA 1
ATOM 3721 C C . LEU B 1 172 ? -12.699 23.739 13.271 1 95.48 172 LEU B C 1
ATOM 3723 O O . LEU B 1 172 ? -12.445 24.804 13.837 1 95.48 172 LEU B O 1
ATOM 3727 N N . PRO B 1 173 ? -13.361 22.779 13.921 1 92.08 173 PRO B N 1
ATOM 3728 C CA . PRO B 1 173 ? -13.923 23.052 15.246 1 92.08 173 PRO B CA 1
ATOM 3729 C C . PRO B 1 173 ? -12.877 23.558 16.237 1 92.08 173 PRO B C 1
ATOM 3731 O O . PRO B 1 173 ? -11.879 22.877 16.488 1 92.08 173 PRO B O 1
ATOM 3734 N N . PHE B 1 174 ? -13.078 24.721 16.684 1 90.65 174 PHE B N 1
ATOM 3735 C CA . PHE B 1 174 ? -12.291 25.373 17.723 1 90.65 174 PHE B CA 1
ATOM 3736 C C . PHE B 1 174 ? -11.029 25.994 17.137 1 90.65 174 PHE B C 1
ATOM 3738 O O . PHE B 1 174 ? -10.123 26.387 17.875 1 90.65 174 PHE B O 1
ATOM 3745 N N . PHE B 1 175 ? -10.942 26.048 15.84 1 93.23 175 PHE B N 1
ATOM 3746 C CA . PHE B 1 175 ? -9.776 26.667 15.222 1 93.23 175 PHE B CA 1
ATOM 3747 C C . PHE B 1 175 ? -10.19 27.832 14.331 1 93.23 175 PHE B C 1
ATOM 3749 O O . PHE B 1 175 ? -9.349 28.444 13.669 1 93.23 175 PHE B O 1
ATOM 3756 N N . ALA B 1 176 ? -11.49 28.017 14.417 1 84.24 176 ALA B N 1
ATOM 3757 C CA . ALA B 1 176 ? -11.985 29.126 13.607 1 84.24 176 ALA B CA 1
ATOM 3758 C C . ALA B 1 176 ? -11.353 30.446 14.04 1 84.24 176 ALA B C 1
ATOM 3760 O O . ALA B 1 176 ? -10.809 30.549 15.142 1 84.24 176 ALA B O 1
ATOM 3761 N N . GLY B 1 177 ? -11.301 31.439 13.158 1 79.82 177 GLY B N 1
ATOM 3762 C CA . GLY B 1 177 ? -10.727 32.738 13.471 1 79.82 177 GLY B CA 1
ATOM 3763 C C . GLY B 1 177 ? -9.21 32.744 13.433 1 79.82 177 GLY B C 1
ATOM 3764 O O . GLY B 1 177 ? -8.605 32.224 12.493 1 79.82 177 GLY B O 1
ATOM 3765 N N . ASN B 1 178 ? -8.593 33.312 14.356 1 83.01 178 ASN B N 1
ATOM 3766 C CA . ASN B 1 178 ? -7.142 33.46 14.364 1 83.01 178 ASN B CA 1
ATOM 3767 C C . ASN B 1 178 ? -6.505 32.682 15.512 1 83.01 178 ASN B C 1
ATOM 3769 O O . ASN B 1 178 ? -5.66 33.215 16.234 1 83.01 178 ASN B O 1
ATOM 3773 N N . ALA B 1 179 ? -6.979 31.401 15.63 1 87.95 179 ALA B N 1
ATOM 3774 C CA . ALA B 1 179 ? -6.359 30.578 16.665 1 87.95 179 ALA B CA 1
ATOM 3775 C C . ALA B 1 179 ? -4.85 30.48 16.457 1 87.95 179 ALA B C 1
ATOM 3777 O O . ALA B 1 179 ? -4.387 30.187 15.353 1 87.95 179 ALA B O 1
ATOM 3778 N N . PRO B 1 180 ? -4.075 30.768 17.417 1 90.16 180 PRO B N 1
ATOM 3779 C CA . PRO B 1 180 ? -2.623 30.821 17.238 1 90.16 180 PRO B CA 1
ATOM 3780 C C . PRO B 1 180 ? -2.019 29.459 16.902 1 90.16 180 PRO B C 1
ATOM 3782 O O . PRO B 1 180 ? -0.939 29.387 16.312 1 90.16 180 PRO B O 1
ATOM 3785 N N . ASP B 1 181 ? -2.703 28.399 17.264 1 93.17 181 ASP B N 1
ATOM 3786 C CA . ASP B 1 181 ? -2.149 27.064 17.058 1 93.17 181 ASP B CA 1
ATOM 3787 C C . ASP B 1 181 ? -2.766 26.397 15.831 1 93.17 181 ASP B C 1
ATOM 3789 O O . ASP B 1 181 ? -2.703 25.174 15.685 1 93.17 181 ASP B O 1
ATOM 3793 N N . ARG B 1 182 ? -3.359 27.179 15.031 1 95.42 182 ARG B N 1
ATOM 3794 C CA . ARG B 1 182 ? -3.842 26.667 13.753 1 95.42 182 ARG B CA 1
ATOM 3795 C C . ARG B 1 182 ? -2.72 26.625 12.721 1 95.42 182 ARG B C 1
ATOM 3797 O O . ARG B 1 182 ? -1.834 27.482 12.724 1 95.42 182 ARG B O 1
ATOM 3804 N N . ILE B 1 183 ? -2.82 25.698 11.831 1 97.82 183 ILE B N 1
ATOM 3805 C CA . ILE B 1 183 ? -1.861 25.608 10.735 1 97.82 183 ILE B CA 1
ATOM 3806 C C . ILE B 1 183 ? -1.985 26.838 9.838 1 97.82 183 ILE B C 1
ATOM 3808 O O . ILE B 1 183 ? -3.093 27.305 9.565 1 97.82 183 ILE B O 1
ATOM 3812 N N . ARG B 1 184 ? -0.833 27.361 9.436 1 96.69 184 ARG B N 1
ATOM 3813 C CA . ARG B 1 184 ? -0.763 28.547 8.588 1 96.69 184 ARG B CA 1
ATOM 3814 C C . ARG B 1 184 ? 0.297 28.384 7.504 1 96.69 184 ARG B C 1
ATOM 3816 O O . ARG B 1 184 ? 1.19 27.542 7.624 1 96.69 184 ARG B O 1
ATOM 3823 N N . SER B 1 185 ? 0.198 29.253 6.477 1 95.84 185 SER B N 1
ATOM 3824 C CA . SER B 1 185 ? 1.146 29.223 5.368 1 95.84 185 SER B CA 1
ATOM 3825 C C . SER B 1 185 ? 2.551 29.59 5.832 1 95.84 185 SER B C 1
ATOM 3827 O O . SER B 1 185 ? 3.537 29.235 5.183 1 95.84 185 SER B O 1
ATOM 3829 N N . THR B 1 186 ? 2.723 30.209 7.002 1 96.19 186 THR B N 1
ATOM 3830 C CA . THR B 1 186 ? 4.016 30.687 7.479 1 96.19 186 THR B CA 1
ATOM 3831 C C . THR B 1 186 ? 4.744 29.593 8.256 1 96.19 186 THR B C 1
ATOM 3833 O O . THR B 1 186 ? 5.883 29.784 8.687 1 96.19 186 THR B O 1
ATOM 3836 N N . ASP B 1 187 ? 4.118 28.492 8.457 1 97.13 187 ASP B N 1
ATOM 3837 C CA . ASP B 1 187 ? 4.634 27.469 9.361 1 97.13 187 ASP B CA 1
ATOM 3838 C C . ASP B 1 187 ? 5.773 26.686 8.711 1 97.13 187 ASP B C 1
ATOM 3840 O O . ASP B 1 187 ? 6.489 25.946 9.388 1 97.13 187 ASP B O 1
ATOM 3844 N N . ALA B 1 188 ? 5.967 26.782 7.407 1 96.12 188 ALA B N 1
ATOM 3845 C CA . ALA B 1 188 ? 7.051 26.204 6.616 1 96.12 188 ALA B CA 1
ATOM 3846 C C . ALA B 1 188 ? 7.295 27.014 5.346 1 96.12 188 ALA B C 1
ATOM 3848 O O . ALA B 1 188 ? 6.582 27.982 5.073 1 96.12 188 ALA B O 1
ATOM 3849 N N . ASP B 1 189 ? 8.331 26.629 4.585 1 94.59 189 ASP B N 1
ATOM 3850 C CA . ASP B 1 189 ? 8.56 27.312 3.315 1 94.59 189 ASP B CA 1
ATOM 3851 C C . ASP B 1 189 ? 7.378 27.122 2.368 1 94.59 189 ASP B C 1
ATOM 3853 O O . ASP B 1 189 ? 7.075 28.003 1.56 1 94.59 189 ASP B O 1
ATOM 3857 N N . TYR B 1 190 ? 6.763 25.962 2.497 1 95.51 190 TYR B N 1
ATOM 3858 C CA . TYR B 1 190 ? 5.605 25.624 1.677 1 95.51 190 TYR B CA 1
ATOM 3859 C C . TYR B 1 190 ? 4.595 24.803 2.471 1 95.51 190 TYR B C 1
ATOM 3861 O O . TYR B 1 190 ? 4.93 23.744 3.006 1 95.51 190 TYR B O 1
ATOM 3869 N N . VAL B 1 191 ? 3.431 25.305 2.587 1 96.85 191 VAL B N 1
ATOM 3870 C CA . VAL B 1 191 ? 2.338 24.614 3.265 1 96.85 191 VAL B CA 1
ATOM 3871 C C . VAL B 1 191 ? 1.203 24.35 2.278 1 96.85 191 VAL B C 1
ATOM 3873 O O . VAL B 1 191 ? 0.622 25.286 1.725 1 96.85 191 VAL B O 1
ATOM 3876 N N . GLU B 1 192 ? 0.907 23.098 2.049 1 97.2 192 GLU B N 1
ATOM 3877 C CA . GLU B 1 192 ? -0.176 22.659 1.175 1 97.2 192 GLU B CA 1
ATOM 3878 C C . GLU B 1 192 ? -1.345 22.1 1.982 1 97.2 192 GLU B C 1
ATOM 3880 O O . GLU B 1 192 ? -1.143 21.353 2.941 1 97.2 192 GLU B O 1
ATOM 3885 N N . ILE B 1 193 ? -2.552 22.569 1.624 1 98.41 193 ILE B N 1
ATOM 3886 C CA . ILE B 1 193 ? -3.741 22.078 2.312 1 98.41 193 ILE B CA 1
ATOM 3887 C C . ILE B 1 193 ? -4.669 21.391 1.313 1 98.41 193 ILE B C 1
ATOM 3889 O O . ILE B 1 193 ? -4.921 21.918 0.227 1 98.41 193 ILE B O 1
ATOM 3893 N N . ILE B 1 194 ? -5.156 20.245 1.636 1 98.55 194 ILE B N 1
ATOM 3894 C CA . ILE B 1 194 ? -6.177 19.535 0.874 1 98.55 194 ILE B CA 1
ATOM 3895 C C . ILE B 1 194 ? -7.506 19.581 1.625 1 98.55 194 ILE B C 1
ATOM 3897 O O . ILE B 1 194 ? -7.628 19.027 2.72 1 98.55 194 ILE B O 1
ATOM 3901 N N . HIS B 1 195 ? -8.474 20.24 1.038 1 98.62 195 HIS B N 1
ATOM 3902 C CA . HIS B 1 195 ? -9.785 20.443 1.645 1 98.62 195 HIS B CA 1
ATOM 3903 C C . HIS B 1 195 ? -10.807 19.456 1.092 1 98.62 195 HIS B C 1
ATOM 3905 O O . HIS B 1 195 ? -11.162 19.519 -0.088 1 98.62 195 HIS B O 1
ATOM 3911 N N . THR B 1 196 ? -11.358 18.572 2.021 1 98.54 196 THR B N 1
ATOM 3912 C CA . THR B 1 196 ? -12.301 17.587 1.502 1 98.54 196 THR B CA 1
ATOM 3913 C C . THR B 1 196 ? -13.632 17.669 2.243 1 98.54 196 THR B C 1
ATOM 3915 O O . THR B 1 196 ? -14.628 17.088 1.807 1 98.54 196 THR B O 1
ATOM 3918 N N . ASN B 1 197 ? -13.69 18.347 3.366 1 97.75 197 ASN B N 1
ATOM 3919 C CA . ASN B 1 197 ? -14.913 18.507 4.146 1 97.75 197 ASN B CA 1
ATOM 3920 C C . ASN B 1 197 ? -15.021 19.91 4.737 1 97.75 197 ASN B C 1
ATOM 3922 O O . ASN B 1 197 ? -15.277 20.066 5.932 1 97.75 197 ASN B O 1
ATOM 3926 N N . GLY B 1 198 ? -14.832 20.836 3.937 1 95.34 198 GLY B N 1
ATOM 3927 C CA . GLY B 1 198 ? -14.795 22.236 4.329 1 95.34 198 GLY B CA 1
ATOM 3928 C C . GLY B 1 198 ? -16.094 22.716 4.948 1 95.34 198 GLY B C 1
ATOM 3929 O O . GLY B 1 198 ? -17.176 22.449 4.42 1 95.34 198 GLY B O 1
ATOM 3930 N N . GLY B 1 199 ? -15.952 23.466 6.067 1 91.63 199 GLY B N 1
ATOM 3931 C CA . GLY B 1 199 ? -17.098 24.098 6.699 1 91.63 199 GLY B CA 1
ATOM 3932 C C . GLY B 1 199 ? -17.841 23.176 7.647 1 91.63 199 GLY B C 1
ATOM 3933 O O . GLY B 1 199 ? -18.796 23.592 8.306 1 91.63 199 GLY B O 1
ATOM 3934 N N . VAL B 1 200 ? -17.46 21.924 7.695 1 92.98 200 VAL B N 1
ATOM 3935 C CA . VAL B 1 200 ? -18.067 20.964 8.612 1 92.98 200 VAL B CA 1
ATOM 3936 C C . VAL B 1 200 ? -17.028 20.491 9.626 1 92.98 200 VAL B C 1
ATOM 3938 O O . VAL B 1 200 ? -16.823 21.133 10.659 1 92.98 200 VAL B O 1
ATOM 3941 N N . LEU B 1 201 ? -16.197 19.577 9.201 1 94.99 201 LEU B N 1
ATOM 3942 C CA . LEU B 1 201 ? -15.134 19.141 10.099 1 94.99 201 LEU B CA 1
ATOM 3943 C C . LEU B 1 201 ? -13.815 19.824 9.753 1 94.99 201 LEU B C 1
ATOM 3945 O O . LEU B 1 201 ? -12.95 19.988 10.616 1 94.99 201 LEU B O 1
ATOM 3949 N N . GLY B 1 202 ? -13.616 20.179 8.471 1 96.33 202 GLY B N 1
ATOM 3950 C CA . GLY B 1 202 ? -12.408 20.844 8.007 1 96.33 202 GLY B CA 1
ATOM 3951 C C . GLY B 1 202 ? -12.632 22.299 7.642 1 96.33 202 GLY B C 1
ATOM 3952 O O . GLY B 1 202 ? -13.77 22.772 7.62 1 96.33 202 GLY B O 1
ATOM 3953 N N . PHE B 1 203 ? -11.57 22.971 7.319 1 95.15 203 PHE B N 1
ATOM 3954 C CA . PHE B 1 203 ? -11.61 24.369 6.908 1 95.15 203 PHE B CA 1
ATOM 3955 C C . PHE B 1 203 ? -12.111 24.498 5.475 1 95.15 203 PHE B C 1
ATOM 3957 O O . PHE B 1 203 ? -11.678 23.755 4.591 1 95.15 203 PHE B O 1
ATOM 3964 N N . MET B 1 204 ? -12.995 25.457 5.318 1 95.6 204 MET B N 1
ATOM 3965 C CA . MET B 1 204 ? -13.308 25.851 3.947 1 95.6 204 MET B CA 1
ATOM 3966 C C . MET B 1 204 ? -12.356 26.94 3.464 1 95.6 204 MET B C 1
ATOM 3968 O O . MET B 1 204 ? -11.899 26.908 2.32 1 95.6 204 MET B O 1
ATOM 3972 N N . GLU B 1 205 ? -12.001 27.887 4.315 1 95.89 205 GLU B N 1
ATOM 3973 C CA . GLU B 1 205 ? -11.13 29.006 3.966 1 95.89 205 GLU B CA 1
ATOM 3974 C C . GLU B 1 205 ? -9.719 28.525 3.637 1 95.89 205 GLU B C 1
ATOM 3976 O O . GLU B 1 205 ? -9.205 27.606 4.278 1 95.89 205 GLU B O 1
ATOM 3981 N N . PRO B 1 206 ? -9.153 29.144 2.635 1 97.01 206 PRO B N 1
ATOM 3982 C CA . PRO B 1 206 ? -7.753 28.807 2.366 1 97.01 206 PRO B CA 1
ATOM 3983 C C . PRO B 1 206 ? -6.815 29.238 3.491 1 97.01 206 PRO B C 1
ATOM 3985 O O . PRO B 1 206 ? -6.892 30.375 3.962 1 97.01 206 PRO B O 1
ATOM 3988 N N . ILE B 1 207 ? -5.915 28.342 3.922 1 96.89 207 ILE B N 1
ATOM 3989 C CA . ILE B 1 207 ? -5.079 28.654 5.076 1 96.89 207 ILE B CA 1
ATOM 3990 C C . ILE B 1 207 ? -3.633 28.258 4.787 1 96.89 207 ILE B C 1
ATOM 3992 O O . ILE B 1 207 ? -2.769 28.357 5.662 1 96.89 207 ILE B O 1
ATOM 3996 N N . GLY B 1 208 ? -3.31 27.743 3.585 1 96.77 208 GLY B N 1
ATOM 3997 C CA . GLY B 1 208 ? -1.962 27.39 3.168 1 96.77 208 GLY B CA 1
ATOM 3998 C C . GLY B 1 208 ? -1.438 28.262 2.042 1 96.77 208 GLY B C 1
ATOM 3999 O O . GLY B 1 208 ? -2.015 29.309 1.741 1 96.77 208 GLY B O 1
ATOM 4000 N N . ASP B 1 209 ? -0.232 27.91 1.567 1 96.55 209 ASP B N 1
ATOM 4001 C CA . ASP B 1 209 ? 0.296 28.529 0.356 1 96.55 209 ASP B CA 1
ATOM 4002 C C . ASP B 1 209 ? -0.499 28.095 -0.874 1 96.55 209 ASP B C 1
ATOM 4004 O O . ASP B 1 209 ? -0.724 28.893 -1.787 1 96.55 209 ASP B O 1
ATOM 4008 N N . ALA B 1 210 ? -0.782 26.855 -0.908 1 97.07 210 ALA B N 1
ATOM 4009 C CA . ALA B 1 210 ? -1.638 26.25 -1.926 1 97.07 210 ALA B CA 1
ATOM 4010 C C . ALA B 1 210 ? -2.777 25.461 -1.286 1 97.07 210 ALA B C 1
ATOM 4012 O O . ALA B 1 210 ? -2.544 24.615 -0.419 1 97.07 210 ALA B O 1
ATOM 4013 N N . ASP B 1 211 ? -3.917 25.802 -1.699 1 98.2 211 ASP B N 1
ATOM 4014 C CA . ASP B 1 211 ? -5.115 25.134 -1.198 1 98.2 211 ASP B CA 1
ATOM 4015 C C . ASP B 1 211 ? -5.841 24.395 -2.319 1 98.2 211 ASP B C 1
ATOM 4017 O O . ASP B 1 211 ? -6.27 25.009 -3.299 1 98.2 211 ASP B O 1
ATOM 4021 N N . PHE B 1 212 ? -5.93 23.104 -2.154 1 98.01 212 PHE B N 1
ATOM 4022 C CA . PHE B 1 212 ? -6.6 22.269 -3.144 1 98.01 212 PHE B CA 1
ATOM 4023 C C . PHE B 1 212 ? -7.986 21.86 -2.658 1 98.01 212 PHE B C 1
ATOM 4025 O O . PHE B 1 212 ? -8.142 21.406 -1.523 1 98.01 212 PHE B O 1
ATOM 4032 N N . TYR B 1 213 ? -8.955 22.037 -3.547 1 98.5 213 TYR B N 1
ATOM 4033 C CA . TYR B 1 213 ? -10.352 21.751 -3.243 1 98.5 213 TYR B CA 1
ATOM 4034 C C . TYR B 1 213 ? -10.914 20.701 -4.193 1 98.5 213 TYR B C 1
ATOM 4036 O O . TYR B 1 213 ? -11.719 21.017 -5.072 1 98.5 213 TYR B O 1
ATOM 4044 N N . PRO B 1 214 ? -10.561 19.427 -3.953 1 98.03 214 PRO B N 1
ATOM 4045 C CA . PRO B 1 214 ? -11.251 18.408 -4.746 1 98.03 214 PRO B CA 1
ATOM 4046 C C . PRO B 1 214 ? -12.77 18.477 -4.603 1 98.03 214 PRO B C 1
ATOM 4048 O O . PRO B 1 214 ? -13.289 18.469 -3.483 1 98.03 214 PRO B O 1
ATOM 4051 N N . ASN B 1 215 ? -13.454 18.544 -5.762 1 97.14 215 ASN B N 1
ATOM 4052 C CA . ASN B 1 215 ? -14.912 18.604 -5.787 1 97.14 215 ASN B CA 1
ATOM 4053 C C . ASN B 1 215 ? -15.44 19.764 -4.948 1 97.14 215 ASN B C 1
ATOM 4055 O O . ASN B 1 215 ? -16.375 19.592 -4.163 1 97.14 215 ASN B O 1
ATOM 4059 N N . PHE B 1 216 ? -14.7 20.795 -4.925 1 97.24 216 PHE B N 1
ATOM 4060 C CA . PHE B 1 216 ? -15.014 22.062 -4.275 1 97.24 216 PHE B CA 1
ATOM 4061 C C . PHE B 1 216 ? -14.867 21.946 -2.763 1 97.24 216 PHE B C 1
ATOM 4063 O O . PHE B 1 216 ? -15.35 22.802 -2.019 1 97.24 216 PHE B O 1
ATOM 4070 N N . GLY B 1 217 ? -14.325 20.856 -2.209 1 97.3 217 GLY B N 1
ATOM 4071 C CA . GLY B 1 217 ? -13.724 20.778 -0.886 1 97.3 217 GLY B CA 1
ATOM 4072 C C . GLY B 1 217 ? -14.732 20.491 0.21 1 97.3 217 GLY B C 1
ATOM 4073 O O . GLY B 1 217 ? -14.417 20.608 1.396 1 97.3 217 GLY B O 1
ATOM 4074 N N . ARG B 1 218 ? -15.949 20.065 -0.103 1 94.13 218 ARG B N 1
ATOM 4075 C CA . ARG B 1 218 ? -16.947 19.897 0.948 1 94.13 218 ARG B CA 1
ATOM 4076 C C . ARG B 1 218 ? -17.494 18.473 0.961 1 94.13 218 ARG B C 1
ATOM 4078 O O . ARG B 1 218 ? -17.514 17.82 2.006 1 94.13 218 ARG B O 1
ATOM 4085 N N . ILE B 1 219 ? -17.983 18.019 -0.15 1 94.6 219 ILE B N 1
ATOM 4086 C CA . ILE B 1 219 ? -18.545 16.684 -0.327 1 94.6 219 ILE B CA 1
ATOM 4087 C C . ILE B 1 219 ? -17.702 15.899 -1.329 1 94.6 219 ILE B C 1
ATOM 4089 O O . ILE B 1 219 ? -17.19 16.465 -2.297 1 94.6 219 ILE B O 1
ATOM 4093 N N . GLN B 1 220 ? -17.595 14.625 -1.099 1 97.01 220 GLN B N 1
ATOM 4094 C CA . GLN B 1 220 ? -16.786 13.786 -1.977 1 97.01 220 GLN B CA 1
ATOM 4095 C C . GLN B 1 220 ? -17.628 12.683 -2.613 1 97.01 220 GLN B C 1
ATOM 4097 O O . GLN B 1 220 ? -18.543 12.151 -1.98 1 97.01 220 GLN B O 1
ATOM 4102 N N . PRO B 1 221 ? -17.256 12.34 -3.789 1 94.98 221 PRO B N 1
ATOM 4103 C CA . PRO B 1 221 ? -18.006 11.274 -4.457 1 94.98 221 PRO B CA 1
ATOM 4104 C C . PRO B 1 221 ? -18.004 9.967 -3.667 1 94.98 221 PRO B C 1
ATOM 4106 O O . PRO B 1 221 ? -16.994 9.613 -3.055 1 94.98 221 PRO B O 1
ATOM 4109 N N . SER B 1 222 ? -19.181 9.239 -3.616 1 92.98 222 SER B N 1
ATOM 4110 C CA . SER B 1 222 ? -19.4 7.912 -3.052 1 92.98 222 SER B CA 1
ATOM 4111 C C . SER B 1 222 ? -19.532 7.971 -1.533 1 92.98 222 SER B C 1
ATOM 4113 O O . SER B 1 222 ? -19.651 6.937 -0.874 1 92.98 222 SER B O 1
ATOM 4115 N N . CYS B 1 223 ? -19.514 9.156 -0.9 1 93.47 223 CYS B N 1
ATOM 4116 C CA . CYS B 1 223 ? -19.704 9.262 0.543 1 93.47 223 CYS B CA 1
ATOM 4117 C C . CYS B 1 223 ? -21.184 9.343 0.894 1 93.47 223 CYS B C 1
ATOM 4119 O O . CYS B 1 223 ? -21.554 9.26 2.066 1 93.47 223 CYS B O 1
ATOM 4121 N N . GLY B 1 224 ? -22.139 9.41 -0.053 1 89.6 224 GLY B N 1
ATOM 4122 C CA . GLY B 1 224 ? -23.567 9.519 0.198 1 89.6 224 GLY B CA 1
ATOM 4123 C C . GLY B 1 224 ? -23.943 10.765 0.978 1 89.6 224 GLY B C 1
ATOM 4124 O O . GLY B 1 224 ? -23.398 11.844 0.733 1 89.6 224 GLY B O 1
ATOM 4125 N N . PRO B 1 225 ? -24.902 10.675 1.94 1 84.94 225 PRO B N 1
ATOM 4126 C CA . PRO B 1 225 ? -25.318 11.865 2.686 1 84.94 225 PRO B CA 1
ATOM 4127 C C . PRO B 1 225 ? -24.242 12.364 3.649 1 84.94 225 PRO B C 1
ATOM 4129 O O . PRO B 1 225 ? -24.175 13.561 3.938 1 84.94 225 PRO B O 1
ATOM 4132 N N . ASP B 1 226 ? -23.376 11.473 4.106 1 87.68 226 ASP B N 1
ATOM 4133 C CA . ASP B 1 226 ? -22.215 11.768 4.94 1 87.68 226 ASP B CA 1
ATOM 4134 C C . ASP B 1 226 ? -22.537 12.852 5.966 1 87.68 226 ASP B C 1
ATOM 4136 O O . ASP B 1 226 ? -21.824 13.854 6.063 1 87.68 226 ASP B O 1
ATOM 4140 N N . ALA B 1 227 ? -23.669 12.799 6.81 1 81.62 227 ALA B N 1
ATOM 4141 C CA . ALA B 1 227 ? -24.188 13.794 7.745 1 81.62 227 ALA B CA 1
ATOM 4142 C C . ALA B 1 227 ? -23.113 14.231 8.735 1 81.62 227 ALA B C 1
ATOM 4144 O O . ALA B 1 227 ? -23 15.416 9.056 1 81.62 227 ALA B O 1
ATOM 4145 N N . GLY B 1 228 ? -22.275 13.338 9.158 1 85.26 228 GLY B N 1
ATOM 4146 C CA . GLY B 1 228 ? -21.226 13.651 10.116 1 85.26 228 GLY B CA 1
ATOM 4147 C C . GLY B 1 228 ? -19.922 14.064 9.459 1 85.26 228 GLY B C 1
ATOM 4148 O O . GLY B 1 228 ? -19.011 14.552 10.13 1 85.26 228 GLY B O 1
ATOM 4149 N N . GLY B 1 229 ? -19.808 13.827 8.13 1 89.15 229 GLY B N 1
ATOM 4150 C CA . GLY B 1 229 ? -18.675 14.279 7.339 1 89.15 229 GLY B CA 1
ATOM 4151 C C . GLY B 1 229 ? -17.476 13.354 7.431 1 89.15 229 GLY B C 1
ATOM 4152 O O . GLY B 1 229 ? -16.394 13.68 6.937 1 89.15 229 GLY B O 1
ATOM 4153 N N . SER B 1 230 ? -17.662 12.284 8.178 1 92.04 230 SER B N 1
ATOM 4154 C CA . SER B 1 230 ? -16.524 11.413 8.456 1 92.04 230 SER B CA 1
ATOM 4155 C C . SER B 1 230 ? -15.929 10.853 7.169 1 92.04 230 SER B C 1
ATOM 4157 O O . SER B 1 230 ? -14.707 10.756 7.034 1 92.04 230 SER B O 1
ATOM 4159 N N . CYS B 1 231 ? -16.763 10.499 6.213 1 94.22 231 CYS B N 1
ATOM 4160 C CA . CYS B 1 231 ? -16.298 9.95 4.945 1 94.22 231 CYS B CA 1
ATOM 4161 C C . CYS B 1 231 ? -15.531 10.996 4.145 1 94.22 231 CYS B C 1
ATOM 4163 O O . CYS B 1 231 ? -14.388 10.765 3.747 1 94.22 231 CYS B O 1
ATOM 4165 N N . ALA B 1 232 ? -16.113 12.168 3.958 1 96.98 232 ALA B N 1
ATOM 4166 C CA . ALA B 1 232 ? -15.461 13.244 3.217 1 96.98 232 ALA B CA 1
ATOM 4167 C C . ALA B 1 232 ? -14.193 13.71 3.927 1 96.98 232 ALA B C 1
ATOM 4169 O O . ALA B 1 232 ? -13.195 14.034 3.28 1 96.98 232 ALA B O 1
ATOM 4170 N N . HIS B 1 233 ? -14.276 13.716 5.262 1 97.35 233 HIS B N 1
ATOM 4171 C CA . HIS B 1 233 ? -13.146 14.137 6.082 1 97.35 233 HIS B CA 1
ATOM 4172 C C . HIS B 1 233 ? -11.955 13.202 5.901 1 97.35 233 HIS B C 1
ATOM 4174 O O . HIS B 1 233 ? -10.809 13.653 5.844 1 97.35 233 HIS B O 1
ATOM 4180 N N . ALA B 1 234 ? -12.194 11.98 5.704 1 96.63 234 ALA B N 1
ATOM 4181 C CA . ALA B 1 234 ? -11.151 10.968 5.56 1 96.63 234 ALA B CA 1
ATOM 4182 C C . ALA B 1 234 ? -10.609 10.938 4.134 1 96.63 234 ALA B C 1
ATOM 4184 O O . ALA B 1 234 ? -9.521 10.412 3.887 1 96.63 234 ALA B O 1
ATOM 4185 N N . ARG B 1 235 ? -11.34 11.492 3.177 1 97.84 235 ARG B N 1
ATOM 4186 C CA . ARG B 1 235 ? -10.974 11.41 1.766 1 97.84 235 ARG B CA 1
ATOM 4187 C C . ARG B 1 235 ? -9.665 12.143 1.496 1 97.84 235 ARG B C 1
ATOM 4189 O O . ARG B 1 235 ? -8.928 11.788 0.573 1 97.84 235 ARG B O 1
ATOM 4196 N N . ALA B 1 236 ? -9.348 13.11 2.302 1 98.44 236 ALA B N 1
ATOM 4197 C CA . ALA B 1 236 ? -8.085 13.823 2.128 1 98.44 236 ALA B CA 1
ATOM 4198 C C . ALA B 1 236 ? -6.898 12.87 2.232 1 98.44 236 ALA B C 1
ATOM 4200 O O . ALA B 1 236 ? -5.917 13.008 1.498 1 98.44 236 ALA B O 1
ATOM 4201 N N . VAL B 1 237 ? -6.975 11.932 3.149 1 98.11 237 VAL B N 1
ATOM 4202 C CA . VAL B 1 237 ? -5.922 10.934 3.309 1 98.11 237 VAL B CA 1
ATOM 4203 C C . VAL B 1 237 ? -5.843 10.061 2.058 1 98.11 237 VAL B C 1
ATOM 4205 O O . VAL B 1 237 ? -4.756 9.828 1.525 1 98.11 237 VAL B O 1
ATOM 4208 N N . HIS B 1 238 ? -6.979 9.65 1.57 1 96.86 238 HIS B N 1
ATOM 4209 C CA . HIS B 1 238 ? -7.019 8.789 0.393 1 96.86 238 HIS B CA 1
ATOM 4210 C C . HIS B 1 238 ? -6.443 9.498 -0.828 1 96.86 238 HIS B C 1
ATOM 4212 O O . HIS B 1 238 ? -5.693 8.899 -1.603 1 96.86 238 HIS B O 1
ATOM 4218 N N . PHE B 1 239 ? -6.811 10.731 -1.002 1 97.25 239 PHE B N 1
ATOM 4219 C CA . PHE B 1 239 ? -6.31 11.492 -2.14 1 97.25 239 PHE B CA 1
ATOM 4220 C C . PHE B 1 239 ? -4.801 11.684 -2.042 1 97.25 239 PHE B C 1
ATOM 4222 O O . PHE B 1 239 ? -4.085 11.535 -3.034 1 97.25 239 PHE B O 1
ATOM 4229 N N . TYR B 1 240 ? -4.329 11.982 -0.87 1 97.39 240 TYR B N 1
ATOM 4230 C CA . TYR B 1 240 ? -2.892 12.147 -0.684 1 97.39 240 TYR B CA 1
ATOM 4231 C C . TYR B 1 240 ? -2.149 10.854 -0.995 1 97.39 240 TYR B C 1
ATOM 4233 O O . TYR B 1 240 ? -1.133 10.866 -1.695 1 97.39 240 TYR B O 1
ATOM 4241 N N . VAL B 1 241 ? -2.64 9.829 -0.498 1 96.72 241 VAL B N 1
ATOM 4242 C CA . VAL B 1 241 ? -2.03 8.52 -0.702 1 96.72 241 VAL B CA 1
ATOM 4243 C C . VAL B 1 241 ? -1.967 8.206 -2.196 1 96.72 241 VAL B C 1
ATOM 4245 O O . VAL B 1 241 ? -0.921 7.798 -2.707 1 96.72 241 VAL B O 1
ATOM 4248 N N . GLU B 1 242 ? -3.081 8.407 -2.867 1 94.53 242 GLU B N 1
ATOM 4249 C CA . GLU B 1 242 ? -3.086 8.141 -4.303 1 94.53 242 GLU B CA 1
ATOM 4250 C C . GLU B 1 242 ? -2.127 9.07 -5.04 1 94.53 242 GLU B C 1
ATOM 4252 O O . GLU B 1 242 ? -1.526 8.682 -6.044 1 94.53 242 GLU B O 1
ATOM 4257 N N . SER B 1 243 ? -2.005 10.3 -4.575 1 94.6 243 SER B N 1
ATOM 4258 C CA . SER B 1 243 ? -1.081 11.234 -5.211 1 94.6 243 SER B CA 1
ATOM 4259 C C . SER B 1 243 ? 0.352 10.714 -5.162 1 94.6 243 SER B C 1
ATOM 4261 O O . SER B 1 243 ? 1.166 11.04 -6.028 1 94.6 243 SER B O 1
ATOM 4263 N N . ILE B 1 244 ? 0.722 9.936 -4.167 1 93.99 244 ILE B N 1
ATOM 4264 C CA . ILE B 1 244 ? 2.044 9.334 -4.027 1 93.99 244 ILE B CA 1
ATOM 4265 C C . ILE B 1 244 ? 2.198 8.188 -5.024 1 93.99 244 ILE B C 1
ATOM 4267 O O . ILE B 1 244 ? 3.268 8.005 -5.608 1 93.99 244 ILE B O 1
ATOM 4271 N N . LEU B 1 245 ? 1.13 7.449 -5.249 1 90.92 245 LEU B N 1
ATOM 4272 C CA . LEU B 1 245 ? 1.157 6.21 -6.018 1 90.92 245 LEU B CA 1
ATOM 4273 C C . LEU B 1 245 ? 1.071 6.496 -7.513 1 90.92 245 LEU B C 1
ATOM 4275 O O . LEU B 1 245 ? 1.393 5.633 -8.334 1 90.92 245 LEU B O 1
ATOM 4279 N N . SER B 1 246 ? 0.586 7.692 -7.861 1 84.6 246 SER B N 1
ATOM 4280 C CA . SER B 1 246 ? 0.255 7.981 -9.253 1 84.6 246 SER B CA 1
ATOM 4281 C C . SER B 1 246 ? 1.343 8.816 -9.919 1 84.6 246 SER B C 1
ATOM 4283 O O . SER B 1 246 ? 1.888 9.737 -9.306 1 84.6 246 SER B O 1
ATOM 4285 N N . ARG B 1 247 ? 1.649 8.437 -11.146 1 78.1 247 ARG B N 1
ATOM 4286 C CA . ARG B 1 247 ? 2.61 9.229 -11.907 1 78.1 247 ARG B CA 1
ATOM 4287 C C . ARG B 1 247 ? 2.024 10.584 -12.287 1 78.1 247 ARG B C 1
ATOM 4289 O O . ARG B 1 247 ? 2.697 11.611 -12.177 1 78.1 247 ARG B O 1
ATOM 4296 N N . ASN B 1 248 ? 0.811 10.615 -12.781 1 77.47 248 ASN B N 1
ATOM 4297 C CA . ASN B 1 248 ? 0.19 11.864 -13.207 1 77.47 248 ASN B CA 1
ATOM 4298 C C . ASN B 1 248 ? -0.478 12.586 -12.04 1 77.47 248 ASN B C 1
ATOM 4300 O O . ASN B 1 248 ? -0.534 13.817 -12.016 1 77.47 248 ASN B O 1
ATOM 4304 N N . GLY B 1 249 ? -1.03 11.67 -11.083 1 84.49 249 GLY B N 1
ATOM 4305 C CA . GLY B 1 249 ? -1.608 12.22 -9.867 1 84.49 249 GLY B CA 1
ATOM 4306 C C . GLY B 1 249 ? -2.832 13.078 -10.123 1 84.49 249 GLY B C 1
ATOM 4307 O O . GLY B 1 249 ? -3.585 12.829 -11.067 1 84.49 249 GLY B O 1
ATOM 4308 N N . PHE B 1 250 ? -3.135 13.987 -9.205 1 92.59 250 PHE B N 1
ATOM 4309 C CA . PHE B 1 250 ? -4.257 14.917 -9.226 1 92.59 250 PHE B CA 1
ATOM 4310 C C . PHE B 1 250 ? -3.82 16.281 -9.747 1 92.59 250 PHE B C 1
ATOM 4312 O O . PHE B 1 250 ? -3.04 16.979 -9.097 1 92.59 250 PHE B O 1
ATOM 4319 N N . VAL B 1 251 ? -4.308 16.625 -10.886 1 92.84 251 VAL B N 1
ATOM 4320 C CA . VAL B 1 251 ? -3.954 17.937 -11.419 1 92.84 251 VAL B CA 1
ATOM 4321 C C . VAL B 1 251 ? -5.086 18.926 -11.152 1 92.84 251 VAL B C 1
ATOM 4323 O O . VAL B 1 251 ? -6.203 18.749 -11.645 1 92.84 251 VAL B O 1
ATOM 4326 N N . GLY B 1 252 ? -4.771 19.883 -10.363 1 94.57 252 GLY B N 1
ATOM 4327 C CA . GLY B 1 252 ? -5.734 20.936 -10.083 1 94.57 252 GLY B CA 1
ATOM 4328 C C . GLY B 1 252 ? -5.575 22.145 -10.986 1 94.57 252 GLY B C 1
ATOM 4329 O O . GLY B 1 252 ? -4.465 22.458 -11.423 1 94.57 252 GLY B O 1
ATOM 4330 N N . GLN B 1 253 ? -6.656 22.807 -11.222 1 96.43 253 GLN B N 1
ATOM 4331 C CA . GLN B 1 253 ? -6.68 24.081 -11.933 1 96.43 253 GLN B CA 1
ATOM 4332 C C . GLN B 1 253 ? -6.807 25.25 -10.96 1 96.43 253 GLN B C 1
ATOM 4334 O O . GLN B 1 253 ? -7.663 25.236 -10.073 1 96.43 253 GLN B O 1
ATOM 4339 N N . GLN B 1 254 ? -5.952 26.205 -11.189 1 97.41 254 GLN B N 1
ATOM 4340 C CA . GLN B 1 254 ? -6.025 27.374 -10.32 1 97.41 254 GLN B CA 1
ATOM 4341 C C . GLN B 1 254 ? -7.28 28.194 -10.605 1 97.41 254 GLN B C 1
ATOM 4343 O O . GLN B 1 254 ? -7.613 28.446 -11.765 1 97.41 254 GLN B O 1
ATOM 4348 N N . CYS B 1 255 ? -7.968 28.527 -9.547 1 98.34 255 CYS B N 1
ATOM 4349 C CA . CYS B 1 255 ? -9.125 29.411 -9.632 1 98.34 255 CYS B CA 1
ATOM 4350 C C . CYS B 1 255 ? -8.738 30.849 -9.311 1 98.34 255 CYS B C 1
ATOM 4352 O O . CYS B 1 255 ? -7.795 31.089 -8.555 1 98.34 255 CYS B O 1
ATOM 4354 N N . GLU B 1 256 ? -9.422 31.772 -9.777 1 97.38 256 GLU B N 1
ATOM 4355 C CA . GLU B 1 256 ? -9.113 33.189 -9.61 1 97.38 256 GLU B CA 1
ATOM 4356 C C . GLU B 1 256 ? -9.195 33.602 -8.144 1 97.38 256 GLU B C 1
ATOM 4358 O O . GLU B 1 256 ? -8.46 34.488 -7.701 1 97.38 256 GLU B O 1
ATOM 4363 N N . SER B 1 257 ? -10.171 32.984 -7.532 1 95.59 257 SER B N 1
ATOM 4364 C CA . SER B 1 257 ? -10.353 33.381 -6.139 1 95.59 257 SER B CA 1
ATOM 4365 C C . SER B 1 257 ? -11.034 32.279 -5.335 1 95.59 257 SER B C 1
ATOM 4367 O O . SER B 1 257 ? -11.611 31.352 -5.907 1 95.59 257 SER B O 1
ATOM 4369 N N . PHE B 1 258 ? -10.911 32.448 -4.038 1 97.06 258 PHE B N 1
ATOM 4370 C CA . PHE B 1 258 ? -11.614 31.541 -3.138 1 97.06 258 PHE B CA 1
ATOM 4371 C C . PHE B 1 258 ? -13.122 31.65 -3.33 1 97.06 258 PHE B C 1
ATOM 4373 O O . PHE B 1 258 ? -13.848 30.67 -3.151 1 97.06 258 PHE B O 1
ATOM 4380 N N . GLN B 1 259 ? -13.611 32.75 -3.67 1 96.91 259 GLN B N 1
ATOM 4381 C CA . GLN B 1 259 ? -15.034 32.93 -3.939 1 96.91 259 GLN B CA 1
ATOM 4382 C C . GLN B 1 259 ? -15.519 31.958 -5.011 1 96.91 259 GLN B C 1
ATOM 4384 O O . GLN B 1 259 ? -16.662 31.5 -4.969 1 96.91 259 GLN B O 1
ATOM 4389 N N . ASN B 1 260 ? -14.609 31.632 -5.924 1 97.14 260 ASN B N 1
ATOM 4390 C CA . ASN B 1 260 ? -14.948 30.635 -6.934 1 97.14 260 ASN B CA 1
ATOM 4391 C C . ASN B 1 260 ? -15.324 29.299 -6.299 1 97.14 260 ASN B C 1
ATOM 4393 O O . ASN B 1 260 ? -16.316 28.68 -6.688 1 97.14 260 ASN B O 1
ATOM 4397 N N . ILE B 1 261 ? -14.614 28.917 -5.334 1 97.38 261 ILE B N 1
ATOM 4398 C CA . ILE B 1 261 ? -14.863 27.659 -4.638 1 97.38 261 ILE B CA 1
ATOM 4399 C C . ILE B 1 261 ? -16.209 27.725 -3.919 1 97.38 261 ILE B C 1
ATOM 4401 O O . ILE B 1 261 ? -17.013 26.794 -4.006 1 97.38 261 ILE B O 1
ATOM 4405 N N . ARG B 1 262 ? -16.457 28.805 -3.251 1 95.69 262 ARG B N 1
ATOM 4406 C CA . ARG B 1 262 ? -17.69 28.985 -2.493 1 95.69 262 ARG B CA 1
ATOM 4407 C C . ARG B 1 262 ? -18.908 28.949 -3.41 1 95.69 262 ARG B C 1
ATOM 4409 O O . ARG B 1 262 ? -19.97 28.458 -3.022 1 95.69 262 ARG B O 1
ATOM 4416 N N . ASP B 1 263 ? -18.694 29.413 -4.623 1 95.47 263 ASP B N 1
ATOM 4417 C CA . ASP B 1 263 ? -19.796 29.516 -5.575 1 95.47 263 ASP B CA 1
ATOM 4418 C C . ASP B 1 263 ? -19.96 28.222 -6.368 1 95.47 263 ASP B C 1
ATOM 4420 O O . ASP B 1 263 ? -20.891 28.09 -7.166 1 95.47 263 ASP B O 1
ATOM 4424 N N . GLY B 1 264 ? -19.096 27.382 -6.207 1 94.7 264 GLY B N 1
ATOM 4425 C CA . GLY B 1 264 ? -19.179 26.128 -6.938 1 94.7 264 GLY B CA 1
ATOM 4426 C C . GLY B 1 264 ? -18.778 26.258 -8.395 1 94.7 264 GLY B C 1
ATOM 4427 O O . GLY B 1 264 ? -19.335 25.581 -9.261 1 94.7 264 GLY B O 1
ATOM 4428 N N . LEU B 1 265 ? -17.945 27.216 -8.602 1 93.07 265 LEU B N 1
ATOM 4429 C CA . LEU B 1 265 ? -17.411 27.465 -9.937 1 93.07 265 LEU B CA 1
ATOM 4430 C C . LEU B 1 265 ? -15.929 27.816 -9.873 1 93.07 265 LEU B C 1
ATOM 4432 O O . LEU B 1 265 ? -15.427 28.22 -8.821 1 93.07 265 LEU B O 1
ATOM 4436 N N . CYS B 1 266 ? -15.13 27.533 -10.877 1 96.32 266 CYS B N 1
ATOM 4437 C CA . CYS B 1 266 ? -13.726 27.922 -10.936 1 96.32 266 CYS B CA 1
ATOM 4438 C C . CYS B 1 266 ? -13.411 28.631 -12.248 1 96.32 266 CYS B C 1
ATOM 4440 O O . CYS B 1 266 ? -13.337 27.995 -13.301 1 96.32 266 CYS B O 1
ATOM 4442 N N . ASN B 1 267 ? -13.377 29.982 -12.136 1 97.56 267 ASN B N 1
ATOM 4443 C CA . ASN B 1 267 ? -12.778 30.703 -13.254 1 97.56 267 ASN B CA 1
ATOM 4444 C C . ASN B 1 267 ? -11.268 30.488 -13.314 1 97.56 267 ASN B C 1
ATOM 4446 O O . ASN B 1 267 ? -10.525 31.046 -12.506 1 97.56 267 ASN B O 1
ATOM 4450 N N . VAL B 1 268 ? -10.866 29.753 -14.305 1 97.07 268 VAL B N 1
ATOM 4451 C CA . VAL B 1 268 ? -9.505 29.226 -14.318 1 97.07 268 VAL B CA 1
ATOM 4452 C C . VAL B 1 268 ? -8.533 30.316 -14.762 1 97.07 268 VAL B C 1
ATOM 4454 O O . VAL B 1 268 ? -8.844 31.11 -15.653 1 97.07 268 VAL B O 1
ATOM 4457 N N . THR B 1 269 ? -7.337 30.378 -14.205 1 96.75 269 THR B N 1
ATOM 4458 C CA . THR B 1 269 ? -6.294 31.338 -14.551 1 96.75 269 THR B CA 1
ATOM 4459 C C . THR B 1 269 ? -5.401 30.79 -15.66 1 96.75 269 THR B C 1
ATOM 4461 O O . THR B 1 269 ? -4.631 31.536 -16.269 1 96.75 269 THR B O 1
ATOM 4464 N N . GLY B 1 270 ? -5.432 29.418 -15.881 1 95.25 270 GLY B N 1
ATOM 4465 C CA . GLY B 1 270 ? -4.545 28.765 -16.831 1 95.25 270 GLY B CA 1
ATOM 4466 C C . GLY B 1 270 ? -3.389 28.041 -16.168 1 95.25 270 GLY B C 1
ATOM 4467 O O . GLY B 1 270 ? -2.718 27.222 -16.799 1 95.25 270 GLY B O 1
ATOM 4468 N N . VAL B 1 271 ? -3.187 28.342 -14.881 1 94.33 271 VAL B N 1
ATOM 4469 C CA . VAL B 1 271 ? -2.125 27.681 -14.128 1 94.33 271 VAL B CA 1
ATOM 4470 C C . VAL B 1 271 ? -2.635 26.353 -13.573 1 94.33 271 VAL B C 1
ATOM 4472 O O . VAL B 1 271 ? -3.764 26.27 -13.085 1 94.33 271 VAL B O 1
ATOM 4475 N N . THR B 1 272 ? -1.861 25.317 -13.688 1 93.28 272 THR B N 1
ATOM 4476 C CA . THR B 1 272 ? -2.182 24.016 -13.112 1 93.28 272 THR B CA 1
ATOM 4477 C C . THR B 1 272 ? -1.104 23.581 -12.124 1 93.28 272 THR B C 1
ATOM 4479 O O . THR B 1 272 ? 0.03 24.062 -12.183 1 93.28 272 THR B O 1
ATOM 4482 N N . SER B 1 273 ? -1.484 22.789 -11.183 1 92.69 273 SER B N 1
ATOM 4483 C CA . SER B 1 273 ? -0.537 22.224 -10.228 1 92.69 273 SER B CA 1
ATOM 4484 C C . SER B 1 273 ? -1 20.858 -9.732 1 92.69 273 SER B C 1
ATOM 4486 O O . SER B 1 273 ? -2.202 20.596 -9.652 1 92.69 273 SER B O 1
ATOM 4488 N N . ARG B 1 274 ? -0.05 20.029 -9.35 1 92.31 274 ARG B N 1
ATOM 4489 C CA . ARG B 1 274 ? -0.368 18.717 -8.795 1 92.31 274 ARG B CA 1
ATOM 4490 C C . ARG B 1 274 ? -0.644 18.809 -7.298 1 92.31 274 ARG B C 1
ATOM 4492 O O . ARG B 1 274 ? 0.058 19.518 -6.574 1 92.31 274 ARG B O 1
ATOM 4499 N N . MET B 1 275 ? -1.664 18.152 -6.916 1 95.13 275 MET B N 1
ATOM 4500 C CA . MET B 1 275 ? -1.975 18.025 -5.495 1 95.13 275 MET B CA 1
ATOM 4501 C C . MET B 1 275 ? -1.166 16.9 -4.859 1 95.13 275 MET B C 1
ATOM 4503 O O . MET B 1 275 ? -1.166 15.772 -5.356 1 95.13 275 MET B O 1
ATOM 4507 N N . GLY B 1 276 ? -0.516 17.161 -3.732 1 93.38 276 GLY B N 1
ATOM 4508 C CA . GLY B 1 276 ? 0.258 16.155 -3.023 1 93.38 276 GLY B CA 1
ATOM 4509 C C . GLY B 1 276 ? 1.448 15.649 -3.817 1 93.38 276 GLY B C 1
ATOM 4510 O O . GLY B 1 276 ? 2.19 16.438 -4.405 1 93.38 276 GLY B O 1
ATOM 4511 N N . GLY B 1 277 ? 1.699 14.342 -3.691 1 88.2 277 GLY B N 1
ATOM 4512 C CA . GLY B 1 277 ? 2.74 13.681 -4.462 1 88.2 277 GLY B CA 1
ATOM 4513 C C . GLY B 1 277 ? 4.036 13.51 -3.692 1 88.2 277 GLY B C 1
ATOM 4514 O O . GLY B 1 277 ? 4.182 14.038 -2.588 1 88.2 277 GLY B O 1
ATOM 4515 N N . GLU B 1 278 ? 4.958 12.717 -4.274 1 84.66 278 GLU B N 1
ATOM 4516 C CA . GLU B 1 278 ? 6.329 12.48 -3.833 1 84.66 278 GLU B CA 1
ATOM 4517 C C . GLU B 1 278 ? 7.302 12.526 -5.008 1 84.66 278 GLU B C 1
ATOM 4519 O O . GLU B 1 278 ? 7.24 11.684 -5.906 1 84.66 278 GLU B O 1
ATOM 4524 N N . PRO B 1 279 ? 8.234 13.6 -5.077 1 76.22 279 PRO B N 1
ATOM 4525 C CA . PRO B 1 279 ? 8.409 14.629 -4.049 1 76.22 279 PRO B CA 1
ATOM 4526 C C . PRO B 1 279 ? 7.252 15.626 -4.01 1 76.22 279 PRO B C 1
ATOM 4528 O O . PRO B 1 279 ? 6.586 15.844 -5.025 1 76.22 279 PRO B O 1
ATOM 4531 N N . PRO B 1 280 ? 7.18 16.154 -2.87 1 71.53 280 PRO B N 1
ATOM 4532 C CA . PRO B 1 280 ? 6.154 17.195 -2.78 1 71.53 280 PRO B CA 1
ATOM 4533 C C . PRO B 1 280 ? 6.477 18.417 -3.638 1 71.53 280 PRO B C 1
ATOM 4535 O O . PRO B 1 280 ? 7.627 18.604 -4.044 1 71.53 280 PRO B O 1
ATOM 4538 N N . ASN B 1 281 ? 5.499 19.161 -4.15 1 67.79 281 ASN B N 1
ATOM 4539 C CA . ASN B 1 281 ? 5.572 20.347 -4.997 1 67.79 281 ASN B CA 1
ATOM 4540 C C . ASN B 1 281 ? 6.553 21.375 -4.44 1 67.79 281 ASN B C 1
ATOM 4542 O O . ASN B 1 281 ? 6.364 22.58 -4.618 1 67.79 281 ASN B O 1
ATOM 4546 N N . ALA B 1 282 ? 7.584 21.003 -3.895 1 57.77 282 ALA B N 1
ATOM 4547 C CA . ALA B 1 282 ? 8.412 22.001 -3.223 1 57.77 282 ALA B CA 1
ATOM 4548 C C . ALA B 1 282 ? 9.133 22.887 -4.234 1 57.77 282 ALA B C 1
ATOM 4550 O O . ALA B 1 282 ? 9.133 24.113 -4.106 1 57.77 282 ALA B O 1
ATOM 4551 N N . ALA B 1 283 ? 9.86 22.256 -5.25 1 61.35 283 ALA B N 1
ATOM 4552 C CA . ALA B 1 283 ? 10.55 23.092 -6.229 1 61.35 283 ALA B CA 1
ATOM 4553 C C . ALA B 1 283 ? 9.568 23.675 -7.241 1 61.35 283 ALA B C 1
ATOM 4555 O O . ALA B 1 283 ? 8.895 22.934 -7.962 1 61.35 283 ALA B O 1
ATOM 4556 N N . GLY B 1 284 ? 9.364 24.924 -7.099 1 69.05 284 GLY B N 1
ATOM 4557 C CA . GLY B 1 284 ? 8.368 25.589 -7.925 1 69.05 284 GLY B CA 1
ATOM 4558 C C . GLY B 1 284 ? 6.955 25.436 -7.395 1 69.05 284 GLY B C 1
ATOM 4559 O O . GLY B 1 284 ? 6.009 25.285 -8.17 1 69.05 284 GLY B O 1
ATOM 4560 N N . ALA B 1 285 ? 6.854 25.521 -6.089 1 75.32 285 ALA B N 1
ATOM 4561 C CA . ALA B 1 285 ? 5.656 25.242 -5.301 1 75.32 285 ALA B CA 1
ATOM 4562 C C . ALA B 1 285 ? 4.49 26.121 -5.746 1 75.32 285 ALA B C 1
ATOM 4564 O O . ALA B 1 285 ? 4.644 27.335 -5.9 1 75.32 285 ALA B O 1
ATOM 4565 N N . PRO B 1 286 ? 3.443 25.45 -5.984 1 82.85 286 PRO B N 1
ATOM 4566 C CA . PRO B 1 286 ? 2.259 26.202 -6.406 1 82.85 286 PRO B CA 1
ATOM 4567 C C . PRO B 1 286 ? 1.693 27.083 -5.295 1 82.85 286 PRO B C 1
ATOM 4569 O O . PRO B 1 286 ? 1.896 26.798 -4.112 1 82.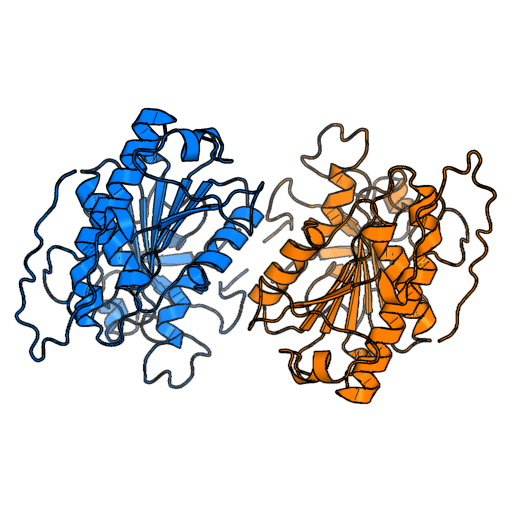85 286 PRO B O 1
ATOM 4572 N N . GLU B 1 287 ? 1.255 28.307 -5.64 1 93.04 287 GLU B N 1
ATOM 4573 C CA . GLU B 1 287 ? 0.501 29.157 -4.724 1 93.04 287 GLU B CA 1
ATOM 4574 C C . GLU B 1 287 ? -0.89 29.461 -5.271 1 93.04 287 GLU B C 1
ATOM 4576 O O . GLU B 1 287 ? -1.056 29.677 -6.474 1 93.04 287 GLU B O 1
ATOM 4581 N N . GLY B 1 288 ? -1.827 29.368 -4.384 1 96.25 288 GLY B N 1
ATOM 4582 C CA . GLY B 1 288 ? -3.155 29.778 -4.813 1 96.25 288 GLY B CA 1
ATOM 4583 C C . GLY B 1 288 ? -4.23 28.76 -4.482 1 96.25 288 GLY B C 1
ATOM 4584 O O . GLY B 1 288 ? -4.069 27.957 -3.56 1 96.25 288 GLY B O 1
ATOM 4585 N N . ILE B 1 289 ? -5.368 29.051 -5.115 1 97.91 289 ILE B N 1
ATOM 4586 C CA . ILE B 1 289 ? -6.578 28.259 -4.923 1 97.91 289 ILE B CA 1
ATOM 4587 C C . ILE B 1 289 ? -6.78 27.328 -6.116 1 97.91 289 ILE B C 1
ATOM 4589 O O . ILE B 1 289 ? -6.89 27.784 -7.257 1 97.91 289 ILE B O 1
ATOM 4593 N N . PHE B 1 290 ? -6.854 26.009 -5.799 1 97.62 290 PHE B N 1
ATOM 4594 C CA . PHE B 1 290 ? -6.924 25.052 -6.897 1 97.62 290 PHE B CA 1
ATOM 4595 C C . PHE B 1 290 ? -8.16 24.17 -6.767 1 97.62 290 PHE B C 1
ATOM 4597 O O . PHE B 1 290 ? -8.513 23.745 -5.666 1 97.62 290 PHE B O 1
ATOM 4604 N N . PHE B 1 291 ? -8.782 23.919 -7.925 1 97.9 291 PHE B N 1
ATOM 4605 C CA . PHE B 1 291 ? -9.938 23.036 -8.021 1 97.9 291 PHE B CA 1
ATOM 4606 C C . PHE B 1 291 ? -9.622 21.822 -8.886 1 97.9 291 PHE B C 1
ATOM 4608 O O . PHE B 1 291 ? -8.88 21.927 -9.865 1 97.9 291 PHE B O 1
ATOM 4615 N N . LEU B 1 292 ? -10.129 20.646 -8.487 1 96.93 292 LEU B N 1
ATOM 4616 C CA . LEU B 1 292 ? -10.08 19.445 -9.313 1 96.93 292 LEU B CA 1
ATOM 4617 C C . LEU B 1 292 ? -11.273 18.539 -9.026 1 96.93 292 LEU B C 1
ATOM 4619 O O . LEU B 1 292 ? -11.928 18.678 -7.991 1 96.93 292 LEU B O 1
ATOM 4623 N N . GLN B 1 293 ? -11.554 17.67 -9.951 1 96.08 293 GLN B N 1
ATOM 4624 C CA . GLN B 1 293 ? -12.59 16.658 -9.779 1 96.08 293 GLN B CA 1
ATOM 4625 C C . GLN B 1 293 ? -11.98 15.268 -9.617 1 96.08 293 GLN B C 1
ATOM 4627 O O . GLN B 1 293 ? -10.888 15.001 -10.122 1 96.08 293 GLN B O 1
ATOM 4632 N N . THR B 1 294 ? -12.59 14.461 -8.877 1 95.64 294 THR B N 1
ATOM 4633 C CA . THR B 1 294 ? -12.108 13.104 -8.641 1 95.64 294 THR B CA 1
ATOM 4634 C C . THR B 1 294 ? -13.168 12.078 -9.03 1 95.64 294 THR B C 1
ATOM 4636 O O . THR B 1 294 ? -14.351 12.41 -9.136 1 95.64 294 THR B O 1
ATOM 4639 N N . ALA B 1 295 ? -12.751 10.832 -9.265 1 92.42 295 ALA B N 1
ATOM 4640 C CA . ALA B 1 295 ? -13.657 9.7 -9.439 1 92.42 295 ALA B CA 1
ATOM 4641 C C . ALA B 1 295 ? -14.251 9.262 -8.103 1 92.42 295 ALA B C 1
ATOM 4643 O O . ALA B 1 295 ? -13.895 9.801 -7.052 1 92.42 295 ALA B O 1
ATOM 4644 N N . ASN B 1 296 ? -15.211 8.349 -8.204 1 91.29 296 ASN B N 1
ATOM 4645 C CA . ASN B 1 296 ? -15.944 7.936 -7.012 1 91.29 296 ASN B CA 1
ATOM 4646 C C . ASN B 1 296 ? -15.266 6.759 -6.317 1 91.29 296 ASN B C 1
ATOM 4648 O O . ASN B 1 296 ? -15.696 6.335 -5.243 1 91.29 296 ASN B O 1
ATOM 4652 N N . SER B 1 297 ? -14.197 6.234 -6.965 1 88.6 297 SER B N 1
ATOM 4653 C CA . SER B 1 297 ? -13.441 5.139 -6.368 1 88.6 297 SER B CA 1
ATOM 4654 C C . SER B 1 297 ? -11.988 5.153 -6.832 1 88.6 297 SER B C 1
ATOM 4656 O O . SER B 1 297 ? -11.645 5.843 -7.794 1 88.6 297 SER B O 1
ATOM 4658 N N . PHE B 1 298 ? -11.129 4.428 -6.146 1 88.25 298 PHE B N 1
ATOM 4659 C CA . PHE B 1 298 ? -9.721 4.319 -6.511 1 88.25 298 PHE B CA 1
ATOM 4660 C C . PHE B 1 298 ? -9.563 3.63 -7.861 1 88.25 298 PHE B C 1
ATOM 4662 O O . PHE B 1 298 ? -10.232 2.632 -8.136 1 88.25 298 PHE B O 1
ATOM 4669 N N . PRO B 1 299 ? -8.712 4.121 -8.689 1 88.48 299 PRO B N 1
ATOM 4670 C CA . PRO B 1 299 ? -8.023 5.404 -8.527 1 88.48 299 PRO B CA 1
ATOM 4671 C C . PRO B 1 299 ? -8.958 6.6 -8.686 1 88.48 299 PRO B C 1
ATOM 4673 O O . PRO B 1 299 ? -9.848 6.584 -9.541 1 88.48 299 PRO B O 1
ATOM 4676 N N . PHE B 1 300 ? -8.8 7.626 -7.876 1 92.19 300 PHE B N 1
ATOM 4677 C CA . PHE B 1 300 ? -9.667 8.797 -7.806 1 92.19 300 PHE B CA 1
ATOM 4678 C C . PHE B 1 300 ? -9.267 9.83 -8.852 1 92.19 300 PHE B C 1
ATOM 4680 O O . PHE B 1 300 ? -10.082 10.662 -9.254 1 92.19 300 PHE B O 1
ATOM 4687 N N . ALA B 1 301 ? -7.939 9.861 -9.169 1 88.59 301 ALA B N 1
ATOM 4688 C CA . ALA B 1 301 ? -7.461 10.863 -10.119 1 88.59 301 ALA B CA 1
ATOM 4689 C C . ALA B 1 301 ? -8.104 10.67 -11.489 1 88.59 301 ALA B C 1
ATOM 4691 O O . ALA B 1 301 ? -8.19 9.546 -11.989 1 88.59 301 ALA B O 1
ATOM 4692 N N . ALA B 1 302 ? -8.63 11.757 -11.976 1 77.35 302 ALA B N 1
ATOM 4693 C CA . ALA B 1 302 ? -9.288 11.704 -13.279 1 77.35 302 ALA B CA 1
ATOM 4694 C C . ALA B 1 302 ? -8.274 11.832 -14.412 1 77.35 302 ALA B C 1
ATOM 4696 O O . ALA B 1 302 ? -7.257 12.515 -14.269 1 77.35 302 ALA B O 1
ATOM 4697 N N . GLY B 1 303 ? -8.509 11.183 -15.651 1 59.77 303 GLY B N 1
ATOM 4698 C CA . GLY B 1 303 ? -7.772 11.384 -16.888 1 59.77 303 GLY B CA 1
ATOM 4699 C C . GLY B 1 303 ? -6.726 10.314 -17.14 1 59.77 303 GLY B C 1
ATOM 4700 O O . GLY B 1 303 ? -6.013 10.36 -18.145 1 59.77 303 GLY B O 1
ATOM 4701 N N . CYS B 1 304 ? -6.283 9.563 -16.024 1 51.45 304 CYS B N 1
ATOM 4702 C CA . CYS B 1 304 ? -5.236 8.652 -16.475 1 51.45 304 CYS B CA 1
ATOM 4703 C C . CYS B 1 304 ? -5.837 7.4 -17.103 1 51.45 304 CYS B C 1
ATOM 4705 O O . CYS B 1 304 ? -6.961 7.014 -16.776 1 51.45 304 CYS B O 1
#

InterPro domains:
  IPR000734 Triacylglycerol lipase family [PR00821] (50-69)
  IPR000734 Triacylglycerol lipase family [PR00821] (94-109)
  IPR000734 Triacylglycerol lipase family [PR00821] (138-156)
  IPR000734 Triacylglycerol lipase family [PR00821] (231-246)
  IPR000734 Triacylglycerol lipase family [PTHR11610] (24-302)
  IPR002334 Vespid venom allergen phospholipase A1 [PR00825] (178-195)
  IPR002334 Vespid venom allergen phospholipase A1 [PR00825] (222-239)
  IPR002334 Vespid venom allergen phospholipase A1 [PR00825] (286-304)
  IPR013818 Lipase [PF00151] (24-300)
  IPR029058 Alpha/Beta hydrolase fold [G3DSA:3.40.50.1820] (13-302)
  IPR029058 Alpha/Beta hydrolase fold [SSF53474] (8-301)
  IPR033906 Lipase, N-terminal [cd00707] (26-295)